Protein AF-0000000078792943 (afdb_homodimer)

pLDDT: mean 92.1, std 8.39, range [46.06, 98.81]

Foldseek 3Di:
DDQVQQADEQFAFQLVNLVSCLVSVHFKGFYDHVQFGDAMDGVVLSLVCVLVVHDRRGGNNVRGDPDHDAAEPPDDPVRVVVVCVVVVPQKHFYAYPVRGTDDMDGPCVVPNDDPPQFAADEAEEEEEQADQLVQPPPVSVVPRQQQPDQAPGGLQVQVVVVNVSRPYAHYEYEYERPQVVVVVVVVVDPDPGDYHYDYDPDAQALCQCLLVCVPVHQFKYKYAYSQKAFQDRVVVVVVVCVVVVAQKEFEWEWDKDWDQAWDFDADPPRHTDDIDGGDIDIDTHGQGMMIHGNVLSVVRDHSHRDYVVNSVVVCVVVVGGYHYRYDYNSRMDRCSDPVNVVVSVVD/DDQVQQADEQFAFQLVNLVSCLVVVHFKGFYDHVQFGDAMDGVVLSLVCVLVVHDRRGGNNVRGDPDHDAAEPPDDPVVVVVVCVVVVPQKHFYAYPVRGTDDMDGPCVVPNDDPPQFAADAAEEEEEQADQLVQPPPVSVVPRQQQPDQAPGGLQVQVVVVNVSRPYAHYEYEYERPQVVVVVVVVVDPDPGDYHYDYDPDAQALCQCLLVCVPVHQFKYKYAYSQKAFQDRVVVVVCVCVVVVAQKEFEWEWDKDWDQAWDFDADPPRHTDDIDGGDIDIDTHGQGMMIHGNVLSVVRDHSHRDYVVNSVVVCVVVVGGYHYRYDYNSRMDRCSDPVNVVVSVVD

Radius of gyration: 31.34 Å; Cα contacts (8 Å, |Δi|>4): 1333; chains: 2; bounding box: 72×81×61 Å

InterPro domains:
  IPR000644 CBS domain [PF00571] (7-51)
  IPR000644 CBS domain [PS51371] (1-58)
  IPR005835 Nucleotidyl transferase domain [PF00483] (126-341)
  IPR029044 Nucleotide-diphospho-sugar transferases [G3DSA:3.90.550.10] (124-346)
  IPR029044 Nucleotide-diphospho-sugar transferases [SSF53448] (90-339)
  IPR046342 CBS domain superfamily [G3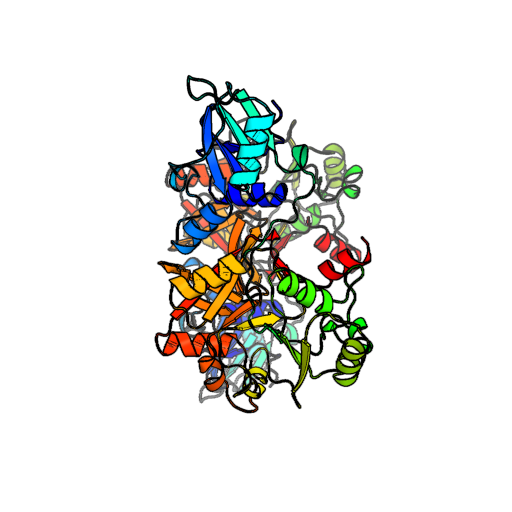DSA:3.10.580.10] (1-112)
  IPR046342 CBS domain superfamily [SSF54631] (7-112)
  IPR050486 Mannose-1-phosphate guanyltransferase [PTHR22572] (125-339)

Solvent-accessible surface area (backbone atoms only — not comparable to full-atom values): 37343 Å² total; per-residue (Å²): 122,79,67,81,82,42,57,44,51,37,75,39,25,42,47,56,50,52,50,48,27,52,74,66,73,41,58,61,30,36,28,22,53,96,82,38,59,69,46,58,46,41,52,65,48,52,37,51,38,48,22,57,56,46,65,50,76,40,39,39,62,81,62,53,60,85,88,71,82,65,42,53,65,85,56,51,70,67,53,49,52,50,50,31,61,76,64,67,38,66,56,40,45,20,22,43,97,87,55,42,67,72,39,68,47,47,35,55,78,76,73,36,84,69,78,71,85,57,67,69,47,75,40,46,34,37,34,49,41,40,60,67,40,72,84,47,56,68,59,32,74,77,42,44,54,45,63,40,70,50,74,96,33,27,32,43,54,50,52,49,52,57,44,37,71,28,44,29,46,43,36,37,35,35,23,38,52,64,37,65,58,54,52,52,52,57,68,70,47,93,64,97,49,49,74,44,79,46,79,40,96,55,84,23,66,76,35,13,61,48,33,78,41,60,86,72,52,83,50,57,29,37,38,30,41,35,49,44,47,73,68,68,67,64,53,60,54,51,49,53,31,59,76,64,62,33,48,33,28,37,36,20,27,40,40,76,46,75,37,94,42,30,36,53,40,63,40,67,75,12,28,59,73,45,74,40,74,45,44,69,45,76,42,37,25,60,55,52,38,35,40,36,38,37,73,55,36,75,71,35,55,78,93,36,75,29,40,51,66,56,54,52,49,54,39,51,73,71,69,46,47,41,29,43,45,66,42,54,43,80,29,44,44,61,54,66,38,59,74,48,38,48,52,41,67,75,98,123,78,68,83,82,42,58,42,50,37,75,40,26,42,47,55,50,53,51,48,26,53,74,68,73,41,58,62,31,36,26,21,53,98,84,37,59,69,46,59,46,40,52,65,46,53,37,51,37,49,24,56,57,46,65,50,76,41,39,38,61,81,61,54,59,86,88,72,82,65,41,54,64,85,56,50,69,68,52,48,52,48,49,31,61,74,64,67,38,67,56,40,46,20,22,44,98,86,55,43,69,72,40,68,45,45,35,53,77,76,72,35,86,70,78,73,85,56,66,67,48,74,41,45,35,35,33,49,43,39,61,67,40,74,83,46,58,66,60,32,75,77,41,44,53,44,63,39,70,50,73,94,35,28,31,45,51,51,52,48,52,58,44,37,70,29,44,26,46,42,36,38,35,36,23,39,52,63,38,64,57,54,51,51,52,59,69,70,47,92,64,98,49,49,75,42,78,46,79,40,95,55,86,23,65,76,34,14,62,48,32,79,40,59,86,73,51,83,50,58,28,37,39,30,42,36,47,44,46,72,68,68,67,62,50,59,53,50,48,52,32,59,77,66,62,33,46,31,27,38,37,20,26,41,40,76,45,75,37,94,41,31,37,53,40,62,39,69,74,11,29,59,73,45,75,41,75,45,44,68,45,77,42,36,26,60,55,53,40,35,40,37,38,36,73,54,36,73,70,36,54,77,93,35,76,29,40,49,67,56,52,50,50,53,38,52,74,71,70,46,47,39,29,43,45,66,40,54,43,80,29,44,44,62,54,63,38,60,76,49,38,49,51,41,66,74,98

Organism: Cecembia lonarensis (strain CCUG 58316 / KCTC 22772 / LW9) (NCBI:txid1225176)

Sequence (694 aa):
MDLKNRYIDTTSSLLEALKKMDALDKKLLLVLDRGKFEGLLSIGDIQRAIINNQNLDTPVHTVLRKNIRYANQNLSFSEIRDLMIQYRMEMCPVLDNKGDLVDIHFWEDIFGERNQVQESFNLPVVVMAGGFGTRLKPLTNVLPKPLIPIGDKTMLEEIFSRFYRHGCNQFYVSVNYKAELIDFYLNSLKLPFKTECFVEDKPLGTAGSLHLLKGKITETFFVSNCDIIIEEDYSNILKYHQENNNEITLVAALKHFPIAYGTLETGEKGQLLALTEKPELTFKINSGMYVLEPHLIEEVPQNEFFHITDLINKIIQREGRVGVFPVSEKSWKDIGEANLLAKFFNGMDLKNRYIDTTSSLLEALKKMDALDKKLLLVLDRGKFEGLLSIGDIQRAIINNQNLDTPVHTVLRKNIRYANQNLSFSEIRDLMIQYRMEMCPVLDNKGDLVDIHFWEDIFGERNQVQESFNLPVVVMAGGFGTRLKPLTNVLPKPLIPIGDKTMLEEIFSRFYRHGCNQFYVSVNYKAELIDFYLNSLKLPFKTECFVEDKPLGTAGSLHLLKGKITETFFVSNCDIIIEEDYSNILKYHQENNNEITLVAALKHFPIAYGTLETGEKGQLLALTEKPELTFKINSGMYVLEPHLIEEVPQNEFFHITDLINKIIQREGRVGVFPVSEKSWKDIGEANLLAKFFNG

Structure (mmCIF, N/CA/C/O backbone):
data_AF-0000000078792943-model_v1
#
loop_
_entity.id
_entity.type
_entity.pdbx_description
1 polymer 'Bifunctional N-acetylglucosamine-1-phosphate uridyltransferase/glucosamine-1-phosphate acetyltransferase'
#
loop_
_atom_site.group_PDB
_atom_site.id
_atom_site.type_symbol
_atom_site.label_atom_id
_atom_site.label_alt_id
_atom_site.label_comp_id
_atom_site.label_asym_id
_atom_site.label_entity_id
_atom_site.label_seq_id
_atom_site.pdbx_PDB_ins_code
_atom_site.Cartn_x
_atom_site.Cartn_y
_atom_site.Cartn_z
_atom_site.occupancy
_atom_site.B_iso_or_equiv
_atom_site.auth_seq_id
_atom_site.auth_comp_id
_atom_site.auth_asym_id
_atom_site.auth_atom_id
_atom_site.pdbx_PDB_model_num
ATOM 1 N N . MET A 1 1 ? -33.531 22.484 10.156 1 82.38 1 MET A N 1
ATOM 2 C CA . MET A 1 1 ? -32.156 22.391 10.641 1 82.38 1 MET A CA 1
ATOM 3 C C . MET A 1 1 ? -31.281 21.609 9.656 1 82.38 1 MET A C 1
ATOM 5 O O . MET A 1 1 ? -31.609 20.469 9.312 1 82.38 1 MET A O 1
ATOM 9 N N . ASP A 1 2 ? -30.391 22.312 9.008 1 88.31 2 ASP A N 1
ATOM 10 C CA . ASP A 1 2 ? -29.484 21.656 8.062 1 88.31 2 ASP A CA 1
ATOM 11 C C . ASP A 1 2 ? -28.094 21.484 8.672 1 88.31 2 ASP A C 1
ATOM 13 O O . ASP A 1 2 ? -27.375 22.453 8.898 1 88.31 2 ASP A O 1
ATOM 17 N N . LEU A 1 3 ? -27.797 20.266 8.898 1 92.38 3 LEU A N 1
ATOM 18 C CA . LEU A 1 3 ? -26.516 19.969 9.539 1 92.38 3 LEU A CA 1
ATOM 19 C C . LEU A 1 3 ? -25.391 19.953 8.523 1 92.38 3 LEU A C 1
ATOM 21 O O . LEU A 1 3 ? -24.219 19.844 8.891 1 92.38 3 LEU A O 1
ATOM 25 N N . LYS A 1 4 ? -25.672 20.156 7.254 1 92.38 4 LYS A N 1
ATOM 26 C CA . LYS A 1 4 ? -24.703 20.234 6.164 1 92.38 4 LYS A CA 1
ATOM 27 C C . LYS A 1 4 ? -23.812 19 6.137 1 92.38 4 LYS A C 1
ATOM 29 O O . LYS A 1 4 ? -22.594 19.109 5.922 1 92.38 4 LYS A O 1
ATOM 34 N N . ASN A 1 5 ? -24.312 17.828 6.621 1 94.06 5 ASN A N 1
ATOM 35 C CA . ASN A 1 5 ? -23.625 16.547 6.684 1 94.06 5 ASN A CA 1
ATOM 36 C C . ASN A 1 5 ? -22.438 16.594 7.641 1 94.06 5 ASN A C 1
ATOM 38 O O . ASN A 1 5 ? -21.547 15.742 7.578 1 94.06 5 ASN A O 1
ATOM 42 N N . ARG A 1 6 ? -22.375 17.547 8.492 1 96.19 6 ARG A N 1
ATOM 43 C CA . ARG A 1 6 ? -21.266 17.719 9.43 1 96.19 6 ARG A CA 1
ATOM 44 C C . ARG A 1 6 ? -21.547 17.031 10.758 1 96.19 6 ARG A C 1
ATOM 46 O O . ARG A 1 6 ? -21.516 17.672 11.812 1 96.19 6 ARG A O 1
ATOM 53 N N . TYR A 1 7 ? -21.875 15.82 10.703 1 96.75 7 TYR A N 1
ATOM 54 C CA . TYR A 1 7 ? -22.141 15.055 11.914 1 96.75 7 TYR A CA 1
ATOM 55 C C . TYR A 1 7 ? -21.641 13.617 11.773 1 96.75 7 TYR A C 1
ATOM 57 O O . TYR A 1 7 ? -21.375 13.156 10.656 1 96.75 7 TYR A O 1
ATOM 65 N N . ILE A 1 8 ? -21.391 12.961 12.859 1 97.56 8 ILE A N 1
ATOM 66 C CA . ILE A 1 8 ? -20.953 11.57 12.906 1 97.56 8 ILE A CA 1
ATOM 67 C C . ILE A 1 8 ? -21.578 10.867 14.109 1 97.56 8 ILE A C 1
ATOM 69 O O . ILE A 1 8 ? -21.891 11.516 15.117 1 97.56 8 ILE A O 1
ATOM 73 N N . ASP A 1 9 ? -21.812 9.641 13.945 1 97.44 9 ASP A N 1
ATOM 74 C CA . ASP A 1 9 ? -22.375 8.859 15.047 1 97.44 9 ASP A CA 1
ATOM 75 C C . ASP A 1 9 ? -21.297 8.5 16.078 1 97.44 9 ASP A C 1
ATOM 77 O O . ASP A 1 9 ? -20.141 8.266 15.711 1 97.44 9 ASP A O 1
ATOM 81 N N . THR A 1 10 ? -21.734 8.383 17.344 1 96 10 THR A N 1
ATOM 82 C CA . THR A 1 10 ? -20.812 8.109 18.438 1 96 10 THR A CA 1
ATOM 83 C C . THR A 1 10 ? -20.109 6.766 18.234 1 96 10 THR A C 1
ATOM 85 O O . THR A 1 10 ? -18.984 6.566 18.719 1 96 10 THR A O 1
ATOM 88 N N . THR A 1 11 ? -20.703 5.906 17.5 1 96.62 11 THR A N 1
ATOM 89 C CA . THR A 1 11 ? -20.188 4.547 17.344 1 96.62 11 THR A CA 1
ATOM 90 C C . THR A 1 11 ? -19.25 4.449 16.156 1 96.62 11 THR A C 1
ATOM 92 O O . THR A 1 11 ? -18.531 3.453 15.992 1 96.62 11 THR A O 1
ATOM 95 N N . SER A 1 12 ? -19.203 5.492 15.344 1 97.12 12 SER A N 1
ATOM 96 C CA . SER A 1 12 ? -18.266 5.5 14.227 1 97.12 12 SER A CA 1
ATOM 97 C C . SER A 1 12 ? -16.812 5.512 14.727 1 97.12 12 SER A C 1
ATOM 99 O O . SER A 1 12 ? -16.547 5.906 15.859 1 97.12 12 SER A O 1
ATOM 101 N N . SER A 1 13 ? -15.93 5.043 13.945 1 97.12 13 SER A N 1
ATOM 102 C CA . SER A 1 13 ? -14.523 5.008 14.328 1 97.12 13 SER A CA 1
ATOM 103 C C . SER A 1 13 ? -13.867 6.371 14.156 1 97.12 13 SER A C 1
ATOM 105 O O . SER A 1 13 ? -14.383 7.227 13.422 1 97.12 13 SER A O 1
ATOM 107 N N . LEU A 1 14 ? -12.734 6.559 14.812 1 96.94 14 LEU A N 1
ATOM 108 C CA . LEU A 1 14 ? -11.93 7.766 14.641 1 96.94 14 LEU A CA 1
ATOM 109 C C . LEU A 1 14 ? -11.477 7.906 13.188 1 96.94 14 LEU A C 1
ATOM 111 O O . LEU A 1 14 ? -11.43 9.016 12.656 1 96.94 14 LEU A O 1
ATOM 115 N N . LEU A 1 15 ? -11.18 6.793 12.594 1 95.81 15 LEU A N 1
ATOM 116 C CA . LEU A 1 15 ? -10.766 6.793 11.195 1 95.81 15 LEU A CA 1
ATOM 117 C C . LEU A 1 15 ? -11.891 7.316 10.297 1 95.81 15 LEU A C 1
ATOM 119 O O . LEU A 1 15 ? -11.641 8.133 9.406 1 95.81 15 LEU A O 1
ATOM 123 N N . GLU A 1 16 ? -13.062 6.852 10.523 1 96.62 16 GLU A N 1
ATOM 124 C CA . GLU A 1 16 ? -14.211 7.316 9.75 1 96.62 16 GLU A CA 1
ATOM 125 C C . GLU A 1 16 ? -14.422 8.82 9.93 1 96.62 16 GLU A C 1
ATOM 127 O O . GLU A 1 16 ? -14.734 9.523 8.969 1 96.62 16 GLU A O 1
ATOM 132 N N . ALA A 1 17 ? -14.242 9.25 11.164 1 97.56 17 ALA A N 1
ATOM 133 C CA . ALA A 1 17 ? -14.367 10.68 11.445 1 97.56 17 ALA A CA 1
ATOM 134 C C . ALA A 1 17 ? -13.328 11.484 10.68 1 97.56 17 ALA A C 1
ATOM 136 O O . ALA A 1 17 ? -13.648 12.516 10.078 1 97.56 17 ALA A O 1
ATOM 137 N N . LEU A 1 18 ? -12.109 11 10.719 1 96.38 18 LEU A N 1
ATOM 138 C CA . LEU A 1 18 ? -11.008 11.656 10.023 1 96.38 18 LEU A CA 1
ATOM 139 C C . LEU A 1 18 ? -11.289 11.75 8.523 1 96.38 18 LEU A C 1
ATOM 141 O O . LEU A 1 18 ? -11.109 12.805 7.918 1 96.38 18 LEU A O 1
ATOM 145 N N . LYS A 1 19 ? -11.727 10.695 7.965 1 96.12 19 LYS A N 1
ATOM 146 C CA . LYS A 1 19 ? -12.047 10.648 6.543 1 96.12 19 LYS A CA 1
ATOM 147 C C . LYS A 1 19 ? -13.195 11.594 6.207 1 96.12 19 LYS A C 1
ATOM 149 O O . LYS A 1 19 ? -13.188 12.25 5.164 1 96.12 19 LYS A O 1
ATOM 154 N N . LYS A 1 20 ? -14.188 11.625 7.035 1 96.94 20 LYS A N 1
ATOM 155 C CA . LYS A 1 20 ? -15.312 12.531 6.832 1 96.94 20 LYS A CA 1
ATOM 156 C C . LYS A 1 20 ? -14.867 13.984 6.887 1 96.94 20 LYS A C 1
ATOM 158 O O . LYS A 1 20 ? -15.273 14.797 6.059 1 96.94 20 LYS A O 1
ATOM 163 N N . MET A 1 21 ? -14.055 14.32 7.863 1 96.38 21 MET A N 1
ATOM 164 C CA . MET A 1 21 ? -13.5 15.664 7.949 1 96.38 21 MET A CA 1
ATOM 165 C C . MET A 1 21 ? -12.758 16.031 6.668 1 96.38 21 MET A C 1
ATOM 167 O O . MET A 1 21 ? -12.938 17.125 6.137 1 96.38 21 MET A O 1
ATOM 171 N N . ASP A 1 22 ? -11.992 15.102 6.203 1 95.44 22 ASP A N 1
ATOM 172 C CA . ASP A 1 22 ? -11.25 15.312 4.969 1 95.44 22 ASP A CA 1
ATOM 173 C C . ASP A 1 22 ? -12.195 15.523 3.787 1 95.44 22 ASP A C 1
ATOM 175 O O . ASP A 1 22 ? -12.008 16.438 2.988 1 95.44 22 ASP A O 1
ATOM 179 N N . ALA A 1 23 ? -13.203 14.688 3.725 1 95.69 23 ALA A N 1
ATOM 180 C CA . ALA A 1 23 ? -14.156 14.758 2.621 1 95.69 23 ALA A CA 1
ATOM 181 C C . ALA A 1 23 ? -14.906 16.094 2.629 1 95.69 23 ALA A C 1
ATOM 183 O O . ALA A 1 23 ? -15.164 16.672 1.572 1 95.69 23 ALA A O 1
ATOM 184 N N . LEU A 1 24 ? -15.219 16.609 3.824 1 94.69 24 LEU A N 1
ATOM 185 C CA . LEU A 1 24 ? -16 17.828 3.979 1 94.69 24 LEU A CA 1
ATOM 186 C C . LEU A 1 24 ? -15.086 19.062 4.004 1 94.69 24 LEU A C 1
ATOM 188 O O . LEU A 1 24 ? -15.555 20.188 3.895 1 94.69 24 LEU A O 1
ATOM 192 N N . ASP A 1 25 ? -13.805 18.812 4.129 1 93.25 25 ASP A N 1
ATOM 193 C CA . ASP A 1 25 ? -12.844 19.891 4.348 1 93.25 25 ASP A CA 1
ATOM 194 C C . ASP A 1 25 ? -13.211 20.719 5.57 1 93.25 25 ASP A C 1
ATOM 196 O O . ASP A 1 25 ? -13.305 21.953 5.492 1 93.25 25 ASP A O 1
ATOM 200 N N . LYS A 1 26 ? -13.633 20.031 6.57 1 92.94 26 LYS A N 1
ATOM 201 C CA . LYS A 1 26 ? -13.953 20.625 7.867 1 92.94 26 LYS A CA 1
ATOM 202 C C . LYS A 1 26 ? -13.195 19.922 8.992 1 92.94 26 LYS A C 1
ATOM 204 O O . LYS A 1 26 ? -12.844 18.75 8.875 1 92.94 26 LYS A O 1
ATOM 209 N N . LYS A 1 27 ? -12.953 20.594 10.047 1 92.94 27 LYS A N 1
ATOM 210 C CA . LYS A 1 27 ? -12.141 20.047 11.133 1 92.94 27 LYS A CA 1
ATOM 211 C C . LYS A 1 27 ? -12.969 19.859 12.398 1 92.94 27 LYS A C 1
ATOM 213 O O . LYS A 1 27 ? -12.422 19.594 13.469 1 92.94 27 LYS A O 1
ATOM 218 N N . LEU A 1 28 ? -14.258 20.062 12.258 1 94.31 28 LEU A N 1
ATOM 219 C CA . LEU A 1 28 ? -15.172 19.938 13.391 1 94.31 28 LEU A CA 1
ATOM 220 C C . LEU A 1 28 ? -16.453 19.234 12.977 1 94.31 28 LEU A C 1
ATOM 222 O O . LEU A 1 28 ? -17.047 19.578 11.953 1 94.31 28 LEU A O 1
ATOM 226 N N . LEU A 1 29 ? -16.812 18.188 13.742 1 96.62 29 LEU A N 1
ATOM 227 C CA . LEU A 1 29 ? -18.047 17.453 13.477 1 96.62 29 LEU A CA 1
ATOM 228 C C . LEU A 1 29 ? -18.953 17.453 14.703 1 96.62 29 LEU A C 1
ATOM 230 O O . LEU A 1 29 ? -18.469 17.438 15.836 1 96.62 29 LEU A O 1
ATOM 234 N N . LEU A 1 30 ? -20.25 17.484 14.406 1 96.06 30 LEU A N 1
ATOM 235 C CA . LEU A 1 30 ? -21.25 17.188 15.43 1 96.06 30 LEU A CA 1
ATOM 236 C C . LEU A 1 30 ? -21.312 15.68 15.711 1 96.06 30 LEU A C 1
ATOM 238 O O . LEU A 1 30 ? -21.266 14.875 14.781 1 96.06 30 LEU A O 1
ATOM 242 N N . VAL A 1 31 ? -21.359 15.328 16.969 1 97 31 VAL A N 1
ATOM 243 C CA . VAL A 1 31 ? -21.469 13.922 17.328 1 97 31 VAL A CA 1
ATOM 244 C C . VAL A 1 31 ? -22.875 13.609 17.828 1 97 31 VAL A C 1
ATOM 246 O O . VAL A 1 31 ? -23.375 14.258 18.75 1 97 31 VAL A O 1
ATOM 249 N N . LEU A 1 32 ? -23.469 12.625 17.188 1 95.56 32 LEU A N 1
ATOM 250 C CA . LEU A 1 32 ? -24.828 12.219 17.531 1 95.56 32 LEU A CA 1
ATOM 251 C C . LEU A 1 32 ? -24.859 10.766 17.984 1 95.56 32 LEU A C 1
ATOM 253 O O . LEU A 1 32 ? -24.031 9.961 17.562 1 95.56 32 LEU A O 1
ATOM 257 N N . ASP A 1 33 ? -25.656 10.523 18.891 1 94.62 33 ASP A N 1
ATOM 258 C CA . ASP A 1 33 ? -25.984 9.156 19.281 1 94.62 33 ASP A CA 1
ATOM 259 C C . ASP A 1 33 ? -27.438 8.82 18.938 1 94.62 33 ASP A C 1
ATOM 261 O O . ASP A 1 33 ? -28.359 9.188 19.672 1 94.62 33 ASP A O 1
ATOM 265 N N . ARG A 1 34 ? -27.688 8.055 17.906 1 90 34 ARG A N 1
ATOM 266 C CA . ARG A 1 34 ? -29.031 7.715 17.453 1 90 34 ARG A CA 1
ATOM 267 C C . ARG A 1 34 ? -29.891 8.961 17.297 1 90 34 ARG A C 1
ATOM 269 O O . ARG A 1 34 ? -31 9.023 17.812 1 90 34 ARG A O 1
ATOM 276 N N . GLY A 1 35 ? -29.172 10.07 16.781 1 88.69 35 GLY A N 1
ATOM 277 C CA . GLY A 1 35 ? -29.875 11.297 16.453 1 88.69 35 GLY A CA 1
ATOM 278 C C . GLY A 1 35 ? -29.828 12.328 17.562 1 88.69 35 GLY A C 1
ATOM 279 O O . GLY A 1 35 ? -30.234 13.477 17.375 1 88.69 35 GLY A O 1
ATOM 280 N N . LYS A 1 36 ? -29.438 11.977 18.719 1 93.25 36 LYS A N 1
ATOM 281 C CA . LYS A 1 36 ? -29.344 12.891 19.859 1 93.25 36 LYS A CA 1
ATOM 282 C C . LYS A 1 36 ? -27.953 13.523 19.938 1 93.25 36 LYS A C 1
ATOM 284 O O . LYS A 1 36 ? -26.953 12.852 19.734 1 93.25 36 LYS A O 1
ATOM 289 N N . PHE A 1 37 ? -27.953 14.758 20.359 1 94.88 37 PHE A N 1
ATOM 290 C CA . PHE A 1 37 ? -26.703 15.5 20.453 1 94.88 37 PHE A CA 1
ATOM 291 C C . PHE A 1 37 ? -25.844 14.969 21.609 1 94.88 37 PHE A C 1
ATOM 293 O O . PHE A 1 37 ? -26.312 14.867 22.734 1 94.88 37 PHE A O 1
ATOM 300 N N . GLU A 1 38 ? -24.562 14.672 21.281 1 94.31 38 GLU A N 1
ATOM 301 C CA . GLU A 1 38 ? -23.656 14.141 22.281 1 94.31 38 GLU A CA 1
ATOM 302 C C . GLU A 1 38 ? -22.469 15.07 22.5 1 94.31 38 GLU A C 1
ATOM 304 O O . GLU A 1 38 ? -21.859 15.086 23.578 1 94.31 38 GLU A O 1
ATOM 309 N N . GLY A 1 39 ? -22.172 15.789 21.438 1 94.69 39 GLY A N 1
ATOM 310 C CA . GLY A 1 39 ? -21.031 16.672 21.578 1 94.69 39 GLY A CA 1
ATOM 311 C C . GLY A 1 39 ? -20.422 17.078 20.25 1 94.69 39 GLY A C 1
ATOM 312 O O . GLY A 1 39 ? -21.109 17.125 19.234 1 94.69 39 GLY A O 1
ATOM 313 N N . LEU A 1 40 ? -19.172 17.562 20.375 1 95.69 40 LEU A N 1
ATOM 314 C CA . LEU A 1 40 ? -18.391 17.969 19.203 1 95.69 40 LEU A CA 1
ATOM 315 C C . LEU A 1 40 ? -17.062 17.203 19.141 1 95.69 40 LEU A C 1
ATOM 317 O O . LEU A 1 40 ? -16.484 16.875 20.188 1 95.69 40 LEU A O 1
ATOM 321 N N . LEU A 1 41 ? -16.656 16.875 18 1 96.44 41 LEU A N 1
ATOM 322 C CA . LEU A 1 41 ? -15.367 16.234 17.75 1 96.44 41 LEU A CA 1
ATOM 323 C C . LEU A 1 41 ? -14.508 17.078 16.812 1 96.44 41 LEU A C 1
ATOM 325 O O . LEU A 1 41 ? -14.906 17.375 15.688 1 96.44 41 LEU A O 1
ATOM 329 N N . SER A 1 42 ? -13.359 17.531 17.312 1 94.62 42 SER A N 1
ATOM 330 C CA . SER A 1 42 ? -12.453 18.344 16.5 1 94.62 42 SER A CA 1
ATOM 331 C C . SER A 1 42 ? -11.289 17.5 15.984 1 94.62 42 SER A C 1
ATOM 333 O O . SER A 1 42 ? -11.047 16.391 16.469 1 94.62 42 SER A O 1
ATOM 335 N N . ILE A 1 43 ? -10.617 18 15.008 1 95.38 43 ILE A N 1
ATOM 336 C CA . ILE A 1 43 ? -9.414 17.359 14.492 1 95.38 43 ILE A CA 1
ATOM 337 C C . ILE A 1 43 ? -8.383 17.219 15.617 1 95.38 43 ILE A C 1
ATOM 339 O O . ILE A 1 43 ? -7.656 16.219 15.672 1 95.38 43 ILE A O 1
ATOM 343 N N . GLY A 1 44 ? -8.352 18.219 16.516 1 94.75 44 GLY A N 1
ATOM 344 C CA . GLY A 1 44 ? -7.449 18.156 17.656 1 94.75 44 GLY A CA 1
ATOM 345 C C . GLY A 1 44 ? -7.699 16.969 18.547 1 94.75 44 GLY A C 1
ATOM 346 O O . GLY A 1 44 ? -6.758 16.375 19.078 1 94.75 44 GLY A O 1
ATOM 347 N N . ASP A 1 45 ? -9.008 16.609 18.719 1 95.81 45 ASP A N 1
ATOM 348 C CA . ASP A 1 45 ? -9.359 15.43 19.5 1 95.81 45 ASP A CA 1
ATOM 349 C C . ASP A 1 45 ? -8.766 14.164 18.891 1 95.81 45 ASP A C 1
ATOM 351 O O . ASP A 1 45 ? -8.203 13.328 19.594 1 95.81 45 ASP A O 1
ATOM 355 N N . ILE A 1 46 ? -8.844 14.07 17.594 1 96.88 46 ILE A N 1
ATOM 356 C CA . ILE A 1 46 ? -8.359 12.898 16.891 1 96.88 46 ILE A CA 1
ATOM 357 C C . ILE A 1 46 ? -6.832 12.867 16.922 1 96.88 46 ILE A C 1
ATOM 359 O O . ILE A 1 46 ? -6.23 11.82 17.172 1 96.88 46 ILE A O 1
ATOM 363 N N . GLN A 1 47 ? -6.188 13.992 16.688 1 97 47 GLN A N 1
ATOM 364 C CA . GLN A 1 47 ? -4.734 14.086 16.719 1 97 47 GLN A CA 1
ATOM 365 C C . GLN A 1 47 ? -4.191 13.68 18.094 1 97 47 GLN A C 1
ATOM 367 O O . GLN A 1 47 ? -3.225 12.922 18.188 1 97 47 GLN A O 1
ATOM 372 N N . ARG A 1 48 ? -4.863 14.188 19.141 1 96.38 48 ARG A N 1
ATOM 373 C CA . ARG A 1 48 ? -4.441 13.82 20.484 1 96.38 48 ARG A CA 1
ATOM 374 C C . ARG A 1 48 ? -4.609 12.328 20.734 1 96.38 48 ARG A C 1
ATOM 376 O O . ARG A 1 48 ? -3.771 11.695 21.375 1 96.38 48 ARG A O 1
ATOM 383 N N . ALA A 1 49 ? -5.68 11.758 20.219 1 96.69 49 ALA A N 1
ATOM 384 C CA . ALA A 1 49 ? -5.895 10.32 20.344 1 96.69 49 ALA A CA 1
ATOM 385 C C . ALA A 1 49 ? -4.773 9.539 19.656 1 96.69 49 ALA A C 1
ATOM 387 O O . ALA A 1 49 ? -4.258 8.562 20.219 1 96.69 49 ALA A O 1
ATOM 388 N N . ILE A 1 50 ? -4.355 9.945 18.5 1 96.81 50 ILE A N 1
ATOM 389 C CA . ILE A 1 50 ? -3.299 9.289 17.734 1 96.81 50 ILE A CA 1
ATOM 390 C C . ILE A 1 50 ? -1.973 9.406 18.484 1 96.81 50 ILE A C 1
ATOM 392 O O . ILE A 1 50 ? -1.231 8.43 18.609 1 96.81 50 ILE A O 1
ATOM 396 N N . ILE A 1 51 ? -1.707 10.609 18.969 1 97.5 51 ILE A N 1
ATOM 397 C CA . ILE A 1 51 ? -0.483 10.867 19.719 1 97.5 51 ILE A CA 1
ATOM 398 C C . ILE A 1 51 ? -0.42 9.945 20.938 1 97.5 51 ILE A C 1
ATOM 400 O O . ILE A 1 51 ? 0.649 9.438 21.281 1 97.5 51 ILE A O 1
ATOM 404 N N . ASN A 1 52 ? -1.603 9.695 21.516 1 95.44 52 ASN A N 1
ATOM 405 C CA . ASN A 1 52 ? -1.666 8.828 22.672 1 95.44 52 ASN A CA 1
ATOM 406 C C . ASN A 1 52 ? -1.741 7.355 22.281 1 95.44 52 ASN A C 1
ATOM 408 O O . ASN A 1 52 ? -2.078 6.496 23.094 1 95.44 52 ASN A O 1
ATOM 412 N N . ASN A 1 53 ? -1.533 7.082 21.031 1 93.69 53 ASN A N 1
ATOM 413 C CA . ASN A 1 53 ? -1.411 5.742 20.469 1 93.69 53 ASN A CA 1
ATOM 414 C C . ASN A 1 53 ? -2.73 4.977 20.547 1 93.69 53 ASN A C 1
ATOM 416 O O . ASN A 1 53 ? -2.74 3.771 20.797 1 93.69 53 ASN A O 1
ATOM 420 N N . GLN A 1 54 ? -3.781 5.695 20.438 1 93.62 54 GLN A N 1
ATOM 421 C CA . GLN A 1 54 ? -5.09 5.051 20.344 1 93.62 54 GLN A CA 1
ATOM 422 C C . GLN A 1 54 ? -5.332 4.488 18.953 1 93.62 54 GLN A C 1
ATOM 424 O O . GLN A 1 54 ? -4.984 5.117 17.953 1 93.62 54 GLN A O 1
ATOM 429 N N . ASN A 1 55 ? -5.965 3.312 18.984 1 92.38 55 ASN A N 1
ATOM 430 C CA . ASN A 1 55 ? -6.32 2.689 17.719 1 92.38 55 ASN A CA 1
ATOM 431 C C . ASN A 1 55 ? -7.359 3.514 16.953 1 92.38 55 ASN A C 1
ATOM 433 O O . ASN A 1 55 ? -8.336 3.975 17.547 1 92.38 55 ASN A O 1
ATOM 437 N N . LEU A 1 56 ? -7.152 3.713 15.68 1 94.12 56 LEU A N 1
ATOM 438 C CA . LEU A 1 56 ? -8.031 4.539 14.852 1 94.12 56 LEU A CA 1
ATOM 439 C C . LEU A 1 56 ? -9.383 3.865 14.656 1 94.12 56 LEU A C 1
ATOM 441 O O . LEU A 1 56 ? -10.344 4.508 14.234 1 94.12 56 LEU A O 1
ATOM 445 N N . ASP A 1 57 ? -9.461 2.584 14.969 1 93.44 57 ASP A N 1
ATOM 446 C CA . ASP A 1 57 ? -10.727 1.855 14.844 1 93.44 57 ASP A CA 1
ATOM 447 C C . ASP A 1 57 ? -11.609 2.068 16.078 1 93.44 57 ASP A C 1
ATOM 449 O O . ASP A 1 57 ? -12.766 1.659 16.078 1 93.44 57 ASP A O 1
ATOM 453 N N . THR A 1 58 ? -11.102 2.752 17.047 1 95.75 58 THR A N 1
ATOM 454 C CA . THR A 1 58 ? -11.875 2.99 18.25 1 95.75 58 THR A CA 1
ATOM 455 C C . THR A 1 58 ? -13.016 3.973 17.984 1 95.75 58 THR A C 1
ATOM 457 O O . THR A 1 58 ? -12.883 4.863 17.141 1 95.75 58 THR A O 1
ATOM 460 N N . PRO A 1 59 ? -14.086 3.791 18.672 1 97.38 59 PRO A N 1
ATOM 461 C CA . PRO A 1 59 ? -15.25 4.656 18.453 1 97.38 59 PRO A CA 1
ATOM 462 C C . PRO A 1 59 ? -15.008 6.094 18.906 1 97.38 59 PRO A C 1
ATOM 464 O O . PRO A 1 59 ? -14.234 6.332 19.844 1 97.38 59 PRO A O 1
ATOM 467 N N . VAL A 1 60 ? -15.719 7.016 18.375 1 97.5 60 VAL A N 1
ATOM 468 C CA . VAL A 1 60 ? -15.625 8.453 18.594 1 97.5 60 VAL A CA 1
ATOM 469 C C . VAL A 1 60 ? -15.945 8.773 20.047 1 97.5 60 VAL A C 1
ATOM 471 O O . VAL A 1 60 ? -15.336 9.664 20.656 1 97.5 60 VAL A O 1
ATOM 474 N N . HIS A 1 61 ? -16.828 8.07 20.672 1 95.69 61 HIS A N 1
ATOM 475 C CA . HIS A 1 61 ? -17.281 8.406 22.031 1 95.69 61 HIS A CA 1
ATOM 476 C C . HIS A 1 61 ? -16.141 8.289 23.031 1 95.69 61 HIS A C 1
ATOM 478 O O . HIS A 1 61 ? -16.203 8.875 24.109 1 95.69 61 HIS A O 1
ATOM 484 N N . THR A 1 62 ? -15.062 7.559 22.688 1 95.19 62 THR A N 1
ATOM 485 C CA . THR A 1 62 ? -13.953 7.328 23.609 1 95.19 62 THR A CA 1
ATOM 486 C C . THR A 1 62 ? -13.094 8.586 23.75 1 95.19 62 THR A C 1
ATOM 488 O O . THR A 1 62 ? -12.289 8.695 24.672 1 95.19 62 THR A O 1
ATOM 491 N N . VAL A 1 63 ? -13.266 9.586 22.797 1 95.38 63 VAL A N 1
ATOM 492 C CA . VAL A 1 63 ? -12.367 10.734 22.812 1 95.38 63 VAL A CA 1
ATOM 493 C C . VAL A 1 63 ? -13.18 12.023 22.969 1 95.38 63 VAL A C 1
ATOM 495 O O . VAL A 1 63 ? -12.648 13.125 22.828 1 95.38 63 VAL A O 1
ATOM 498 N N . LEU A 1 64 ? -14.43 11.922 23.188 1 93.88 64 LEU A N 1
ATOM 499 C CA . LEU A 1 64 ? -15.289 13.094 23.312 1 93.88 64 LEU A CA 1
ATOM 500 C C . LEU A 1 64 ? -15 13.844 24.609 1 93.88 64 LEU A C 1
ATOM 502 O O . LEU A 1 64 ? -14.797 13.219 25.656 1 93.88 64 LEU A O 1
ATOM 506 N N . ARG A 1 65 ? -15 15.117 24.391 1 88.56 65 ARG A N 1
ATOM 507 C CA . ARG A 1 65 ? -14.844 15.961 25.562 1 88.56 65 ARG A CA 1
ATOM 508 C C . ARG A 1 65 ? -16.188 16.203 26.25 1 88.56 65 ARG A C 1
ATOM 510 O O . ARG A 1 65 ? -17.219 16.266 25.594 1 88.56 65 ARG A O 1
ATOM 517 N N . LYS A 1 66 ? -16.203 16.359 27.547 1 83.25 66 LYS A N 1
ATOM 518 C CA . LYS A 1 66 ? -17.422 16.562 28.312 1 83.25 66 LYS A CA 1
ATOM 519 C C . LYS A 1 66 ? -17.844 18.031 28.312 1 83.25 66 LYS A C 1
ATOM 521 O O . LYS A 1 66 ? -19.031 18.344 28.25 1 83.25 66 LYS A O 1
ATOM 526 N N . ASN A 1 67 ? -16.828 18.891 28.328 1 86.25 67 ASN A N 1
ATOM 527 C CA . ASN A 1 67 ? -17.125 20.312 28.453 1 86.25 67 ASN A CA 1
ATOM 528 C C . ASN A 1 67 ? -17.141 21 27.094 1 86.25 67 ASN A C 1
ATOM 530 O O . ASN A 1 67 ? -16.109 21.5 26.625 1 86.25 67 ASN A O 1
ATOM 534 N N . ILE A 1 68 ? -18.344 20.953 26.469 1 87.81 68 ILE A N 1
ATOM 535 C CA . ILE A 1 68 ? -18.469 21.641 25.188 1 87.81 68 ILE A CA 1
ATOM 536 C C . ILE A 1 68 ? -19.406 22.844 25.344 1 87.81 68 ILE A C 1
ATOM 538 O O . ILE A 1 68 ? -20.266 22.844 26.219 1 87.81 68 ILE A O 1
ATOM 542 N N . ARG A 1 69 ? -19.203 23.812 24.5 1 90.81 69 ARG A N 1
ATOM 543 C CA . ARG A 1 69 ? -20.016 25.016 24.531 1 90.81 69 ARG A CA 1
ATOM 544 C C . ARG A 1 69 ? -21.188 24.906 23.547 1 90.81 69 ARG A C 1
ATOM 546 O O . ARG A 1 69 ? -21.016 24.406 22.438 1 90.81 69 ARG A O 1
ATOM 553 N N . TYR A 1 70 ? -22.328 25.281 24 1 93.56 70 TYR A N 1
ATOM 554 C CA . TYR A 1 70 ? -23.531 25.328 23.172 1 93.56 70 TYR A CA 1
ATOM 555 C C . TYR A 1 70 ? -24.438 26.484 23.578 1 93.56 70 TYR A C 1
ATOM 557 O O . TYR A 1 70 ? -24.234 27.094 24.625 1 93.56 70 TYR A O 1
ATOM 565 N N . ALA A 1 71 ? -25.375 26.812 22.703 1 96.12 71 ALA A N 1
ATOM 566 C CA . ALA A 1 71 ? -26.359 27.844 23 1 96.12 71 ALA A CA 1
ATOM 567 C C . ALA A 1 71 ? -27.688 27.234 23.453 1 96.12 71 ALA A C 1
ATOM 569 O O . ALA A 1 71 ? -28.062 26.156 22.984 1 96.12 71 ALA A O 1
ATOM 570 N N . ASN A 1 72 ? -28.312 27.953 24.328 1 95.81 72 ASN A N 1
ATOM 571 C CA . ASN A 1 72 ? -29.672 27.594 24.688 1 95.81 72 ASN A CA 1
ATOM 572 C C . ASN A 1 72 ? -30.688 28.156 23.688 1 95.81 72 ASN A C 1
ATOM 574 O O . ASN A 1 72 ? -30.516 29.266 23.188 1 95.81 72 ASN A O 1
ATOM 578 N N . GLN A 1 73 ? -31.734 27.453 23.5 1 95.06 73 GLN A N 1
ATOM 579 C CA . GLN A 1 73 ? -32.75 27.844 22.531 1 95.06 73 GLN A CA 1
ATOM 580 C C . GLN A 1 73 ? -33.312 29.203 22.875 1 95.06 73 GLN A C 1
ATOM 582 O O . GLN A 1 73 ? -33.875 29.875 22 1 95.06 73 GLN A O 1
ATOM 587 N N . ASN A 1 74 ? -33.188 29.656 24.078 1 95.94 74 ASN A N 1
ATOM 588 C CA . ASN A 1 74 ? -33.781 30.922 24.531 1 95.94 74 ASN A CA 1
ATOM 589 C C . ASN A 1 74 ? -32.906 32.125 24.141 1 95.94 74 ASN A C 1
ATOM 591 O O . ASN A 1 74 ? -33.344 33.25 24.25 1 95.94 74 ASN A O 1
ATOM 595 N N . LEU A 1 75 ? -31.734 31.859 23.719 1 95.69 75 LEU A N 1
ATOM 596 C CA . LEU A 1 75 ? -30.844 32.938 23.312 1 95.69 75 LEU A CA 1
ATOM 597 C C . LEU A 1 75 ? -31.281 33.5 21.953 1 95.69 75 LEU A C 1
ATOM 599 O O . LEU A 1 75 ? -31.688 32.75 21.078 1 95.69 75 LEU A O 1
ATOM 603 N N . SER A 1 76 ? -31.156 34.844 21.828 1 95.94 76 SER A N 1
ATOM 604 C CA . SER A 1 76 ? -31.422 35.5 20.547 1 95.94 76 SER A CA 1
ATOM 605 C C . SER A 1 76 ? -30.281 35.219 19.562 1 95.94 76 SER A C 1
ATOM 607 O O . SER A 1 76 ? -29.188 34.812 19.953 1 95.94 76 SER A O 1
ATOM 609 N N . PHE A 1 77 ? -30.594 35.406 18.359 1 95.62 77 PHE A N 1
ATOM 610 C CA . PHE A 1 77 ? -29.562 35.25 17.328 1 95.62 77 PHE A CA 1
ATOM 611 C C . PHE A 1 77 ? -28.359 36.156 17.594 1 95.62 77 PHE A C 1
ATOM 613 O O . PHE A 1 77 ? -27.219 35.75 17.406 1 95.62 77 PHE A O 1
ATOM 620 N N . SER A 1 78 ? -28.641 37.344 18.062 1 96.19 78 SER A N 1
ATOM 621 C CA . SER A 1 78 ? -27.578 38.281 18.375 1 96.19 78 SER A CA 1
ATOM 622 C C . SER A 1 78 ? -26.688 37.75 19.5 1 96.19 78 SER A C 1
ATOM 624 O O . SER A 1 78 ? -25.469 37.875 19.453 1 96.19 78 SER A O 1
ATOM 626 N N . GLU A 1 79 ? -27.297 37.188 20.438 1 96.25 79 GLU A N 1
ATOM 627 C CA . GLU A 1 79 ? -26.562 36.625 21.547 1 96.25 79 GLU A CA 1
ATOM 628 C C . GLU A 1 79 ? -25.719 35.406 21.109 1 96.25 79 GLU A C 1
ATOM 630 O O . GLU A 1 79 ? -24.594 35.219 21.578 1 96.25 79 GLU A O 1
ATOM 635 N N . ILE A 1 80 ? -26.312 34.688 20.281 1 95.88 80 ILE A N 1
ATOM 636 C CA . ILE A 1 80 ? -25.594 33.531 19.75 1 95.88 80 ILE A CA 1
ATOM 637 C C . ILE A 1 80 ? -24.391 34 18.938 1 95.88 80 ILE A C 1
ATOM 639 O O . ILE A 1 80 ? -23.297 33.438 19.047 1 95.88 80 ILE A O 1
ATOM 643 N N . ARG A 1 81 ? -24.594 34.938 18.125 1 95.19 81 ARG A N 1
ATOM 644 C CA . ARG A 1 81 ? -23.5 35.531 17.344 1 95.19 81 ARG A CA 1
ATOM 645 C C . ARG A 1 81 ? -22.375 36 18.25 1 95.19 81 ARG A C 1
ATOM 647 O O . ARG A 1 81 ? -21.203 35.719 17.984 1 95.19 81 ARG A O 1
ATOM 654 N N . ASP A 1 82 ? -22.766 36.656 19.312 1 95 82 ASP A N 1
ATOM 655 C CA . ASP A 1 82 ? -21.781 37.156 20.266 1 95 82 ASP A CA 1
ATOM 656 C C . ASP A 1 82 ? -21.016 36 20.922 1 95 82 ASP A C 1
ATOM 658 O O . ASP A 1 82 ? -19.797 36.094 21.125 1 95 82 ASP A O 1
ATOM 662 N N . LEU A 1 83 ? -21.766 35.031 21.203 1 94.38 83 LEU A N 1
ATOM 663 C CA . LEU A 1 83 ? -21.172 33.812 21.781 1 94.38 83 LEU A CA 1
ATOM 664 C C . LEU A 1 83 ? -20.141 33.219 20.844 1 94.38 83 LEU A C 1
ATOM 666 O O . LEU A 1 83 ? -19.047 32.844 21.266 1 94.38 83 LEU A O 1
ATOM 670 N N . MET A 1 84 ? -20.422 33.094 19.641 1 93.44 84 MET A N 1
ATOM 671 C CA . MET A 1 84 ? -19.531 32.5 18.641 1 93.44 84 MET A CA 1
ATOM 672 C C . MET A 1 84 ? -18.281 33.344 18.453 1 93.44 84 MET A C 1
ATOM 674 O O . MET A 1 84 ? -17.188 32.812 18.281 1 93.44 84 MET A O 1
ATOM 678 N N . ILE A 1 85 ? -18.453 34.625 18.5 1 90.56 85 ILE A N 1
ATOM 679 C CA . ILE A 1 85 ? -17.312 35.531 18.375 1 90.56 85 ILE A CA 1
ATOM 680 C C . ILE A 1 85 ? -16.406 35.438 19.594 1 90.56 85 ILE A C 1
ATOM 682 O O . ILE A 1 85 ? -15.195 35.25 19.469 1 90.56 85 ILE A O 1
ATOM 686 N N . GLN A 1 86 ? -17.078 35.469 20.719 1 91.44 86 GLN A N 1
ATOM 687 C CA . GLN A 1 86 ? -16.344 35.469 21.984 1 91.44 86 GLN A CA 1
ATOM 688 C C . GLN A 1 86 ? -15.469 34.219 22.094 1 91.44 86 GLN A C 1
ATOM 690 O O . GLN A 1 86 ? -14.328 34.281 22.547 1 91.44 86 GLN A O 1
ATOM 695 N N . TYR A 1 87 ? -16.062 33.156 21.656 1 89.31 87 TYR A N 1
ATOM 696 C CA . TYR A 1 87 ? -15.352 31.906 21.875 1 89.31 87 TYR A CA 1
ATOM 697 C C . TYR A 1 87 ? -14.812 31.344 20.578 1 89.31 87 TYR A C 1
ATOM 699 O O . TYR A 1 87 ? -14.375 30.188 20.531 1 89.31 87 TYR A O 1
ATOM 707 N N . ARG A 1 88 ? -14.875 32.031 19.516 1 85.19 88 ARG A N 1
ATOM 708 C CA . ARG A 1 88 ? -14.344 31.656 18.203 1 85.19 88 ARG A CA 1
ATOM 709 C C . ARG A 1 88 ? -14.859 30.281 17.766 1 85.19 88 ARG A C 1
ATOM 711 O O . ARG A 1 88 ? -14.078 29.422 17.375 1 85.19 88 ARG A O 1
ATOM 718 N N . MET A 1 89 ? -16.219 30.188 17.859 1 88.94 89 MET A N 1
ATOM 719 C CA . MET A 1 89 ? -16.828 28.906 17.562 1 88.94 89 MET A CA 1
ATOM 720 C C . MET A 1 89 ? -17.047 28.719 16.062 1 88.94 89 MET A C 1
ATOM 722 O O . MET A 1 89 ? -17.641 29.578 15.406 1 88.94 89 MET A O 1
ATOM 726 N N . GLU A 1 90 ? -16.531 27.578 15.547 1 89.38 90 GLU A N 1
ATOM 727 C CA . GLU A 1 90 ? -16.781 27.25 14.141 1 89.38 90 GLU A CA 1
ATOM 728 C C . GLU A 1 90 ? -18.234 26.859 13.914 1 89.38 90 GLU A C 1
ATOM 730 O O . GLU A 1 90 ? -18.781 27.078 12.836 1 89.38 90 GLU A O 1
ATOM 735 N N . MET A 1 91 ? -18.781 26.25 14.883 1 93.31 91 MET A N 1
ATOM 736 C CA . MET A 1 91 ? -20.203 25.906 14.875 1 93.31 91 MET A CA 1
ATOM 737 C C . MET A 1 91 ? -20.797 26 16.266 1 93.31 91 MET A C 1
ATOM 739 O O . MET A 1 91 ? -20.109 25.766 17.266 1 93.31 91 MET A O 1
ATOM 743 N N . CYS A 1 92 ? -22.094 26.375 16.359 1 95.75 92 CYS A N 1
ATOM 744 C CA . CYS A 1 92 ? -22.766 26.531 17.641 1 95.75 92 CYS A CA 1
ATOM 745 C C . CYS A 1 92 ? -24.078 25.75 17.656 1 95.75 92 CYS A C 1
ATOM 747 O O . CYS A 1 92 ? -25.078 26.172 17.094 1 95.75 92 CYS A O 1
ATOM 749 N N . PRO A 1 93 ? -23.984 24.578 18.312 1 96.25 93 PRO A N 1
ATOM 750 C CA . PRO A 1 93 ? -25.25 23.875 18.516 1 96.25 93 PRO A CA 1
ATOM 751 C C . PRO A 1 93 ? -26.203 24.625 19.438 1 96.25 93 PRO A C 1
ATOM 753 O O . PRO A 1 93 ? -25.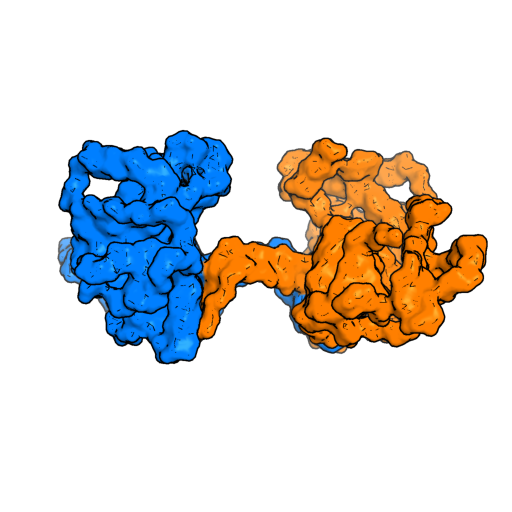766 25.25 20.406 1 96.25 93 PRO A O 1
ATOM 756 N N . VAL A 1 94 ? -27.484 24.594 19.109 1 97.12 94 VAL A N 1
ATOM 757 C CA . VAL A 1 94 ? -28.531 25.188 19.938 1 97.12 94 VAL A CA 1
ATOM 758 C C . VAL A 1 94 ? -29.391 24.062 20.547 1 97.12 94 VAL A C 1
ATOM 760 O O . VAL A 1 94 ? -30.016 23.297 19.812 1 97.12 94 VAL A O 1
ATOM 763 N N . LEU A 1 95 ? -29.391 24.047 21.828 1 96 95 LEU A N 1
ATOM 764 C CA . LEU A 1 95 ? -30.109 22.969 22.516 1 96 95 LEU A CA 1
ATOM 765 C C . LEU A 1 95 ? -31.344 23.5 23.234 1 96 95 LEU A C 1
ATOM 767 O O . LEU A 1 95 ? -31.359 24.641 23.688 1 96 95 LEU A O 1
ATOM 771 N N . ASP A 1 96 ? -32.344 22.641 23.328 1 95.81 96 ASP A N 1
ATOM 772 C CA . ASP A 1 96 ? -33.5 23 24.156 1 95.81 96 ASP A CA 1
ATOM 773 C C . ASP A 1 96 ? -33.281 22.609 25.609 1 95.81 96 ASP A C 1
ATOM 775 O O . ASP A 1 96 ? -32.156 22.219 26 1 95.81 96 ASP A O 1
ATOM 779 N N . ASN A 1 97 ? -34.281 22.781 26.391 1 93.38 97 ASN A N 1
ATOM 780 C CA . ASN A 1 97 ? -34.156 22.578 27.828 1 93.38 97 ASN A CA 1
ATOM 781 C C . ASN A 1 97 ? -34 21.109 28.172 1 93.38 97 ASN A C 1
ATOM 783 O O . ASN A 1 97 ? -33.562 20.766 29.281 1 93.38 97 ASN A O 1
ATOM 787 N N . LYS A 1 98 ? -34.25 20.188 27.234 1 92.38 98 LYS A N 1
ATOM 788 C CA . LYS A 1 98 ? -34.125 18.75 27.453 1 92.38 98 LYS A CA 1
ATOM 789 C C . LYS A 1 98 ? -32.75 18.25 26.953 1 92.38 98 LYS A C 1
ATOM 791 O O . LYS A 1 98 ? -32.406 17.078 27.125 1 92.38 98 LYS A O 1
ATOM 796 N N . GLY A 1 99 ? -32.031 19.172 26.344 1 90.06 99 GLY A N 1
ATOM 797 C CA . GLY A 1 99 ? -30.703 18.812 25.859 1 90.06 99 GLY A CA 1
ATOM 798 C C . GLY A 1 99 ? -30.719 18.328 24.422 1 90.06 99 GLY A C 1
ATOM 799 O O . GLY A 1 99 ? -29.703 17.812 23.922 1 90.06 99 GLY A O 1
ATOM 800 N N . ASP A 1 100 ? -31.859 18.531 23.766 1 93.75 100 ASP A N 1
ATOM 801 C CA . ASP A 1 100 ? -31.984 18.109 22.359 1 93.75 100 ASP A CA 1
ATOM 802 C C . ASP A 1 100 ? -31.547 19.234 21.422 1 93.75 100 ASP A C 1
ATOM 804 O O . ASP A 1 100 ? -31.828 20.406 21.672 1 93.75 100 ASP A O 1
ATOM 808 N N . LEU A 1 101 ? -30.906 18.781 20.344 1 95.69 101 LEU A N 1
ATOM 809 C CA . LEU A 1 101 ? -30.469 19.734 19.328 1 95.69 101 LEU A CA 1
ATOM 810 C C . LEU A 1 101 ? -31.656 20.281 18.547 1 95.69 101 LEU A C 1
ATOM 812 O O . LEU A 1 101 ? -32.406 19.531 17.922 1 95.69 101 LEU A O 1
ATOM 816 N N . VAL A 1 102 ? -31.812 21.594 18.531 1 95.25 102 VAL A N 1
ATOM 817 C CA . VAL A 1 102 ? -32.969 22.172 17.859 1 95.25 102 VAL A CA 1
ATOM 818 C C . VAL A 1 102 ? -32.5 23.047 16.688 1 95.25 102 VAL A C 1
ATOM 820 O O . VAL A 1 102 ? -33.281 23.344 15.789 1 95.25 102 VAL A O 1
ATOM 823 N N . ASP A 1 103 ? -31.281 23.469 16.828 1 95.06 103 ASP A N 1
ATOM 824 C CA . ASP A 1 103 ? -30.703 24.281 15.75 1 95.06 103 ASP A CA 1
ATOM 825 C C . ASP A 1 103 ? -29.188 24.219 15.773 1 95.06 103 ASP A C 1
ATOM 827 O O . ASP A 1 103 ? -28.594 23.656 16.688 1 95.06 103 ASP A O 1
ATOM 831 N N . ILE A 1 104 ? -28.578 24.719 14.711 1 96.06 104 ILE A N 1
ATOM 832 C CA . ILE A 1 104 ? -27.125 24.797 14.625 1 96.06 104 ILE A CA 1
ATOM 833 C C . ILE A 1 104 ? -26.719 25.984 13.75 1 96.06 104 ILE A C 1
ATOM 835 O O . ILE A 1 104 ? -27.359 26.25 12.727 1 96.06 104 ILE A O 1
ATOM 839 N N . HIS A 1 105 ? -25.766 26.719 14.227 1 95.44 105 HIS A N 1
ATOM 840 C CA . HIS A 1 105 ? -25.25 27.844 13.461 1 95.44 105 HIS A CA 1
ATOM 841 C C . HIS A 1 105 ? -23.797 27.625 13.07 1 95.44 105 HIS A C 1
ATOM 843 O O . HIS A 1 105 ? -22.984 27.188 13.898 1 95.44 105 HIS A O 1
ATOM 849 N N . PHE A 1 106 ? -23.469 27.938 11.883 1 93.81 106 PHE A N 1
ATOM 850 C CA . PHE A 1 106 ? -22.109 27.812 11.383 1 93.81 106 PHE A CA 1
ATOM 851 C C . PHE A 1 106 ? -21.469 29.188 11.195 1 93.81 106 PHE A C 1
ATOM 853 O O . PHE A 1 106 ? -22.109 30.109 10.688 1 93.81 106 PHE A O 1
ATOM 860 N N . TRP A 1 107 ? -20.25 29.266 11.594 1 92.31 107 TRP A N 1
ATOM 861 C CA . TRP A 1 107 ? -19.516 30.531 11.469 1 92.31 107 TRP A CA 1
ATOM 862 C C . TRP A 1 107 ? -19.594 31.062 10.047 1 92.31 107 TRP A C 1
ATOM 864 O O . TRP A 1 107 ? -19.906 32.25 9.828 1 92.31 107 TRP A O 1
ATOM 874 N N . GLU A 1 108 ? -19.312 30.234 9.047 1 90.06 108 GLU A N 1
ATOM 875 C CA . GLU A 1 108 ? -19.234 30.625 7.645 1 90.06 108 GLU A CA 1
ATOM 876 C C . GLU A 1 108 ? -20.562 31.188 7.156 1 90.06 108 GLU A C 1
ATOM 878 O O . GLU A 1 108 ? -20.594 32.031 6.254 1 90.06 108 GLU A O 1
ATOM 883 N N . ASP A 1 109 ? -21.625 30.766 7.73 1 90.94 109 ASP A N 1
ATOM 884 C CA . ASP A 1 109 ? -22.938 31.234 7.32 1 90.94 109 ASP A CA 1
ATOM 885 C C . ASP A 1 109 ? -23.234 32.625 7.895 1 90.94 109 ASP A C 1
ATOM 887 O O . ASP A 1 109 ? -23.984 33.406 7.305 1 90.94 109 ASP A O 1
ATOM 891 N N . ILE A 1 110 ? -22.656 32.875 9.039 1 90.94 110 ILE A N 1
ATOM 892 C CA . ILE A 1 110 ? -22.953 34.125 9.758 1 90.94 110 ILE A CA 1
ATOM 893 C C . ILE A 1 110 ? -21.922 35.188 9.383 1 90.94 110 ILE A C 1
ATOM 895 O O . ILE A 1 110 ? -22.297 36.344 9.172 1 90.94 110 ILE A O 1
ATOM 899 N N . PHE A 1 111 ? -20.641 34.812 9.305 1 89.5 111 PHE A N 1
ATOM 900 C CA . PHE A 1 111 ? -19.562 35.812 9.219 1 89.5 111 PHE A CA 1
ATOM 901 C C . PHE A 1 111 ? -18.812 35.688 7.898 1 89.5 111 PHE A C 1
ATOM 903 O O . PHE A 1 111 ? -17.938 36.5 7.59 1 89.5 111 PHE A O 1
ATOM 910 N N . GLY A 1 112 ? -19.141 34.719 7.086 1 84.19 112 GLY A N 1
ATOM 911 C CA . GLY A 1 112 ? -18.359 34.438 5.895 1 84.19 112 GLY A CA 1
ATOM 912 C C . GLY A 1 112 ? -17.094 33.656 6.188 1 84.19 112 GLY A C 1
ATOM 913 O O . GLY A 1 112 ? -16.953 33.062 7.258 1 84.19 112 GLY A O 1
ATOM 914 N N . GLU A 1 113 ? -16.203 33.5 5.125 1 71.19 113 GLU A N 1
ATOM 915 C CA . GLU A 1 113 ? -14.992 32.688 5.273 1 71.19 113 GLU A CA 1
ATOM 916 C C . GLU A 1 113 ? -14.031 33.312 6.281 1 71.19 113 GLU A C 1
ATOM 918 O O . GLU A 1 113 ? -13.883 34.562 6.324 1 71.19 113 GLU A O 1
ATOM 923 N N . ARG A 1 114 ? -13.969 32.562 7.465 1 61.34 114 ARG A N 1
ATOM 924 C CA . ARG A 1 114 ? -13.109 33.031 8.547 1 61.34 114 ARG A CA 1
ATOM 925 C C . ARG A 1 114 ? -11.641 33 8.133 1 61.34 114 ARG A C 1
ATOM 927 O O . ARG A 1 114 ? -11.18 32.031 7.539 1 61.34 114 ARG A O 1
ATOM 934 N N . ASN A 1 115 ? -11.086 34.219 8.188 1 55.91 115 ASN A N 1
ATOM 935 C CA . ASN A 1 115 ? -9.633 34.062 8.289 1 55.91 115 ASN A CA 1
ATOM 936 C C . ASN A 1 115 ? -9.219 33.531 9.656 1 55.91 115 ASN A C 1
ATOM 938 O O . ASN A 1 115 ? -9.531 34.125 10.688 1 55.91 115 ASN A O 1
ATOM 942 N N . GLN A 1 116 ? -9.383 32.25 9.859 1 55.91 116 GLN A N 1
ATOM 943 C CA . GLN A 1 116 ? -9.047 31.625 11.133 1 55.91 116 GLN A CA 1
ATOM 944 C C . GLN A 1 116 ? -7.836 32.281 11.781 1 55.91 116 GLN A C 1
ATOM 946 O O . GLN A 1 116 ? -6.805 32.469 11.125 1 55.91 116 GLN A O 1
ATOM 951 N N . VAL A 1 117 ? -8.148 33.125 12.859 1 56.19 117 VAL A N 1
ATOM 952 C CA . VAL A 1 117 ? -7.031 33.688 13.617 1 56.19 117 VAL A CA 1
ATOM 953 C C . VAL A 1 117 ? -6.137 32.562 14.133 1 56.19 117 VAL A C 1
ATOM 955 O O . VAL A 1 117 ? -6.602 31.656 14.828 1 56.19 117 VAL A O 1
ATOM 958 N N . GLN A 1 118 ? -5.008 32.312 13.523 1 66.88 118 GLN A N 1
ATOM 959 C CA . GLN A 1 118 ? -3.98 31.391 14.008 1 66.88 118 GLN A CA 1
ATOM 960 C C . GLN A 1 118 ? -3.1 32.062 15.062 1 66.88 118 GLN A C 1
ATOM 962 O O . GLN A 1 118 ? -2.867 33.25 15.016 1 66.88 118 GLN A O 1
ATOM 967 N N . GLU A 1 119 ? -2.998 31.375 16.266 1 80.69 119 GLU A N 1
ATOM 968 C CA . GLU A 1 119 ? -1.96 31.875 17.156 1 80.69 119 GLU A CA 1
ATOM 969 C C . GLU A 1 119 ? -0.669 32.156 16.391 1 80.69 119 GLU A C 1
ATOM 971 O O . GLU A 1 119 ? -0.276 31.406 15.516 1 80.69 119 GLU A O 1
ATOM 976 N N . SER A 1 120 ? -0.128 33.344 16.734 1 90.75 120 SER A N 1
ATOM 977 C CA . SER A 1 120 ? 1.047 33.781 15.977 1 90.75 120 SER A CA 1
ATOM 978 C C . SER A 1 120 ? 2.332 33.5 16.75 1 90.75 120 SER A C 1
ATOM 980 O O . SER A 1 120 ? 2.334 33.5 17.984 1 90.75 120 SER A O 1
ATOM 982 N N . PHE A 1 121 ? 3.287 33.094 16.047 1 95.12 121 PHE A N 1
ATOM 983 C CA . PHE A 1 121 ? 4.652 32.938 16.547 1 95.12 121 PHE A CA 1
ATOM 984 C C . PHE A 1 121 ? 5.656 33.406 15.492 1 95.12 121 PHE A C 1
ATOM 986 O O . PHE A 1 121 ? 5.379 33.344 14.297 1 95.12 121 PHE A O 1
ATOM 993 N N . ASN A 1 122 ? 6.75 33.938 16.016 1 96.94 122 ASN A N 1
ATOM 994 C CA . ASN A 1 122 ? 7.789 34.406 15.109 1 96.94 122 ASN A CA 1
ATOM 995 C C . ASN A 1 122 ? 9.078 33.625 15.266 1 96.94 122 ASN A C 1
ATOM 997 O O . ASN A 1 122 ? 9.977 34.031 16 1 96.94 122 ASN A O 1
ATOM 1001 N N . LEU A 1 123 ? 9.102 32.531 14.562 1 98.12 123 LEU A N 1
ATOM 1002 C CA . LEU A 1 123 ? 10.273 31.672 14.57 1 98.12 123 LEU A CA 1
ATOM 1003 C C . LEU A 1 123 ? 10.93 31.609 13.195 1 98.12 123 LEU A C 1
ATOM 1005 O O . LEU A 1 123 ? 10.25 31.766 12.18 1 98.12 123 LEU A O 1
ATOM 1009 N N . PRO A 1 124 ? 12.258 31.391 13.211 1 98.56 124 PRO A N 1
ATOM 1010 C CA . PRO A 1 124 ? 12.914 31.203 11.914 1 98.56 124 PRO A CA 1
ATOM 1011 C C . PRO A 1 124 ? 12.398 29.969 11.164 1 98.56 124 PRO A C 1
ATOM 1013 O O . PRO A 1 124 ? 12 28.984 11.789 1 98.56 124 PRO A O 1
ATOM 1016 N N . VAL A 1 125 ? 12.406 30.078 9.844 1 98.56 125 VAL A N 1
ATOM 1017 C CA . VAL A 1 125 ? 11.992 28.969 8.984 1 98.56 125 VAL A CA 1
ATOM 1018 C C . VAL A 1 125 ? 13.094 28.656 7.977 1 98.56 125 VAL A C 1
ATOM 1020 O O . VAL A 1 125 ? 13.586 29.562 7.293 1 98.56 125 VAL A O 1
ATOM 1023 N N . VAL A 1 126 ? 13.5 27.469 7.965 1 98.19 126 VAL A N 1
ATOM 1024 C CA . VAL A 1 126 ? 14.461 27 6.969 1 98.19 126 VAL A CA 1
ATOM 1025 C C . VAL A 1 126 ? 13.75 26.203 5.887 1 98.19 126 VAL A C 1
ATOM 1027 O O . VAL A 1 126 ? 13.031 25.234 6.188 1 98.19 126 VAL A O 1
ATOM 1030 N N . VAL A 1 127 ? 13.898 26.547 4.633 1 97.19 127 VAL A N 1
ATOM 1031 C CA . VAL A 1 127 ? 13.312 25.844 3.496 1 97.19 127 VAL A CA 1
ATOM 1032 C C . VAL A 1 127 ? 14.414 25.141 2.705 1 97.19 127 VAL A C 1
ATOM 1034 O O . VAL A 1 127 ? 15.359 25.781 2.238 1 97.19 127 VAL A O 1
ATOM 1037 N N . MET A 1 128 ? 14.227 23.828 2.588 1 94.5 128 MET A N 1
ATOM 1038 C CA . MET A 1 128 ? 15.203 23.047 1.853 1 94.5 128 MET A CA 1
ATOM 1039 C C . MET A 1 128 ? 14.898 23.047 0.36 1 94.5 128 MET A C 1
ATOM 1041 O O . MET A 1 128 ? 13.984 22.344 -0.088 1 94.5 128 MET A O 1
ATOM 1045 N N . ALA A 1 129 ? 15.719 23.719 -0.403 1 89.62 129 ALA A N 1
ATOM 1046 C CA . ALA A 1 129 ? 15.43 23.938 -1.819 1 89.62 129 ALA A CA 1
ATOM 1047 C C . ALA A 1 129 ? 16.656 23.641 -2.676 1 89.62 129 ALA A C 1
ATOM 1049 O O . ALA A 1 129 ? 16.812 24.219 -3.758 1 89.62 129 ALA A O 1
ATOM 1050 N N . GLY A 1 130 ? 17.531 22.797 -2.207 1 82.06 130 GLY A N 1
ATOM 1051 C CA . GLY A 1 130 ? 18.797 22.578 -2.898 1 82.06 130 GLY A CA 1
ATOM 1052 C C . GLY A 1 130 ? 18.75 21.438 -3.889 1 82.06 130 GLY A C 1
ATOM 1053 O O . GLY A 1 130 ? 19.719 21.188 -4.613 1 82.06 130 GLY A O 1
ATOM 1054 N N . GLY A 1 131 ? 17.609 20.75 -4.02 1 81.62 131 GLY A N 1
ATOM 1055 C CA . GLY A 1 131 ? 17.516 19.562 -4.855 1 81.62 131 GLY A CA 1
ATOM 1056 C C . GLY A 1 131 ? 17.469 19.891 -6.34 1 81.62 131 GLY A C 1
ATOM 1057 O O . GLY A 1 131 ? 17.016 20.969 -6.73 1 81.62 131 GLY A O 1
ATOM 1058 N N . PHE A 1 132 ? 17.812 18.922 -7.16 1 77.06 132 PHE A N 1
ATOM 1059 C CA . PHE A 1 132 ? 17.875 19.094 -8.602 1 77.06 132 PHE A CA 1
ATOM 1060 C C . PHE A 1 132 ? 16.469 18.969 -9.211 1 77.06 132 PHE A C 1
ATOM 1062 O O . PHE A 1 132 ? 16.25 19.391 -10.352 1 77.06 132 PHE A O 1
ATOM 1069 N N . GLY A 1 133 ? 15.633 18.359 -8.469 1 80.12 133 GLY A N 1
ATOM 1070 C CA . GLY A 1 133 ? 14.289 18.172 -8.977 1 80.12 133 GLY A CA 1
ATOM 1071 C C . GLY A 1 133 ? 14.227 17.25 -10.188 1 80.12 133 GLY A C 1
ATOM 1072 O O . GLY A 1 133 ? 13.5 17.531 -11.141 1 80.12 133 GLY A O 1
ATOM 1073 N N . THR A 1 134 ? 14.93 16.188 -10.273 1 78.75 134 THR A N 1
ATOM 1074 C CA . THR A 1 134 ? 15.117 15.312 -11.43 1 78.75 134 THR A CA 1
ATOM 1075 C C . THR A 1 134 ? 13.805 14.641 -11.82 1 78.75 134 THR A C 1
ATOM 1077 O O . THR A 1 134 ? 13.562 14.383 -13.008 1 78.75 134 THR A O 1
ATOM 1080 N N . ARG A 1 135 ? 12.859 14.516 -10.938 1 77.38 135 ARG A N 1
ATOM 1081 C CA . ARG A 1 135 ? 11.594 13.852 -11.203 1 77.38 135 ARG A CA 1
ATOM 1082 C C . ARG A 1 135 ? 10.672 14.734 -12.039 1 77.38 135 ARG A C 1
ATOM 1084 O O . ARG A 1 135 ? 9.688 14.258 -12.602 1 77.38 135 ARG A O 1
ATOM 1091 N N . LEU A 1 136 ? 11 15.984 -12.086 1 77.38 136 LEU A N 1
ATOM 1092 C CA . LEU A 1 136 ? 10.133 16.938 -12.781 1 77.38 136 LEU A CA 1
ATOM 1093 C C . LEU A 1 136 ? 10.758 17.375 -14.094 1 77.38 136 LEU A C 1
ATOM 1095 O O . LEU A 1 136 ? 10.312 18.359 -14.695 1 77.38 136 LEU A O 1
ATOM 1099 N N . LYS A 1 137 ? 11.82 16.672 -14.477 1 80.44 137 LYS A N 1
ATOM 1100 C CA . LYS A 1 137 ? 12.344 16.938 -15.812 1 80.44 137 LYS A CA 1
ATOM 1101 C C . LYS A 1 137 ? 11.297 16.625 -16.875 1 80.44 137 LYS A C 1
ATOM 1103 O O . LYS A 1 137 ? 10.5 15.703 -16.734 1 80.44 137 LYS A O 1
ATOM 1108 N N . PRO A 1 138 ? 11.305 17.531 -17.828 1 81.12 138 PRO A N 1
ATOM 1109 C CA . PRO A 1 138 ? 12.312 18.5 -18.25 1 81.12 138 PRO A CA 1
ATOM 1110 C C . PRO A 1 138 ? 12.055 19.906 -17.688 1 81.12 138 PRO A C 1
ATOM 1112 O O . PRO A 1 138 ? 12.859 20.812 -17.906 1 81.12 138 PRO A O 1
ATOM 1115 N N . LEU A 1 139 ? 10.961 20.078 -17.047 1 80.62 139 LEU A N 1
ATOM 1116 C CA . LEU A 1 139 ? 10.625 21.391 -16.516 1 80.62 139 LEU A CA 1
ATOM 1117 C C . LEU A 1 139 ? 11.789 21.969 -15.711 1 80.62 139 LEU A C 1
ATOM 1119 O O . LEU A 1 139 ? 12.117 23.141 -15.836 1 80.62 139 LEU A O 1
ATOM 1123 N N . THR A 1 140 ? 12.469 21.125 -15.016 1 84.06 140 THR A N 1
ATOM 1124 C CA . THR A 1 140 ? 13.508 21.562 -14.094 1 84.06 140 THR A CA 1
ATOM 1125 C C . THR A 1 140 ? 14.828 21.797 -14.828 1 84.06 140 THR A C 1
ATOM 1127 O O . THR A 1 140 ? 15.797 22.281 -14.242 1 84.06 140 THR A O 1
ATOM 1130 N N . ASN A 1 141 ? 14.789 21.484 -16.094 1 85.38 141 ASN A N 1
ATOM 1131 C CA . ASN A 1 141 ? 15.953 21.859 -16.891 1 85.38 141 ASN A CA 1
ATOM 1132 C C . ASN A 1 141 ? 16.078 23.391 -17 1 85.38 141 ASN A C 1
ATOM 1134 O O . ASN A 1 141 ? 17.188 23.906 -17.141 1 85.38 141 ASN A O 1
ATOM 1138 N N . VAL A 1 142 ? 15.023 24.031 -16.875 1 84.06 142 VAL A N 1
ATOM 1139 C CA . VAL A 1 142 ? 15.016 25.469 -17.062 1 84.06 142 VAL A CA 1
ATOM 1140 C C . VAL A 1 142 ? 14.742 26.172 -15.734 1 84.06 142 VAL A C 1
ATOM 1142 O O . VAL A 1 142 ? 15.453 27.109 -15.359 1 84.06 142 VAL A O 1
ATOM 1145 N N . LEU A 1 143 ? 13.727 25.734 -15.062 1 88.31 143 LEU A N 1
ATOM 1146 C CA . LEU A 1 143 ? 13.297 26.359 -13.812 1 88.31 143 LEU A CA 1
ATOM 1147 C C . LEU A 1 143 ? 13.633 25.453 -12.625 1 88.31 143 LEU A C 1
ATOM 1149 O O . LEU A 1 143 ? 13.266 24.281 -12.609 1 88.31 143 LEU A O 1
ATOM 1153 N N . PRO A 1 144 ? 14.367 26.031 -11.68 1 92 144 PRO A N 1
ATOM 1154 C CA . PRO A 1 144 ? 14.555 25.219 -10.477 1 92 144 PRO A CA 1
ATOM 1155 C C . PRO A 1 144 ? 13.234 24.875 -9.789 1 92 144 PRO A C 1
ATOM 1157 O O . PRO A 1 144 ? 12.281 25.672 -9.852 1 92 144 PRO A O 1
ATOM 1160 N N . LYS A 1 145 ? 13.18 23.734 -9.125 1 90.31 145 LYS A N 1
ATOM 1161 C CA . LYS A 1 145 ? 11.977 23.172 -8.516 1 90.31 145 LYS A CA 1
ATOM 1162 C C . LYS A 1 145 ? 11.273 24.203 -7.641 1 90.31 145 LYS A C 1
ATOM 1164 O O . LYS A 1 145 ? 10.055 24.375 -7.734 1 90.31 145 LYS A O 1
ATOM 1169 N N . PRO A 1 146 ? 12.008 25.016 -6.805 1 92.19 146 PRO A N 1
ATOM 1170 C CA . PRO A 1 146 ? 11.352 25.953 -5.902 1 92.19 146 PRO A CA 1
ATOM 1171 C C . PRO A 1 146 ? 10.609 27.062 -6.645 1 92.19 146 PRO A C 1
ATOM 1173 O O . PRO A 1 146 ? 9.734 27.719 -6.074 1 92.19 146 PRO A O 1
ATOM 1176 N N . LEU A 1 147 ? 10.906 27.266 -7.906 1 92.56 147 LEU A N 1
ATOM 1177 C CA . LEU A 1 147 ? 10.312 28.375 -8.656 1 92.56 147 LEU A CA 1
ATOM 1178 C C . LEU A 1 147 ? 9.211 27.875 -9.578 1 92.56 147 LEU A C 1
ATOM 1180 O O . LEU A 1 147 ? 8.602 28.656 -10.312 1 92.56 147 LEU A O 1
ATOM 1184 N N . ILE A 1 148 ? 9.008 26.625 -9.508 1 89.19 148 ILE A N 1
ATOM 1185 C CA . ILE A 1 148 ? 7.906 26.094 -10.305 1 89.19 148 ILE A CA 1
ATOM 1186 C C . ILE A 1 148 ? 6.578 26.656 -9.805 1 89.19 148 ILE A C 1
ATOM 1188 O O . ILE A 1 148 ? 6.316 26.672 -8.602 1 89.19 148 ILE A O 1
ATOM 1192 N N . PRO A 1 149 ? 5.742 27.078 -10.727 1 87.06 149 PRO A N 1
ATOM 1193 C CA . PRO A 1 149 ? 4.488 27.719 -10.32 1 87.06 149 PRO A CA 1
ATOM 1194 C C . PRO A 1 149 ? 3.432 26.719 -9.875 1 87.06 149 PRO A C 1
ATOM 1196 O O . PRO A 1 149 ? 3.316 25.641 -10.453 1 87.06 149 PRO A O 1
ATOM 1199 N N . ILE A 1 150 ? 2.768 27.062 -8.867 1 84.5 150 ILE A N 1
ATOM 1200 C CA . ILE A 1 150 ? 1.558 26.406 -8.383 1 84.5 150 ILE A CA 1
ATOM 1201 C C . ILE A 1 150 ? 0.438 27.438 -8.234 1 84.5 150 ILE A C 1
ATOM 1203 O O . ILE A 1 150 ? 0.355 28.125 -7.223 1 84.5 150 ILE A O 1
ATOM 1207 N N . GLY A 1 151 ? -0.47 27.484 -9.172 1 81.94 151 GLY A N 1
ATOM 1208 C CA . GLY A 1 151 ? -1.404 28.594 -9.25 1 81.94 151 GLY A CA 1
ATOM 1209 C C . GLY A 1 151 ? -0.74 29.906 -9.609 1 81.94 151 GLY A C 1
ATOM 1210 O O . GLY A 1 151 ? -0.054 30 -10.633 1 81.94 151 GLY A O 1
ATOM 1211 N N . ASP A 1 152 ? -0.884 30.891 -8.695 1 86.56 152 ASP A N 1
ATOM 1212 C CA . ASP A 1 152 ? -0.343 32.219 -8.961 1 86.56 152 ASP A CA 1
ATOM 1213 C C . ASP A 1 152 ? 0.979 32.438 -8.227 1 86.56 152 ASP A C 1
ATOM 1215 O O . ASP A 1 152 ? 1.601 33.5 -8.344 1 86.56 152 ASP A O 1
ATOM 1219 N N . LYS A 1 153 ? 1.398 31.469 -7.559 1 90.25 153 LYS A N 1
ATOM 1220 C CA . LYS A 1 153 ? 2.619 31.562 -6.766 1 90.25 153 LYS A CA 1
ATOM 1221 C C . LYS A 1 153 ? 3.584 30.422 -7.105 1 90.25 153 LYS A C 1
ATOM 1223 O O . LYS A 1 153 ? 3.178 29.406 -7.656 1 90.25 153 LYS A O 1
ATOM 1228 N N . THR A 1 154 ? 4.824 30.688 -6.82 1 92 154 THR A N 1
ATOM 1229 C CA . THR A 1 154 ? 5.793 29.594 -6.906 1 92 154 THR A CA 1
ATOM 1230 C C . THR A 1 154 ? 5.688 28.688 -5.688 1 92 154 THR A C 1
ATOM 1232 O O . THR A 1 154 ? 5.055 29.047 -4.691 1 92 154 THR A O 1
ATOM 1235 N N . MET A 1 155 ? 6.312 27.5 -5.723 1 91.75 155 MET A N 1
ATOM 1236 C CA . MET A 1 155 ? 6.367 26.594 -4.578 1 91.75 155 MET A CA 1
ATOM 1237 C C . MET A 1 155 ? 6.945 27.297 -3.354 1 91.75 155 MET A C 1
ATOM 1239 O O . MET A 1 155 ? 6.402 27.188 -2.254 1 91.75 155 MET A O 1
ATOM 1243 N N . LEU A 1 156 ? 7.926 28.047 -3.566 1 94.38 156 LEU A N 1
ATOM 1244 C CA . LEU A 1 156 ? 8.609 28.75 -2.482 1 94.38 156 LEU A CA 1
ATOM 1245 C C . LEU A 1 156 ? 7.699 29.797 -1.859 1 94.38 156 LEU A C 1
ATOM 1247 O O . LEU A 1 156 ? 7.59 29.891 -0.634 1 94.38 156 LEU A O 1
ATOM 1251 N N . GLU A 1 157 ? 7.031 30.547 -2.676 1 94.44 157 GLU A N 1
ATOM 1252 C CA . GLU A 1 157 ? 6.125 31.578 -2.199 1 94.44 157 GLU A CA 1
ATOM 1253 C C . GLU A 1 157 ? 4.984 30.984 -1.38 1 94.44 157 GLU A C 1
ATOM 1255 O O . GLU A 1 157 ? 4.531 31.594 -0.405 1 94.44 157 GLU A O 1
ATOM 1260 N N . GLU A 1 158 ? 4.562 29.891 -1.812 1 93.25 158 GLU A N 1
ATOM 1261 C CA . GLU A 1 158 ? 3.484 29.219 -1.087 1 93.25 158 GLU A CA 1
ATOM 1262 C C . GLU A 1 158 ? 3.914 28.844 0.329 1 93.25 158 GLU A C 1
ATOM 1264 O O . GLU A 1 158 ? 3.162 29.047 1.285 1 93.25 158 GLU A O 1
ATOM 1269 N N . ILE A 1 159 ? 5.094 28.344 0.439 1 95.19 159 ILE A N 1
ATOM 1270 C CA . ILE A 1 159 ? 5.633 28 1.747 1 95.19 159 ILE A CA 1
ATOM 1271 C C . ILE A 1 159 ? 5.766 29.25 2.605 1 95.19 159 ILE A C 1
ATOM 1273 O O . ILE A 1 159 ? 5.316 29.281 3.752 1 95.19 159 ILE A O 1
ATOM 1277 N N . PHE A 1 160 ? 6.281 30.344 2.016 1 96.25 160 PHE A N 1
ATOM 1278 C CA . PHE A 1 160 ? 6.453 31.594 2.73 1 96.25 160 PHE A CA 1
ATOM 1279 C C . PHE A 1 160 ? 5.113 32.094 3.258 1 96.25 160 PHE A C 1
ATOM 1281 O O . PHE A 1 160 ? 5 32.469 4.43 1 96.25 160 PHE A O 1
ATOM 1288 N N . SER A 1 161 ? 4.184 32.094 2.369 1 94 161 SER A N 1
ATOM 1289 C CA . SER A 1 161 ? 2.879 32.625 2.709 1 94 161 SER A CA 1
ATOM 1290 C C . SER A 1 161 ? 2.262 31.906 3.898 1 94 161 SER A C 1
ATOM 1292 O O . SER A 1 161 ? 1.666 32.531 4.777 1 94 161 SER A O 1
ATOM 1294 N N . ARG A 1 162 ? 2.414 30.688 3.977 1 93.75 162 ARG A N 1
ATOM 1295 C CA . ARG A 1 162 ? 1.814 29.875 5.031 1 93.75 162 ARG A CA 1
ATOM 1296 C C . ARG A 1 162 ? 2.479 30.156 6.375 1 93.75 162 ARG A C 1
ATOM 1298 O O . ARG A 1 162 ? 1.797 30.312 7.391 1 93.75 162 ARG A O 1
ATOM 1305 N N . PHE A 1 163 ? 3.764 30.234 6.383 1 96.62 163 PHE A N 1
ATOM 1306 C CA . PHE A 1 163 ? 4.473 30.516 7.625 1 96.62 163 PHE A CA 1
ATOM 1307 C C . PHE A 1 163 ? 4.277 31.969 8.039 1 96.62 163 PHE A C 1
ATOM 1309 O O . PHE A 1 163 ? 4.176 32.281 9.227 1 96.62 163 PHE A O 1
ATOM 1316 N N . TYR A 1 164 ? 4.188 32.812 7.027 1 95.88 164 TYR A N 1
ATOM 1317 C CA . TYR A 1 164 ? 3.975 34.25 7.309 1 95.88 164 TYR A CA 1
ATOM 1318 C C . TYR A 1 164 ? 2.627 34.469 7.984 1 95.88 164 TYR A C 1
ATOM 1320 O O . TYR A 1 164 ? 2.52 35.281 8.914 1 95.88 164 TYR A O 1
ATOM 1328 N N . ARG A 1 165 ? 1.69 33.781 7.555 1 92.31 165 ARG A N 1
ATOM 1329 C CA . ARG A 1 165 ? 0.359 33.906 8.141 1 92.31 165 ARG A CA 1
ATOM 1330 C C . ARG A 1 165 ? 0.381 33.5 9.617 1 92.31 165 ARG A C 1
ATOM 1332 O O . ARG A 1 165 ? -0.466 33.938 10.398 1 92.31 165 ARG A O 1
ATOM 1339 N N . HIS A 1 166 ? 1.336 32.719 10 1 94.5 166 HIS A N 1
ATOM 1340 C CA . HIS A 1 166 ? 1.458 32.281 11.391 1 94.5 166 HIS A CA 1
ATOM 1341 C C . HIS A 1 166 ? 2.375 33.219 12.172 1 94.5 166 HIS A C 1
ATOM 1343 O O . HIS A 1 166 ? 2.586 33.031 13.375 1 94.5 166 HIS A O 1
ATOM 1349 N N . GLY A 1 167 ? 2.988 34.188 11.453 1 95.38 167 GLY A N 1
ATOM 1350 C CA . GLY A 1 167 ? 3.74 35.219 12.148 1 95.38 167 GLY A CA 1
ATOM 1351 C C . GLY A 1 167 ? 5.234 35.156 11.906 1 95.38 167 GLY A C 1
ATOM 1352 O O . GLY A 1 167 ? 6 35.969 12.406 1 95.38 167 GLY A O 1
ATOM 1353 N N . CYS A 1 168 ? 5.691 34.188 11.117 1 97.19 168 CYS A N 1
ATOM 1354 C CA . CYS A 1 168 ? 7.117 34.062 10.836 1 97.19 168 CYS A CA 1
ATOM 1355 C C . CYS A 1 168 ? 7.586 35.125 9.859 1 97.19 168 CYS A C 1
ATOM 1357 O O . CYS A 1 168 ? 6.914 35.406 8.867 1 97.19 168 CYS A O 1
ATOM 1359 N N . ASN A 1 169 ? 8.82 35.625 10.18 1 97.31 169 ASN A N 1
ATOM 1360 C CA . ASN A 1 169 ? 9.281 36.719 9.359 1 97.31 169 ASN A CA 1
ATOM 1361 C C . ASN A 1 169 ? 10.734 36.531 8.922 1 97.31 169 ASN A C 1
ATOM 1363 O O . ASN A 1 169 ? 11.32 37.438 8.312 1 97.31 169 ASN A O 1
ATOM 1367 N N . GLN A 1 170 ? 11.328 35.5 9.242 1 97.88 170 GLN A N 1
ATOM 1368 C CA . GLN A 1 170 ? 12.703 35.219 8.859 1 97.88 170 GLN A CA 1
ATOM 1369 C C . GLN A 1 170 ? 12.812 33.844 8.18 1 97.88 170 GLN A C 1
ATOM 1371 O O . GLN A 1 170 ? 12.555 32.812 8.805 1 97.88 170 GLN A O 1
ATOM 1376 N N . PHE A 1 171 ? 13.227 33.875 6.918 1 98.06 171 PHE A N 1
ATOM 1377 C CA . PHE A 1 171 ? 13.312 32.656 6.129 1 98.06 171 PHE A CA 1
ATOM 1378 C C . PHE A 1 171 ? 14.734 32.438 5.641 1 98.06 171 PHE A C 1
ATOM 1380 O O . PHE A 1 171 ? 15.398 33.375 5.172 1 98.06 171 PHE A O 1
ATOM 1387 N N . TYR A 1 172 ? 15.227 31.266 5.867 1 97.62 172 TYR A N 1
ATOM 1388 C CA . TYR A 1 172 ? 16.484 30.797 5.301 1 97.62 172 TYR A CA 1
ATOM 1389 C C . TYR A 1 172 ? 16.234 29.75 4.219 1 97.62 172 TYR A C 1
ATOM 1391 O O . TYR A 1 172 ? 15.555 28.75 4.457 1 97.62 172 TYR A O 1
ATOM 1399 N N . VAL A 1 173 ? 16.781 29.953 3.027 1 96.81 173 VAL A N 1
ATOM 1400 C CA . VAL A 1 173 ? 16.531 29.062 1.901 1 96.81 173 VAL A CA 1
ATOM 140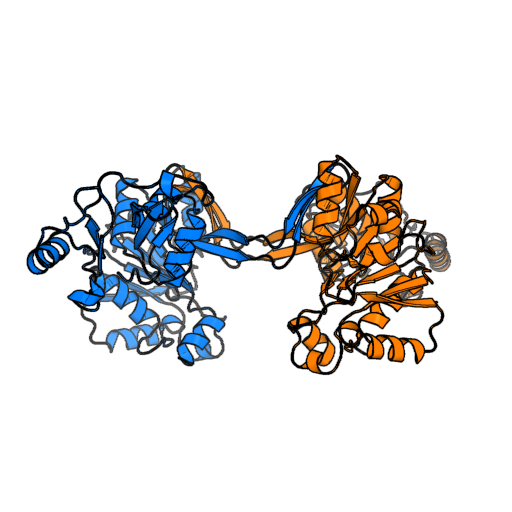1 C C . VAL A 1 173 ? 17.844 28.406 1.474 1 96.81 173 VAL A C 1
ATOM 1403 O O . VAL A 1 173 ? 18.781 29.078 1.059 1 96.81 173 VAL A O 1
ATOM 1406 N N . SER A 1 174 ? 17.859 27.078 1.614 1 95.38 174 SER A N 1
ATOM 1407 C CA . SER A 1 174 ? 19.016 26.312 1.131 1 95.38 174 SER A CA 1
ATOM 1408 C C . SER A 1 174 ? 18.953 26.125 -0.38 1 95.38 174 SER A C 1
ATOM 1410 O O . SER A 1 174 ? 18.016 25.5 -0.892 1 95.38 174 SER A O 1
ATOM 1412 N N . VAL A 1 175 ? 19.984 26.562 -1.126 1 93.5 175 VAL A N 1
ATOM 1413 C CA . VAL A 1 175 ? 19.938 26.484 -2.582 1 93.5 175 VAL A CA 1
ATOM 1414 C C . VAL A 1 175 ? 21.234 25.859 -3.111 1 93.5 175 VAL A C 1
ATOM 1416 O O . VAL A 1 175 ? 22.266 25.906 -2.439 1 93.5 175 VAL 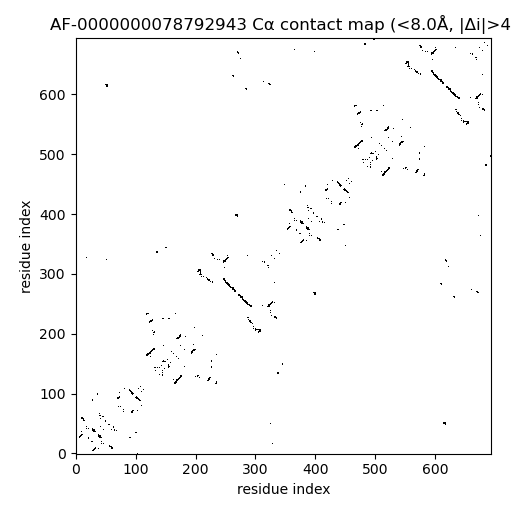A O 1
ATOM 1419 N N . ASN A 1 176 ? 21.078 25.219 -4.23 1 91.44 176 ASN A N 1
ATOM 1420 C CA . ASN A 1 176 ? 22.203 24.641 -4.957 1 91.44 176 ASN A CA 1
ATOM 1421 C C . ASN A 1 176 ? 22.016 24.75 -6.465 1 91.44 176 ASN A C 1
ATOM 1423 O O . ASN A 1 176 ? 22.609 25.609 -7.113 1 91.44 176 ASN A O 1
ATOM 1427 N N . TYR A 1 177 ? 21.094 23.969 -6.977 1 87.19 177 TYR A N 1
ATOM 1428 C CA . TYR A 1 177 ? 20.781 24 -8.398 1 87.19 177 TYR A CA 1
ATOM 1429 C C . TYR A 1 177 ? 20.141 25.328 -8.789 1 87.19 177 TYR A C 1
ATOM 1431 O O . TYR A 1 177 ? 19.094 25.688 -8.258 1 87.19 177 TYR A O 1
ATOM 1439 N N . LYS A 1 178 ? 20.859 26.141 -9.703 1 92.12 178 LYS A N 1
ATOM 1440 C CA . LYS A 1 178 ? 20.391 27.438 -10.203 1 92.12 178 LYS A CA 1
ATOM 1441 C C . LYS A 1 178 ? 20.141 28.406 -9.062 1 92.12 178 LYS A C 1
ATOM 1443 O O . LYS A 1 178 ? 19.125 29.109 -9.055 1 92.12 178 LYS A O 1
ATOM 1448 N N . ALA A 1 179 ? 21.016 28.406 -8.148 1 92.44 179 ALA A N 1
ATOM 1449 C CA . ALA A 1 179 ? 20.938 29.219 -6.938 1 92.44 179 ALA A CA 1
ATOM 1450 C C . ALA A 1 179 ? 20.797 30.703 -7.277 1 92.44 179 ALA A C 1
ATOM 1452 O O . ALA A 1 179 ? 20 31.422 -6.652 1 92.44 179 ALA A O 1
ATOM 1453 N N . GLU A 1 180 ? 21.453 31.109 -8.297 1 93.06 180 GLU A N 1
ATOM 1454 C CA . GLU A 1 180 ? 21.438 32.531 -8.672 1 93.06 180 GLU A CA 1
ATOM 1455 C C . GLU A 1 180 ? 20.047 32.938 -9.141 1 93.06 180 GLU A C 1
ATOM 1457 O O . GLU A 1 180 ? 19.609 34.062 -8.859 1 93.06 180 GLU A O 1
ATOM 1462 N N . LEU A 1 181 ? 19.469 32.094 -9.797 1 93.94 181 LEU A N 1
ATOM 1463 C CA . LEU A 1 181 ? 18.125 32.375 -10.289 1 93.94 181 LEU A CA 1
ATOM 1464 C C . LEU A 1 181 ? 17.141 32.531 -9.125 1 93.94 181 LEU A C 1
ATOM 1466 O O . LEU A 1 181 ? 16.312 33.438 -9.125 1 93.94 181 LEU A O 1
ATOM 1470 N N . ILE A 1 182 ? 17.219 31.641 -8.156 1 94.56 182 ILE A N 1
ATOM 1471 C CA . ILE A 1 182 ? 16.344 31.688 -6.984 1 94.56 182 ILE A CA 1
ATOM 1472 C C . ILE A 1 182 ? 16.594 32.969 -6.199 1 94.56 182 ILE A C 1
ATOM 1474 O O . ILE A 1 182 ? 15.648 33.656 -5.828 1 94.56 182 ILE A O 1
ATOM 1478 N N . ASP A 1 183 ? 17.875 33.25 -6.059 1 93.5 183 ASP A N 1
ATOM 1479 C CA . ASP A 1 183 ? 18.25 34.438 -5.328 1 93.5 183 ASP A CA 1
ATOM 1480 C C . ASP A 1 183 ? 17.734 35.688 -6.027 1 93.5 183 ASP A C 1
ATOM 1482 O O . ASP A 1 183 ? 17.188 36.594 -5.379 1 93.5 183 ASP A O 1
ATOM 1486 N N . PHE A 1 184 ? 17.922 35.75 -7.355 1 93.62 184 PHE A N 1
ATOM 1487 C CA . PHE A 1 184 ? 17.453 36.875 -8.141 1 93.62 184 PHE A CA 1
ATOM 1488 C C . PHE A 1 184 ? 15.945 37.031 -8.031 1 93.62 184 PHE A C 1
ATOM 1490 O O . PHE A 1 184 ? 15.445 38.156 -7.828 1 93.62 184 PHE A O 1
ATOM 1497 N N . TYR A 1 185 ? 15.336 35.969 -8.133 1 94.31 185 TYR A N 1
ATOM 1498 C CA . TYR A 1 185 ? 13.875 35.969 -8.062 1 94.31 185 TYR A CA 1
ATOM 1499 C C . TYR A 1 185 ? 13.391 36.5 -6.723 1 94.31 185 TYR A C 1
ATOM 1501 O O . TYR A 1 185 ? 12.531 37.375 -6.672 1 94.31 185 TYR A O 1
ATOM 1509 N N . LEU A 1 186 ? 13.945 36.031 -5.672 1 94.12 186 LEU A N 1
ATOM 1510 C CA . LEU A 1 186 ? 13.516 36.406 -4.332 1 94.12 186 LEU A CA 1
ATOM 1511 C C . LEU A 1 186 ? 13.797 37.906 -4.086 1 94.12 186 LEU A C 1
ATOM 1513 O O . LEU A 1 186 ? 12.977 38.594 -3.477 1 94.12 186 LEU A O 1
ATOM 1517 N N . ASN A 1 187 ? 14.891 38.344 -4.617 1 92.25 187 ASN A N 1
ATOM 1518 C CA . ASN A 1 187 ? 15.266 39.75 -4.445 1 92.25 187 ASN A CA 1
ATOM 1519 C C . ASN A 1 187 ? 14.375 40.656 -5.27 1 92.25 187 ASN A C 1
ATOM 1521 O O . ASN A 1 187 ? 14.25 41.844 -4.961 1 92.25 187 ASN A O 1
ATOM 1525 N N . SER A 1 188 ? 13.836 40.062 -6.301 1 92.94 188 SER A N 1
ATOM 1526 C CA . SER A 1 188 ? 12.961 40.875 -7.16 1 92.94 188 SER A CA 1
ATOM 1527 C C . SER A 1 188 ? 11.57 41 -6.559 1 92.94 188 SER A C 1
ATOM 1529 O O . SER A 1 188 ? 10.797 41.875 -6.961 1 92.94 188 SER A O 1
ATOM 1531 N N . LEU A 1 189 ? 11.344 40.188 -5.594 1 91.06 189 LEU A N 1
ATOM 1532 C CA . LEU A 1 189 ? 10.031 40.219 -4.961 1 91.06 189 LEU A CA 1
ATOM 1533 C C . LEU A 1 189 ? 9.992 41.25 -3.828 1 91.06 189 LEU A C 1
ATOM 1535 O O . LEU A 1 189 ? 11 41.469 -3.16 1 91.06 189 LEU A O 1
ATOM 1539 N N . LYS A 1 190 ? 8.961 42.094 -3.723 1 90.12 190 LYS A N 1
ATOM 1540 C CA . LYS A 1 190 ? 8.734 42.938 -2.566 1 90.12 190 LYS A CA 1
ATOM 1541 C C . LYS A 1 190 ? 8.023 42.188 -1.446 1 90.12 190 LYS A C 1
ATOM 1543 O O . LYS A 1 190 ? 6.852 42.438 -1.166 1 90.12 190 LYS A O 1
ATOM 1548 N N . LEU A 1 191 ? 8.891 41.344 -0.693 1 92.5 191 LEU A N 1
ATOM 1549 C CA . LEU A 1 191 ? 8.32 40.5 0.357 1 92.5 191 LEU A CA 1
ATOM 1550 C C . LEU A 1 191 ? 8.266 41.25 1.683 1 92.5 191 LEU A C 1
ATOM 1552 O O . LEU A 1 191 ? 9.172 42.031 1.997 1 92.5 191 LEU A O 1
ATOM 1556 N N . PRO A 1 192 ? 7.242 41.062 2.467 1 94.88 192 PRO A N 1
ATOM 1557 C CA . PRO A 1 192 ? 7.094 41.719 3.76 1 94.88 192 PRO A CA 1
ATOM 1558 C C . PRO A 1 192 ? 7.906 41.062 4.867 1 94.88 192 PRO A C 1
ATOM 1560 O O . PRO A 1 192 ? 7.754 41.406 6.043 1 94.88 192 PRO A O 1
ATOM 1563 N N . PHE A 1 193 ? 8.703 40.156 4.566 1 96.06 193 PHE A N 1
ATOM 1564 C CA . PHE A 1 193 ? 9.57 39.406 5.492 1 96.06 193 PHE A CA 1
ATOM 1565 C C . PHE A 1 193 ? 10.969 39.25 4.91 1 96.06 193 PHE A C 1
ATOM 1567 O O . PHE A 1 193 ? 11.203 39.594 3.746 1 96.06 193 PHE A O 1
ATOM 1574 N N . LYS A 1 194 ? 11.891 38.781 5.766 1 96.38 194 LYS A N 1
ATOM 1575 C CA . LYS A 1 194 ? 13.289 38.656 5.359 1 96.38 194 LYS A CA 1
ATOM 1576 C C . LYS A 1 194 ? 13.57 37.25 4.816 1 96.38 194 LYS A C 1
ATOM 1578 O O . LYS A 1 194 ? 13.094 36.281 5.367 1 96.38 194 LYS A O 1
ATOM 1583 N N . THR A 1 195 ? 14.242 37.219 3.711 1 96.44 195 THR A N 1
ATOM 1584 C CA . THR A 1 195 ? 14.703 35.969 3.137 1 96.44 195 THR A CA 1
ATOM 1585 C C . THR A 1 195 ? 16.219 35.969 2.947 1 96.44 195 THR A C 1
ATOM 1587 O O . THR A 1 195 ? 16.797 37 2.576 1 96.44 195 THR A O 1
ATOM 1590 N N . GLU A 1 196 ? 16.828 34.938 3.303 1 95.5 196 GLU A N 1
ATOM 1591 C CA . GLU A 1 196 ? 18.266 34.75 3.098 1 95.5 196 GLU A CA 1
ATOM 1592 C C . GLU A 1 196 ? 18.547 33.406 2.432 1 95.5 196 GLU A C 1
ATOM 1594 O O . GLU A 1 196 ? 18.172 32.344 2.947 1 95.5 196 GLU A O 1
ATOM 1599 N N . CYS A 1 197 ? 19.219 33.469 1.298 1 95.25 197 CYS A N 1
ATOM 1600 C CA . CYS A 1 197 ? 19.672 32.25 0.654 1 95.25 197 CYS A CA 1
ATOM 1601 C C . CYS A 1 197 ? 21.062 31.859 1.142 1 95.25 197 CYS A C 1
ATOM 1603 O O . CYS A 1 197 ? 21.922 32.719 1.327 1 95.25 197 CYS A O 1
ATOM 1605 N N . PHE A 1 198 ? 21.188 30.641 1.424 1 93.19 198 PHE A N 1
ATOM 1606 C CA . PHE A 1 198 ? 22.516 30.125 1.702 1 93.19 198 PHE A CA 1
ATOM 1607 C C . PHE A 1 198 ? 22.859 28.953 0.79 1 93.19 198 PHE A C 1
ATOM 1609 O O . PHE A 1 198 ? 22.016 28.062 0.58 1 93.19 198 PHE A O 1
ATOM 1616 N N . VAL A 1 199 ? 24.047 28.922 0.169 1 91.06 199 VAL A N 1
ATOM 1617 C CA . VAL A 1 199 ? 24.406 28.047 -0.943 1 91.06 199 VAL A CA 1
ATOM 1618 C C . VAL A 1 199 ? 25.172 26.844 -0.423 1 91.06 199 VAL A C 1
ATOM 1620 O O . VAL A 1 199 ? 26.109 26.984 0.38 1 91.06 199 VAL A O 1
ATOM 1623 N N . GLU A 1 200 ? 24.656 25.719 -0.823 1 87.5 200 GLU A N 1
ATOM 1624 C CA . GLU A 1 200 ? 25.469 24.516 -0.695 1 87.5 200 GLU A CA 1
ATOM 1625 C C . GLU A 1 200 ? 26.312 24.281 -1.949 1 87.5 200 GLU A C 1
ATOM 1627 O O . GLU A 1 200 ? 25.766 24.188 -3.055 1 87.5 200 GLU A O 1
ATOM 1632 N N . ASP A 1 201 ? 27.562 24.125 -1.861 1 84.5 201 ASP A N 1
ATOM 1633 C CA . ASP A 1 201 ? 28.453 23.984 -3.012 1 84.5 201 ASP A CA 1
ATOM 1634 C C . ASP A 1 201 ? 28.25 22.641 -3.707 1 84.5 201 ASP A C 1
ATOM 1636 O O . ASP A 1 201 ? 28.547 22.5 -4.898 1 84.5 201 ASP A O 1
ATOM 1640 N N . LYS A 1 202 ? 27.828 21.688 -3.021 1 86.31 202 LYS A N 1
ATOM 1641 C CA . LYS A 1 202 ? 27.438 20.359 -3.523 1 86.31 202 LYS A CA 1
ATOM 1642 C C . LYS A 1 202 ? 26.188 19.859 -2.828 1 86.31 202 LYS A C 1
ATOM 1644 O O . LYS A 1 202 ? 25.812 20.344 -1.758 1 86.31 202 LYS A O 1
ATOM 1649 N N . PRO A 1 203 ? 25.531 18.969 -3.541 1 83.25 203 PRO A N 1
ATOM 1650 C CA . PRO A 1 203 ? 24.359 18.422 -2.852 1 83.25 203 PRO A CA 1
ATOM 1651 C C . PRO A 1 203 ? 24.703 17.797 -1.504 1 83.25 203 PRO A C 1
ATOM 1653 O O . PRO A 1 203 ? 25.562 16.922 -1.431 1 83.25 203 PRO A O 1
ATOM 1656 N N . LEU A 1 204 ? 24.078 18.219 -0.472 1 86.56 204 LEU A N 1
ATOM 1657 C CA . LEU A 1 204 ? 24.422 17.781 0.878 1 86.56 204 LEU A CA 1
ATOM 1658 C C . LEU A 1 204 ? 23.266 17 1.497 1 86.56 204 LEU A C 1
ATOM 1660 O O . LEU A 1 204 ? 23.266 16.734 2.703 1 86.56 204 LEU A O 1
ATOM 1664 N N . GLY A 1 205 ? 22.203 16.656 0.707 1 85.62 205 GLY A N 1
ATOM 1665 C CA . GLY A 1 205 ? 21.078 15.93 1.25 1 85.62 205 GLY A CA 1
ATOM 1666 C C . GLY A 1 205 ? 20 16.844 1.816 1 85.62 205 GLY A C 1
ATOM 1667 O O . GLY A 1 205 ? 19.938 18.016 1.482 1 85.62 205 GLY A O 1
ATOM 1668 N N . THR A 1 206 ? 19.094 16.281 2.695 1 85.75 206 THR A N 1
ATOM 1669 C CA . THR A 1 206 ? 17.922 17.016 3.145 1 85.75 206 THR A CA 1
ATOM 1670 C C . THR A 1 206 ? 18.203 17.734 4.461 1 85.75 206 THR A C 1
ATOM 1672 O O . THR A 1 206 ? 17.359 18.484 4.953 1 85.75 206 THR A O 1
ATOM 1675 N N . ALA A 1 207 ? 19.406 17.531 5.059 1 91.44 207 ALA A N 1
ATOM 1676 C CA . ALA A 1 207 ? 19.688 18.234 6.312 1 91.44 207 ALA A CA 1
ATOM 1677 C C . ALA A 1 207 ? 21.156 18.672 6.379 1 91.44 207 ALA A C 1
ATOM 1679 O O . ALA A 1 207 ? 21.562 19.344 7.324 1 91.44 207 ALA A O 1
ATOM 1680 N N . GLY A 1 208 ? 21.922 18.281 5.395 1 92.44 208 GLY A N 1
ATOM 1681 C CA . GLY A 1 208 ? 23.344 18.594 5.438 1 92.44 208 GLY A CA 1
ATOM 1682 C C . GLY A 1 208 ? 23.625 20.078 5.453 1 92.44 208 GLY A C 1
ATOM 1683 O O . GLY A 1 208 ? 24.562 20.531 6.125 1 92.44 208 GLY A O 1
ATOM 1684 N N . SER A 1 209 ? 22.828 20.844 4.766 1 92.69 209 SER A N 1
ATOM 1685 C CA . SER A 1 209 ? 23.062 22.281 4.621 1 92.69 209 SER A CA 1
ATOM 1686 C C . SER A 1 209 ? 22.766 23.016 5.918 1 92.69 209 SER A C 1
ATOM 1688 O O . SER A 1 209 ? 23.141 24.188 6.078 1 92.69 209 SER A O 1
ATOM 1690 N N . LEU A 1 210 ? 22.109 22.391 6.891 1 95.06 210 LEU A N 1
ATOM 1691 C CA . LEU A 1 210 ? 21.75 23.031 8.148 1 95.06 210 LEU A CA 1
ATOM 1692 C C . LEU A 1 210 ? 23 23.484 8.906 1 95.06 210 LEU A C 1
ATOM 1694 O O . LEU A 1 210 ? 22.953 24.438 9.672 1 95.06 210 LEU A O 1
ATOM 1698 N N . HIS A 1 211 ? 24.078 22.734 8.672 1 94.19 211 HIS A N 1
ATOM 1699 C CA . HIS A 1 211 ? 25.312 23.078 9.375 1 94.19 211 HIS A CA 1
ATOM 1700 C C . HIS A 1 211 ? 25.766 24.5 9.039 1 94.19 211 HIS A C 1
ATOM 1702 O O . HIS A 1 211 ? 26.406 25.156 9.852 1 94.19 211 HIS A O 1
ATOM 1708 N N . LEU A 1 212 ? 25.422 25.016 7.875 1 94.25 212 LEU A N 1
ATOM 1709 C CA . LEU A 1 212 ? 25.797 26.359 7.422 1 94.25 212 LEU A CA 1
ATOM 1710 C C . LEU A 1 212 ? 25.078 27.438 8.227 1 94.25 212 LEU A C 1
ATOM 1712 O O . LEU A 1 212 ? 25.438 28.609 8.172 1 94.25 212 LEU A O 1
ATOM 1716 N N . LEU A 1 213 ? 24.094 27.047 9.023 1 95.62 213 LEU A N 1
ATOM 1717 C CA . LEU A 1 213 ? 23.312 28 9.812 1 95.62 213 LEU A CA 1
ATOM 1718 C C . LEU A 1 213 ? 23.812 28.047 11.25 1 95.62 213 LEU A C 1
ATOM 1720 O O . LEU A 1 213 ? 23.172 28.656 12.109 1 95.62 213 LEU A O 1
ATOM 1724 N N . LYS A 1 214 ? 24.859 27.344 11.5 1 94.56 214 LYS A N 1
ATOM 1725 C CA . LYS A 1 214 ? 25.453 27.391 12.828 1 94.56 214 LYS A CA 1
ATOM 1726 C C . LYS A 1 214 ? 25.703 28.844 13.273 1 94.56 214 LYS A C 1
ATOM 1728 O O . LYS A 1 214 ? 26.281 29.625 12.523 1 94.56 214 LYS A O 1
ATOM 1733 N N . GLY A 1 215 ? 25.25 29.141 14.43 1 93.81 215 GLY A N 1
ATOM 1734 C CA . GLY A 1 215 ? 25.438 30.484 14.969 1 93.81 215 GLY A CA 1
ATOM 1735 C C . GLY A 1 215 ? 24.406 31.469 14.469 1 93.81 215 GLY A C 1
ATOM 1736 O O . GLY A 1 215 ? 24.219 32.531 15.07 1 93.81 215 GLY A O 1
ATOM 1737 N N . LYS A 1 216 ? 23.719 31.234 13.406 1 95.06 216 LYS A N 1
ATOM 1738 C CA . LYS A 1 216 ? 22.734 32.125 12.836 1 95.06 216 LYS A CA 1
ATOM 1739 C C . LYS A 1 216 ? 21.359 31.922 13.469 1 95.06 216 LYS A C 1
ATOM 1741 O O . LYS A 1 216 ? 20.625 32.875 13.727 1 95.06 216 LYS A O 1
ATOM 1746 N N . ILE A 1 217 ? 21.047 30.672 13.695 1 97.06 217 ILE A N 1
ATOM 1747 C CA . ILE A 1 217 ? 19.781 30.328 14.352 1 97.06 217 ILE A CA 1
ATOM 1748 C C . ILE A 1 217 ? 20.062 29.844 15.773 1 97.06 217 ILE A C 1
ATOM 1750 O O . ILE A 1 217 ? 20.766 28.859 15.977 1 97.06 217 ILE A O 1
ATOM 1754 N N . THR A 1 218 ? 19.484 30.5 16.781 1 96.88 218 THR A N 1
ATOM 1755 C CA . THR A 1 218 ? 19.781 30.203 18.172 1 96.88 218 THR A CA 1
ATOM 1756 C C . THR A 1 218 ? 18.5 29.875 18.938 1 96.88 218 THR A C 1
ATOM 1758 O O . THR A 1 218 ? 18.516 29.812 20.172 1 96.88 218 THR A O 1
ATOM 1761 N N . GLU A 1 219 ? 17.406 29.781 18.281 1 98.06 219 GLU A N 1
ATOM 1762 C CA . GLU A 1 219 ? 16.125 29.438 18.875 1 98.06 219 GLU A CA 1
ATOM 1763 C C . GLU A 1 219 ? 15.438 28.328 18.094 1 98.06 219 GLU A C 1
ATOM 1765 O O . GLU A 1 219 ? 15.922 27.922 17.031 1 98.06 219 GLU A O 1
ATOM 1770 N N . THR A 1 220 ? 14.359 27.797 18.656 1 98.62 220 THR A N 1
ATOM 1771 C CA . THR A 1 220 ? 13.539 26.812 17.953 1 98.62 220 THR A CA 1
ATOM 1772 C C . THR A 1 220 ? 13.195 27.281 16.547 1 98.62 220 THR A C 1
ATOM 1774 O O . THR A 1 220 ? 12.938 28.469 16.344 1 98.62 220 THR A O 1
ATOM 1777 N N . PHE A 1 221 ? 13.203 26.438 15.602 1 98.69 221 PHE A N 1
ATOM 1778 C CA . PHE A 1 221 ? 12.93 26.859 14.227 1 98.69 221 PHE A CA 1
ATOM 1779 C C . PHE A 1 221 ? 12.242 25.734 13.453 1 98.69 221 PHE A C 1
ATOM 1781 O O . PHE A 1 221 ? 12.258 24.578 13.875 1 98.69 221 PHE A O 1
ATOM 1788 N N . PHE A 1 222 ? 11.602 26.094 12.344 1 98.69 222 PHE A N 1
ATOM 1789 C CA . PHE A 1 222 ? 10.945 25.141 11.453 1 98.69 222 PHE A CA 1
ATOM 1790 C C . PHE A 1 222 ? 11.852 24.797 10.281 1 98.69 222 PHE A C 1
ATOM 1792 O O . PHE A 1 222 ? 12.641 25.625 9.828 1 98.69 222 PHE A O 1
ATOM 1799 N N . VAL A 1 223 ? 11.812 23.594 9.852 1 98.38 223 VAL A N 1
ATOM 1800 C CA . VAL A 1 223 ? 12.422 23.125 8.609 1 98.38 223 VAL A CA 1
ATOM 1801 C C . VAL A 1 223 ? 11.352 22.531 7.699 1 98.38 223 VAL A C 1
ATOM 1803 O O . VAL A 1 223 ? 10.539 21.719 8.141 1 98.38 223 VAL A O 1
ATOM 1806 N N . SER A 1 224 ? 11.336 22.906 6.488 1 97.31 224 SER A N 1
ATOM 1807 C CA . SER A 1 224 ? 10.367 22.375 5.531 1 97.31 224 SER A CA 1
ATOM 1808 C C . SER A 1 224 ? 11.016 22.125 4.172 1 97.31 224 SER A C 1
ATOM 1810 O O . SER A 1 224 ? 11.836 22.922 3.713 1 97.31 224 SER A O 1
ATOM 1812 N N . ASN A 1 225 ? 10.641 20.953 3.574 1 94.75 225 ASN A N 1
ATOM 1813 C CA . ASN A 1 225 ? 10.938 20.797 2.154 1 94.75 225 ASN A CA 1
ATOM 1814 C C . ASN A 1 225 ? 10.195 21.828 1.307 1 94.75 225 ASN A C 1
ATOM 1816 O O . ASN A 1 225 ? 9.148 22.328 1.716 1 94.75 225 ASN A O 1
ATOM 1820 N N . CYS A 1 226 ? 10.68 22.125 0.178 1 92.44 226 CYS A N 1
ATOM 1821 C CA . CYS A 1 226 ? 10.109 23.203 -0.625 1 92.44 226 CYS A CA 1
ATOM 1822 C C . CYS A 1 226 ? 8.922 22.703 -1.437 1 92.44 226 CYS A C 1
ATOM 1824 O O . CYS A 1 226 ? 8.164 23.516 -1.986 1 92.44 226 CYS A O 1
ATOM 1826 N N . ASP A 1 227 ? 8.812 21.422 -1.559 1 90.75 227 ASP A N 1
ATOM 1827 C CA . ASP A 1 227 ? 7.762 20.875 -2.404 1 90.75 227 ASP A CA 1
ATOM 1828 C C . ASP A 1 227 ? 6.648 20.266 -1.56 1 90.75 227 ASP A C 1
ATOM 1830 O O . ASP A 1 227 ? 5.855 19.453 -2.057 1 90.75 227 ASP A O 1
ATOM 1834 N N . ILE A 1 228 ? 6.559 20.625 -0.282 1 93.25 228 ILE A N 1
ATOM 1835 C CA . ILE A 1 228 ? 5.562 20.062 0.624 1 93.25 228 ILE A CA 1
ATOM 1836 C C . ILE A 1 228 ? 4.68 21.172 1.176 1 93.25 228 ILE A C 1
ATOM 1838 O O . ILE A 1 228 ? 5.176 22.219 1.584 1 93.25 228 ILE A O 1
ATOM 1842 N N . ILE A 1 229 ? 3.406 20.922 1.197 1 92.12 229 ILE A N 1
ATOM 1843 C CA . ILE A 1 229 ? 2.443 21.844 1.788 1 92.12 229 ILE A CA 1
ATOM 1844 C C . ILE A 1 229 ? 1.67 21.141 2.9 1 92.12 229 ILE A C 1
ATOM 1846 O O . ILE A 1 229 ? 1.156 20.031 2.705 1 92.12 229 ILE A O 1
ATOM 1850 N N . ILE A 1 230 ? 1.63 21.734 4.066 1 95.31 230 ILE A N 1
ATOM 1851 C CA . ILE A 1 230 ? 0.87 21.219 5.203 1 95.31 230 ILE A CA 1
ATOM 1852 C C . ILE A 1 230 ? -0.242 22.203 5.562 1 95.31 230 ILE A C 1
ATOM 1854 O O . ILE A 1 230 ? 0.027 23.359 5.895 1 95.31 230 ILE A O 1
ATOM 1858 N N . GLU A 1 231 ? -1.468 21.766 5.43 1 92.44 231 GLU A N 1
ATOM 1859 C CA . GLU A 1 231 ? -2.617 22.562 5.84 1 92.44 231 GLU A CA 1
ATOM 1860 C C . GLU A 1 231 ? -3.023 22.25 7.277 1 92.44 231 GLU A C 1
ATOM 1862 O O . GLU A 1 231 ? -3.918 21.438 7.516 1 92.44 231 GLU A O 1
ATOM 1867 N N . GLU A 1 232 ? -2.438 22.938 8.148 1 92.75 232 GLU A N 1
ATOM 1868 C CA . GLU A 1 232 ? -2.605 22.781 9.586 1 92.75 232 GLU A CA 1
ATOM 1869 C C . GLU A 1 232 ? -2.295 24.078 10.32 1 92.75 232 GLU A C 1
ATOM 1871 O O . GLU A 1 232 ? -1.737 25.016 9.734 1 92.75 232 GLU A O 1
ATOM 1876 N N . ASP A 1 233 ? -2.824 24.203 11.484 1 92.31 233 ASP A N 1
ATOM 1877 C CA . ASP A 1 233 ? -2.383 25.266 12.375 1 92.31 233 ASP A CA 1
ATOM 1878 C C . ASP A 1 233 ? -1.015 24.938 12.977 1 92.31 233 ASP A C 1
ATOM 1880 O O . ASP A 1 233 ? -0.905 24.109 13.875 1 92.31 233 ASP A O 1
ATOM 1884 N N . TYR A 1 234 ? 0.012 25.656 12.555 1 96.81 234 TYR A N 1
ATOM 1885 C CA . TYR A 1 234 ? 1.385 25.359 12.945 1 96.81 234 TYR A CA 1
ATOM 1886 C C . TYR A 1 234 ? 1.605 25.625 14.43 1 96.81 234 TYR A C 1
ATOM 1888 O O . TYR A 1 234 ? 2.545 25.094 15.031 1 96.81 234 TYR A O 1
ATOM 1896 N N . SER A 1 235 ? 0.732 26.453 15.008 1 95.75 235 SER A N 1
ATOM 1897 C CA . SER A 1 235 ? 0.846 26.703 16.438 1 95.75 235 SER A CA 1
ATOM 1898 C C . SER A 1 235 ? 0.596 25.438 17.25 1 95.75 235 SER A C 1
ATOM 1900 O O . SER A 1 235 ? 1.184 25.25 18.312 1 95.75 235 SER A O 1
ATOM 1902 N N . ASN A 1 236 ? -0.297 24.594 16.688 1 95.44 236 ASN A N 1
ATOM 1903 C CA . ASN A 1 236 ? -0.558 23.328 17.359 1 95.44 236 ASN A CA 1
ATOM 1904 C C . ASN A 1 236 ? 0.665 22.422 17.328 1 95.44 236 ASN A C 1
ATOM 1906 O O . ASN A 1 236 ? 0.941 21.703 18.297 1 95.44 236 ASN A O 1
ATOM 1910 N N . ILE A 1 237 ? 1.387 22.453 16.25 1 97.75 237 ILE A N 1
ATOM 1911 C CA . ILE A 1 237 ? 2.605 21.656 16.109 1 97.75 237 ILE A CA 1
ATOM 1912 C C . ILE A 1 237 ? 3.656 22.156 17.094 1 97.75 237 ILE A C 1
ATOM 1914 O O . ILE A 1 237 ? 4.277 21.344 17.797 1 97.75 237 ILE A O 1
ATOM 1918 N N . LEU A 1 238 ? 3.787 23.453 17.156 1 98.06 238 LEU A N 1
ATOM 1919 C CA . LEU A 1 238 ? 4.766 24.062 18.047 1 98.06 238 LEU A CA 1
ATOM 1920 C C . LEU A 1 238 ? 4.438 23.766 19.5 1 98.06 238 LEU A C 1
ATOM 1922 O O . LEU A 1 238 ? 5.324 23.406 20.281 1 98.06 238 LEU A O 1
ATOM 1926 N N . LYS A 1 239 ? 3.168 23.922 19.828 1 97.38 239 LYS A N 1
ATOM 1927 C CA . LYS A 1 239 ? 2.732 23.641 21.203 1 97.38 239 LYS A CA 1
ATOM 1928 C C . LYS A 1 239 ? 3.057 22.203 21.594 1 97.38 239 LYS A C 1
ATOM 1930 O O . LYS A 1 239 ? 3.596 21.969 22.688 1 97.38 239 LYS A O 1
ATOM 1935 N N . TYR A 1 240 ? 2.744 21.328 20.75 1 97.81 240 TYR A N 1
ATOM 1936 C CA . TYR A 1 240 ? 3.066 19.922 21 1 97.81 240 TYR A CA 1
ATOM 1937 C C . TYR A 1 240 ? 4.562 19.75 21.219 1 97.81 240 TYR A C 1
ATOM 1939 O O . TYR A 1 240 ? 4.98 19.031 22.141 1 97.81 240 TYR A O 1
ATOM 1947 N N . HIS A 1 241 ? 5.398 20.297 20.375 1 98.69 241 HIS A N 1
ATOM 1948 C CA . HIS A 1 241 ? 6.852 20.234 20.453 1 98.69 241 HIS A CA 1
ATOM 1949 C C . HIS A 1 241 ? 7.344 20.703 21.828 1 98.69 241 HIS A C 1
ATOM 1951 O O . HIS A 1 241 ? 8.125 20.016 22.484 1 98.69 241 HIS A O 1
ATOM 1957 N N . GLN A 1 242 ? 6.816 21.812 22.25 1 98.25 242 GLN A N 1
ATOM 1958 C CA . GLN A 1 242 ? 7.25 22.453 23.5 1 98.25 242 GLN A CA 1
ATOM 1959 C C . GLN A 1 242 ? 6.758 21.672 24.719 1 98.25 242 GLN A C 1
ATOM 1961 O O . GLN A 1 242 ? 7.523 21.422 25.641 1 98.25 242 GLN A O 1
ATOM 1966 N N . GLU A 1 243 ? 5.504 21.297 24.641 1 97.62 243 GLU A N 1
ATOM 1967 C CA . GLU A 1 243 ? 4.891 20.594 25.781 1 97.62 243 GLU A CA 1
ATOM 1968 C C . GLU A 1 243 ? 5.594 19.281 26.047 1 97.62 243 GLU A C 1
ATOM 1970 O O . GLU A 1 243 ? 5.66 18.828 27.203 1 97.62 243 GLU A O 1
ATOM 1975 N N . ASN A 1 244 ? 6.141 18.672 25.047 1 97.69 244 ASN A N 1
ATOM 1976 C CA . ASN A 1 244 ? 6.762 17.375 25.219 1 97.69 244 ASN A CA 1
ATOM 1977 C C . ASN A 1 244 ? 8.281 17.469 25.266 1 97.69 244 ASN A C 1
ATOM 1979 O O . ASN A 1 244 ? 8.977 16.453 25.312 1 97.69 244 ASN A O 1
ATOM 1983 N N . ASN A 1 245 ? 8.82 18.703 25.203 1 97.88 245 ASN A N 1
ATOM 1984 C CA . ASN A 1 245 ? 10.258 18.953 25.266 1 97.88 245 ASN A CA 1
ATOM 1985 C C . ASN A 1 245 ? 11.016 18.156 24.203 1 97.88 245 ASN A C 1
ATOM 1987 O O . ASN A 1 245 ? 12.016 17.516 24.516 1 97.88 245 ASN A O 1
ATOM 1991 N N . ASN A 1 246 ? 10.422 18.094 23.031 1 98.56 246 ASN A N 1
ATOM 1992 C CA . ASN A 1 246 ? 11.07 17.406 21.938 1 98.56 246 ASN A CA 1
ATOM 1993 C C . ASN A 1 246 ? 12.289 18.172 21.422 1 98.56 246 ASN A C 1
ATOM 1995 O O . ASN A 1 246 ? 12.281 19.406 21.391 1 98.56 246 ASN A O 1
ATOM 1999 N N . GLU A 1 247 ? 13.312 17.453 21.031 1 98.69 247 GLU A N 1
ATOM 2000 C CA . GLU A 1 247 ? 14.414 18.078 20.312 1 98.69 247 GLU A CA 1
ATOM 2001 C C . GLU A 1 247 ? 14.047 18.312 18.844 1 98.69 247 GLU A C 1
ATOM 2003 O O . GLU A 1 247 ? 14.461 19.312 18.25 1 98.69 247 GLU A O 1
ATOM 2008 N N . ILE A 1 248 ? 13.344 17.344 18.328 1 98.62 248 ILE A N 1
ATOM 2009 C CA . ILE A 1 248 ? 12.789 17.453 16.984 1 98.62 248 ILE A CA 1
ATOM 2010 C C . ILE A 1 248 ? 11.359 16.922 16.969 1 98.62 248 ILE A C 1
ATOM 2012 O O . ILE A 1 248 ? 11.055 15.938 17.656 1 98.62 248 ILE A O 1
ATOM 2016 N N . THR A 1 249 ? 10.453 17.594 16.344 1 98.81 249 THR A N 1
ATOM 2017 C CA . THR A 1 249 ? 9.109 17.094 16.047 1 98.81 249 THR A CA 1
ATOM 2018 C C . THR A 1 249 ? 8.914 16.953 14.539 1 98.81 249 THR A C 1
ATOM 2020 O O . THR A 1 249 ? 9.156 17.891 13.781 1 98.81 249 THR A O 1
ATOM 2023 N N . LEU A 1 250 ? 8.578 15.75 14.141 1 98.5 250 LEU A N 1
ATOM 2024 C CA . LEU A 1 250 ? 8.188 15.484 12.758 1 98.5 250 LEU A CA 1
ATOM 2025 C C . LEU A 1 250 ? 6.684 15.641 12.578 1 98.5 250 LEU A C 1
ATOM 2027 O O . LEU A 1 250 ? 5.902 15.18 13.414 1 98.5 250 LEU A O 1
ATOM 2031 N N . VAL A 1 251 ? 6.309 16.281 11.531 1 98.69 251 VAL A N 1
ATOM 2032 C CA . VAL A 1 251 ? 4.906 16.234 11.125 1 98.69 251 VAL A CA 1
ATOM 2033 C C . VAL A 1 251 ? 4.66 14.992 10.258 1 98.69 251 VAL A C 1
ATOM 2035 O O . VAL A 1 251 ? 5.355 14.773 9.266 1 98.69 251 VAL A O 1
ATOM 2038 N N . ALA A 1 252 ? 3.727 14.195 10.695 1 98.56 252 ALA A N 1
ATOM 2039 C CA . ALA A 1 252 ? 3.416 12.953 9.984 1 98.56 252 ALA A CA 1
ATOM 2040 C C . ALA A 1 252 ? 2.041 13.031 9.328 1 98.56 252 ALA A C 1
ATOM 2042 O O . ALA A 1 252 ? 1.057 13.398 9.977 1 98.56 252 ALA A O 1
ATOM 2043 N N . ALA A 1 253 ? 2.002 12.734 8.078 1 97.69 253 ALA A N 1
ATOM 2044 C CA . ALA A 1 253 ? 0.715 12.609 7.395 1 97.69 253 ALA A CA 1
ATOM 2045 C C . ALA A 1 253 ? 0.167 11.188 7.512 1 97.69 253 ALA A C 1
ATOM 2047 O O . ALA A 1 253 ? 0.897 10.219 7.309 1 97.69 253 ALA A O 1
ATOM 2048 N N . LEU A 1 254 ? -1.053 11.086 7.91 1 97.19 254 LEU A N 1
ATOM 2049 C CA . LEU A 1 254 ? -1.716 9.789 7.91 1 97.19 254 LEU A CA 1
ATOM 2050 C C . LEU A 1 254 ? -2.141 9.391 6.496 1 97.19 254 LEU A C 1
ATOM 2052 O O . LEU A 1 254 ? -3.154 9.875 5.992 1 97.19 254 LEU A O 1
ATOM 2056 N N . LYS A 1 255 ? -1.406 8.547 5.934 1 95.5 255 LYS A N 1
ATOM 2057 C CA . LYS A 1 255 ? -1.687 8.117 4.566 1 95.5 255 LYS A CA 1
ATOM 2058 C C . LYS A 1 255 ? -2.428 6.785 4.543 1 95.5 255 LYS A C 1
ATOM 2060 O O . LYS A 1 255 ? -2.062 5.855 5.262 1 95.5 255 LYS A O 1
ATOM 2065 N N . HIS A 1 256 ? -3.516 6.812 3.748 1 92.94 256 HIS A N 1
ATOM 2066 C CA . HIS A 1 256 ? -4.324 5.609 3.602 1 92.94 256 HIS A CA 1
ATOM 2067 C C . HIS A 1 256 ? -3.959 4.852 2.328 1 92.94 256 HIS A C 1
ATOM 2069 O O . HIS A 1 256 ? -3.92 5.434 1.243 1 92.94 256 HIS A O 1
ATOM 2075 N N . PHE A 1 257 ? -3.684 3.564 2.514 1 91.56 257 PHE A N 1
ATOM 2076 C CA . PHE A 1 257 ? -3.283 2.727 1.39 1 91.56 257 PHE A CA 1
ATOM 2077 C C . PHE A 1 257 ? -4.293 1.608 1.16 1 91.56 257 PHE A C 1
ATOM 2079 O O . PHE A 1 257 ? -4.262 0.585 1.847 1 91.56 257 PHE A O 1
ATOM 2086 N N . PRO A 1 258 ? -5.145 1.781 0.164 1 92.31 258 PRO A N 1
ATOM 2087 C CA . PRO A 1 258 ? -6.09 0.711 -0.159 1 92.31 258 PRO A CA 1
ATOM 2088 C C . PRO A 1 258 ? -5.441 -0.442 -0.919 1 92.31 258 PRO A C 1
ATOM 2090 O O . PRO A 1 258 ? -4.641 -0.213 -1.831 1 92.31 258 PRO A O 1
ATOM 2093 N N . ILE A 1 259 ? -5.664 -1.635 -0.533 1 92.56 259 ILE A N 1
ATOM 2094 C CA . ILE A 1 259 ? -5.293 -2.832 -1.279 1 92.56 259 ILE A CA 1
ATOM 2095 C C . ILE A 1 259 ? -6.504 -3.365 -2.039 1 92.56 259 ILE A C 1
ATOM 2097 O O . ILE A 1 259 ? -7.531 -3.682 -1.436 1 92.56 259 ILE A O 1
ATOM 2101 N N . ALA A 1 260 ? -6.395 -3.428 -3.295 1 91 260 ALA A N 1
ATOM 2102 C CA . ALA A 1 260 ? -7.531 -3.713 -4.164 1 91 260 ALA A CA 1
ATOM 2103 C C . ALA A 1 260 ? -7.902 -5.191 -4.117 1 91 260 ALA A C 1
ATOM 2105 O O . ALA A 1 260 ? -8.898 -5.605 -4.711 1 91 260 ALA A O 1
ATOM 2106 N N . TYR A 1 261 ? -7.148 -6 -3.389 1 93.31 261 TYR A N 1
ATOM 2107 C CA . TYR A 1 261 ? -7.328 -7.449 -3.365 1 93.31 261 TYR A CA 1
ATOM 2108 C C . TYR A 1 261 ? -7.508 -7.953 -1.938 1 93.31 261 TYR A C 1
ATOM 2110 O O . TYR A 1 261 ? -7.207 -7.238 -0.978 1 93.31 261 TYR A O 1
ATOM 2118 N N . GLY A 1 262 ? -8.078 -9.102 -1.891 1 95 262 GLY A N 1
ATOM 2119 C CA . GLY A 1 262 ? -8.086 -9.75 -0.589 1 95 262 GLY A CA 1
ATOM 2120 C C . GLY A 1 262 ? -6.695 -10.141 -0.112 1 95 262 GLY A C 1
ATOM 2121 O O . GLY A 1 262 ? -5.883 -10.625 -0.895 1 95 262 GLY A O 1
ATOM 2122 N N . THR A 1 263 ? -6.438 -9.789 1.128 1 96.88 263 THR A N 1
ATOM 2123 C CA . THR A 1 263 ? -5.156 -10.18 1.713 1 96.88 263 THR A CA 1
ATOM 2124 C C . THR A 1 263 ? -5.316 -11.414 2.592 1 96.88 263 THR A C 1
ATOM 2126 O O . THR A 1 263 ? -6.363 -11.617 3.209 1 96.88 263 THR A O 1
ATOM 2129 N N . LEU A 1 264 ? -4.281 -12.258 2.643 1 97.75 264 LEU A N 1
ATOM 2130 C CA . LEU A 1 264 ? -4.328 -13.539 3.334 1 97.75 264 LEU A CA 1
ATOM 2131 C C . LEU A 1 264 ? -3.271 -13.602 4.434 1 97.75 264 LEU A C 1
ATOM 2133 O O . LEU A 1 264 ? -2.105 -13.273 4.199 1 97.75 264 LEU A O 1
ATOM 2137 N N . GLU A 1 265 ? -3.656 -13.953 5.578 1 95.81 265 GLU A N 1
ATOM 2138 C CA . GLU A 1 265 ? -2.754 -14.273 6.676 1 95.81 265 GLU A CA 1
ATOM 2139 C C . GLU A 1 265 ? -2.66 -15.789 6.883 1 95.81 265 GLU A C 1
ATOM 2141 O O . GLU A 1 265 ? -3.682 -16.469 7.023 1 95.81 265 GLU A O 1
ATOM 2146 N N . THR A 1 266 ? -1.43 -16.281 6.914 1 97.25 266 THR A N 1
ATOM 2147 C CA . THR A 1 266 ? -1.264 -17.719 6.977 1 97.25 266 THR A CA 1
ATOM 2148 C C . THR A 1 266 ? -0.445 -18.125 8.203 1 97.25 266 THR A C 1
ATOM 2150 O O . THR A 1 266 ? 0.319 -17.312 8.734 1 97.25 266 THR A O 1
ATOM 2153 N N . GLY A 1 267 ? -0.659 -19.297 8.695 1 94.94 267 GLY A N 1
ATOM 2154 C CA . GLY A 1 267 ? 0.116 -19.938 9.75 1 94.94 267 GLY A CA 1
ATOM 2155 C C . GLY A 1 267 ? 0.994 -21.062 9.258 1 94.94 267 GLY A C 1
ATOM 2156 O O . GLY A 1 267 ? 1.53 -21 8.148 1 94.94 267 GLY A O 1
ATOM 2157 N N . GLU A 1 268 ? 1.184 -22.031 10.094 1 93.62 268 GLU A N 1
ATOM 2158 C CA . GLU A 1 268 ? 2.031 -23.172 9.75 1 93.62 268 GLU A CA 1
ATOM 2159 C C . GLU A 1 268 ? 1.432 -23.984 8.602 1 93.62 268 GLU A C 1
ATOM 2161 O O . GLU A 1 268 ? 0.21 -24.094 8.484 1 93.62 268 GLU A O 1
ATOM 2166 N N . LYS A 1 269 ? 2.273 -24.5 7.762 1 96.12 269 LYS A N 1
ATOM 2167 C CA . LYS A 1 269 ? 1.906 -25.344 6.621 1 96.12 269 LYS A CA 1
ATOM 2168 C C . LYS A 1 269 ? 0.959 -24.609 5.68 1 96.12 269 LYS A C 1
ATOM 2170 O O . LYS A 1 269 ? 0.102 -25.219 5.047 1 96.12 269 LYS A O 1
ATOM 2175 N N . GLY A 1 270 ? 0.967 -23.266 5.738 1 96.94 270 GLY A N 1
ATOM 2176 C CA . GLY A 1 270 ? 0.198 -22.469 4.797 1 96.94 270 GLY A CA 1
ATOM 2177 C C . GLY A 1 270 ? -1.28 -22.422 5.133 1 96.94 270 GLY A C 1
ATOM 2178 O O . GLY A 1 270 ? -2.102 -22.062 4.285 1 96.94 270 GLY A O 1
ATOM 2179 N N . GLN A 1 271 ? -1.6 -22.828 6.305 1 97.38 271 GLN A N 1
ATOM 2180 C CA . GLN A 1 271 ? -2.998 -22.766 6.715 1 97.38 271 GLN A CA 1
ATOM 2181 C C . GLN A 1 271 ? -3.496 -21.328 6.766 1 97.38 271 GLN A C 1
ATOM 2183 O O . GLN A 1 271 ? -2.836 -20.453 7.336 1 97.38 271 GLN A O 1
ATOM 2188 N N . LEU A 1 272 ? -4.676 -21.109 6.164 1 97.88 272 LEU A N 1
ATOM 2189 C CA . LEU A 1 272 ? -5.25 -19.766 6.172 1 97.88 272 LEU A CA 1
ATOM 2190 C C . LEU A 1 272 ? -5.801 -19.422 7.551 1 97.88 272 LEU A C 1
ATOM 2192 O O . LEU A 1 272 ? -6.621 -20.156 8.102 1 97.88 272 LEU A O 1
ATOM 2196 N N . LEU A 1 273 ? -5.328 -18.328 8.094 1 95.38 273 LEU A N 1
ATOM 2197 C CA . LEU A 1 273 ? -5.793 -17.859 9.398 1 95.38 273 LEU A CA 1
ATOM 2198 C C . LEU A 1 273 ? -6.863 -16.797 9.242 1 95.38 273 LEU A C 1
ATOM 2200 O O . LEU A 1 273 ? -7.84 -16.766 10 1 95.38 273 LEU A O 1
ATOM 2204 N N . ALA A 1 274 ? -6.648 -15.938 8.297 1 94.56 274 ALA A N 1
ATOM 2205 C CA . ALA A 1 274 ? -7.594 -14.844 8.094 1 94.56 274 ALA A CA 1
ATOM 2206 C C . ALA A 1 274 ? -7.547 -14.336 6.66 1 94.56 274 ALA A C 1
ATOM 2208 O O . ALA A 1 274 ? -6.492 -14.352 6.02 1 94.56 274 ALA A O 1
ATOM 2209 N N . LEU A 1 275 ? -8.656 -13.992 6.219 1 96.12 275 LEU A N 1
ATOM 2210 C CA . LEU A 1 275 ? -8.844 -13.336 4.926 1 96.12 275 LEU A CA 1
ATOM 2211 C C . LEU A 1 275 ? -9.5 -11.969 5.102 1 96.12 275 LEU A C 1
ATOM 2213 O O . LEU A 1 275 ? -10.547 -11.859 5.754 1 96.12 275 LEU A O 1
ATOM 2217 N N . THR A 1 276 ? -8.836 -10.945 4.664 1 94 276 THR A N 1
ATOM 2218 C CA . THR A 1 276 ? -9.391 -9.602 4.723 1 94 276 THR A CA 1
ATOM 2219 C C . THR A 1 276 ? -9.625 -9.055 3.318 1 94 276 THR A C 1
ATOM 2221 O O . THR A 1 276 ? -8.68 -8.867 2.551 1 94 276 THR A O 1
ATOM 2224 N N . GLU A 1 277 ? -10.867 -8.844 3.016 1 92.69 277 GLU A N 1
ATOM 2225 C CA . GLU A 1 277 ? -11.195 -8.383 1.671 1 92.69 277 GLU A CA 1
ATOM 2226 C C . GLU A 1 277 ? -10.914 -6.891 1.513 1 92.69 277 GLU A C 1
ATOM 2228 O O . GLU A 1 277 ? -11.445 -6.066 2.258 1 92.69 277 GLU A O 1
ATOM 2233 N N . LYS A 1 278 ? -10.016 -6.535 0.583 1 91.75 278 LYS A N 1
ATOM 2234 C CA . LYS A 1 278 ? -9.688 -5.176 0.163 1 91.75 278 LYS A CA 1
ATOM 2235 C C . LYS A 1 278 ? -9.438 -4.273 1.367 1 91.75 278 LYS A C 1
ATOM 2237 O O . LYS A 1 278 ? -10.094 -3.238 1.521 1 91.75 278 LYS A O 1
ATOM 2242 N N . PRO A 1 279 ? -8.492 -4.664 2.174 1 92.88 279 PRO A N 1
ATOM 2243 C CA . PRO A 1 279 ? -8.195 -3.842 3.346 1 92.88 279 PRO A CA 1
ATOM 2244 C C . PRO A 1 279 ? -7.602 -2.484 2.977 1 92.88 279 PRO A C 1
ATOM 2246 O O . PRO A 1 279 ? -7.117 -2.301 1.857 1 92.88 279 PRO A O 1
ATOM 2249 N N . GLU A 1 280 ? -7.781 -1.54 3.844 1 91.81 280 GLU A N 1
ATOM 2250 C CA . GLU A 1 280 ? -7.117 -0.242 3.771 1 91.81 280 GLU A CA 1
ATOM 2251 C C . GLU A 1 280 ? -6.133 -0.061 4.926 1 91.81 280 GLU A C 1
ATOM 2253 O O . GLU A 1 280 ? -6.527 -0.097 6.094 1 91.81 280 GLU A O 1
ATOM 2258 N N . LEU A 1 281 ? -4.902 0.107 4.586 1 92.06 281 LEU A N 1
ATOM 2259 C CA . LEU A 1 281 ? -3.881 0.305 5.605 1 92.06 281 LEU A CA 1
ATOM 2260 C C . LEU A 1 281 ? -3.598 1.789 5.812 1 92.06 281 LEU A C 1
ATOM 2262 O O . LEU A 1 281 ? -3.652 2.574 4.863 1 92.06 281 LEU A O 1
ATOM 2266 N N . THR A 1 282 ? -3.354 2.141 7.035 1 93.62 282 THR A N 1
ATOM 2267 C CA . THR A 1 282 ? -3.002 3.518 7.363 1 93.62 282 THR A CA 1
ATOM 2268 C C . THR A 1 282 ? -1.594 3.592 7.945 1 93.62 282 THR A C 1
ATOM 2270 O O . THR A 1 282 ? -1.25 2.828 8.852 1 93.62 282 THR A O 1
ATOM 2273 N N . PHE A 1 283 ? -0.807 4.5 7.387 1 94.62 283 PHE A N 1
ATOM 2274 C CA . PHE A 1 283 ? 0.556 4.719 7.855 1 94.62 283 PHE A CA 1
ATOM 2275 C C . PHE A 1 283 ? 0.778 6.184 8.211 1 94.62 283 PHE A C 1
ATOM 2277 O O . PHE A 1 283 ? 0.18 7.074 7.602 1 94.62 283 PHE A O 1
ATOM 2284 N N . LYS A 1 284 ? 1.623 6.367 9.242 1 97.38 284 LYS A N 1
ATOM 2285 C CA . LYS A 1 284 ? 2.217 7.684 9.438 1 97.38 284 LYS A CA 1
ATOM 2286 C C . LYS A 1 284 ? 3.434 7.883 8.539 1 97.38 284 LYS A C 1
ATOM 2288 O O . LYS A 1 284 ? 4.422 7.152 8.656 1 97.38 284 LYS A O 1
ATOM 2293 N N . ILE A 1 285 ? 3.338 8.812 7.648 1 97.44 285 ILE A N 1
ATOM 2294 C CA . ILE A 1 285 ? 4.473 9.008 6.75 1 97.44 285 ILE A CA 1
ATOM 2295 C C . ILE A 1 285 ? 5.172 10.328 7.086 1 97.44 285 ILE A C 1
ATOM 2297 O O . ILE A 1 285 ? 4.543 11.266 7.582 1 97.44 285 ILE A O 1
ATOM 2301 N N . ASN A 1 286 ? 6.441 10.375 6.836 1 97.19 286 ASN A N 1
ATOM 2302 C CA . ASN A 1 286 ? 7.227 11.594 6.984 1 97.19 286 ASN A CA 1
ATOM 2303 C C . ASN A 1 286 ? 6.832 12.641 5.945 1 97.19 286 ASN A C 1
ATOM 2305 O O . ASN A 1 286 ? 7.07 12.461 4.75 1 97.19 286 ASN A O 1
ATOM 2309 N N . SER A 1 287 ? 6.285 13.758 6.398 1 97 287 SER A N 1
ATOM 2310 C CA . SER A 1 287 ? 5.727 14.75 5.484 1 97 287 SER A CA 1
ATOM 2311 C C . SER A 1 287 ? 6.816 15.641 4.902 1 97 287 SER A C 1
ATOM 2313 O O . SER A 1 287 ? 6.613 16.297 3.875 1 97 287 SER A O 1
ATOM 2315 N N . GLY A 1 288 ? 7.922 15.797 5.633 1 96.69 288 GLY A N 1
ATOM 2316 C CA . GLY A 1 288 ? 8.969 16.703 5.188 1 96.69 288 GLY A CA 1
ATOM 2317 C C . GLY A 1 288 ? 8.953 18.031 5.906 1 96.69 288 GLY A C 1
ATOM 2318 O O . GLY A 1 288 ? 9.617 18.984 5.477 1 96.69 288 GLY A O 1
ATOM 2319 N N . MET A 1 289 ? 8.188 18.203 6.98 1 98.06 289 MET A N 1
ATOM 2320 C CA . MET A 1 289 ? 8.188 19.375 7.844 1 98.06 289 MET A CA 1
ATOM 2321 C C . MET A 1 289 ? 8.602 19 9.266 1 98.06 289 MET A C 1
ATOM 2323 O O . MET A 1 289 ? 8.172 17.984 9.797 1 98.06 289 MET A O 1
ATOM 2327 N N . TYR A 1 290 ? 9.391 19.906 9.875 1 98.56 290 TYR A N 1
ATOM 2328 C CA . TYR A 1 290 ? 9.961 19.609 11.18 1 98.56 290 TYR A CA 1
ATOM 2329 C C . TYR A 1 290 ? 10.055 20.859 12.047 1 98.56 290 TYR A C 1
ATOM 2331 O O . TYR A 1 290 ? 10.125 21.969 11.523 1 98.56 290 TYR A O 1
ATOM 2339 N N . VAL A 1 291 ? 9.992 20.656 13.305 1 98.81 291 VAL A N 1
ATOM 2340 C CA . VAL A 1 291 ? 10.414 21.641 14.289 1 98.81 291 VAL A CA 1
ATOM 2341 C C . VAL A 1 291 ? 11.695 21.156 14.977 1 98.81 291 VAL A C 1
ATOM 2343 O O . VAL A 1 291 ? 11.773 20.016 15.43 1 98.81 291 VAL A O 1
ATOM 2346 N N . LEU A 1 292 ? 12.703 22 15.031 1 98.69 292 LEU A N 1
ATOM 2347 C CA . LEU A 1 292 ? 13.992 21.594 15.594 1 98.69 292 LEU A CA 1
ATOM 2348 C C . LEU A 1 292 ? 14.438 22.578 16.672 1 98.69 292 LEU A C 1
ATOM 2350 O O . LEU A 1 292 ? 14.195 23.781 16.562 1 98.69 292 LEU A O 1
ATOM 2354 N N . GLU A 1 293 ? 15.055 22.047 17.672 1 98.69 293 GLU A N 1
ATOM 2355 C CA . GLU A 1 293 ? 15.82 22.875 18.594 1 98.69 293 GLU A CA 1
ATOM 2356 C C . GLU A 1 293 ? 17.172 23.266 18 1 98.69 293 GLU A C 1
ATOM 2358 O O . GLU A 1 293 ? 17.781 22.469 17.281 1 98.69 293 GLU A O 1
ATOM 2363 N N . PRO A 1 294 ? 17.672 24.422 18.344 1 98.06 294 PRO A N 1
ATOM 2364 C CA . PRO A 1 294 ? 18.844 24.969 17.656 1 98.06 294 PRO A CA 1
ATOM 2365 C C . PRO A 1 294 ? 20.109 24.172 17.922 1 98.06 294 PRO A C 1
ATOM 2367 O O . PRO A 1 294 ? 21.016 24.125 17.078 1 98.06 294 PRO A O 1
ATOM 2370 N N . HIS A 1 295 ? 20.25 23.5 19.062 1 97.69 295 HIS A N 1
ATOM 2371 C CA . HIS A 1 295 ? 21.453 22.766 19.375 1 97.69 295 HIS A CA 1
ATOM 2372 C C . HIS A 1 295 ? 21.672 21.609 18.406 1 97.69 295 HIS A C 1
ATOM 2374 O O . HIS A 1 295 ? 22.797 21.109 18.266 1 97.69 295 HIS A O 1
ATOM 2380 N N . LEU A 1 296 ? 20.641 21.172 17.688 1 97.94 296 LEU A N 1
ATOM 2381 C CA . LEU A 1 296 ? 20.734 20.062 16.75 1 97.94 296 LEU A CA 1
ATOM 2382 C C . LEU A 1 296 ? 21.594 20.453 15.547 1 97.94 296 LEU A C 1
ATOM 2384 O O . LEU A 1 296 ? 22.109 19.578 14.852 1 97.94 296 LEU A O 1
ATOM 2388 N N . ILE A 1 297 ? 21.688 21.734 15.242 1 97.31 297 ILE A N 1
ATOM 2389 C CA . ILE A 1 297 ? 22.516 22.203 14.148 1 97.31 297 ILE A CA 1
ATOM 2390 C C . ILE A 1 297 ? 23.953 21.719 14.352 1 97.31 297 ILE A C 1
ATOM 2392 O O . ILE A 1 297 ? 24.641 21.375 13.391 1 97.31 297 ILE A O 1
ATOM 2396 N N . GLU A 1 298 ? 24.328 21.609 15.594 1 95.62 298 GLU A N 1
ATOM 2397 C CA . GLU A 1 298 ? 25.688 21.188 15.93 1 95.62 298 GLU A CA 1
ATOM 2398 C C . GLU A 1 298 ? 25.891 19.703 15.664 1 95.62 298 GLU A C 1
ATOM 2400 O O . GLU A 1 298 ? 27.016 19.219 15.586 1 95.62 298 GLU A O 1
ATOM 2405 N N . GLU A 1 299 ? 24.844 19 15.539 1 95.94 299 GLU A N 1
ATOM 2406 C CA . GLU A 1 299 ? 24.922 17.562 15.344 1 95.94 299 GLU A CA 1
ATOM 2407 C C . GLU A 1 299 ? 24.938 17.203 13.859 1 95.94 299 GLU A C 1
ATOM 2409 O O . GLU A 1 299 ? 25.062 16.031 13.5 1 95.94 299 GLU A O 1
ATOM 2414 N N . VAL A 1 300 ? 24.781 18.125 12.992 1 96.31 300 VAL A N 1
ATOM 2415 C CA . VAL A 1 300 ? 24.875 17.922 11.555 1 96.31 300 VAL A CA 1
ATOM 2416 C C . VAL A 1 300 ? 26.344 18 11.117 1 96.31 300 VAL A C 1
ATOM 2418 O O . VAL A 1 300 ? 27.031 18.969 11.398 1 96.31 300 VAL A O 1
ATOM 2421 N N . PRO A 1 301 ? 26.844 16.953 10.492 1 94.88 301 PRO A N 1
ATOM 2422 C CA . PRO A 1 301 ? 28.25 16.953 10.07 1 94.88 301 PRO A CA 1
ATOM 2423 C C . PRO A 1 301 ? 28.562 18.062 9.055 1 94.88 301 PRO A C 1
ATOM 2425 O O . PRO A 1 301 ? 27.703 18.391 8.227 1 94.88 301 PRO A O 1
ATOM 2428 N N . GLN A 1 302 ? 29.781 18.5 9.133 1 91.88 302 GLN A N 1
ATOM 2429 C CA . GLN A 1 302 ? 30.203 19.578 8.234 1 91.88 302 GLN A CA 1
ATOM 2430 C C . GLN A 1 302 ? 30.516 19.047 6.844 1 91.88 302 GLN A C 1
ATOM 2432 O O . GLN A 1 302 ? 31.297 18.094 6.699 1 91.88 302 GLN A O 1
ATOM 2437 N N . ASN A 1 303 ? 29.875 19.594 5.875 1 89.06 303 ASN A N 1
ATOM 2438 C CA . ASN A 1 303 ? 30.188 19.359 4.469 1 89.06 303 ASN A CA 1
ATOM 2439 C C . ASN A 1 303 ? 30.047 17.891 4.086 1 89.06 303 ASN A C 1
ATOM 2441 O O . ASN A 1 303 ? 30.875 17.359 3.35 1 89.06 303 ASN A O 1
ATOM 2445 N N . GLU A 1 304 ? 29.172 17.203 4.656 1 91.25 304 GLU A N 1
ATOM 2446 C CA . GLU A 1 304 ? 28.891 15.805 4.34 1 91.25 304 GLU A CA 1
ATOM 2447 C C . GLU A 1 304 ? 27.422 15.609 3.943 1 91.25 304 GLU A C 1
ATOM 2449 O O . GLU A 1 304 ? 26.547 16.344 4.414 1 91.25 304 GLU A O 1
ATOM 2454 N N . PHE A 1 305 ? 27.281 14.727 3.035 1 90.94 305 PHE A N 1
ATOM 2455 C CA . PHE A 1 305 ? 25.938 14.328 2.67 1 90.94 305 PHE A CA 1
ATOM 2456 C C . PHE A 1 305 ? 25.188 13.781 3.879 1 90.94 305 PHE A C 1
ATOM 2458 O O . PHE A 1 305 ? 25.641 12.82 4.508 1 90.94 305 PHE A O 1
ATOM 2465 N N . PHE A 1 306 ? 24.062 14.406 4.238 1 93.19 306 PHE A N 1
ATOM 2466 C CA . PHE A 1 306 ? 23.359 14.125 5.484 1 93.19 306 PHE A CA 1
ATOM 2467 C C . PHE A 1 306 ? 21.859 14.391 5.332 1 93.19 306 PHE A C 1
ATOM 2469 O O . PHE A 1 306 ? 21.453 15.5 4.988 1 93.19 306 PHE A O 1
ATOM 2476 N N . HIS A 1 307 ? 21.094 13.297 5.527 1 93.31 307 HIS A N 1
ATOM 2477 C CA . HIS A 1 307 ? 19.641 13.445 5.461 1 93.31 307 HIS A CA 1
ATOM 2478 C C . HIS A 1 307 ? 19.062 13.727 6.84 1 93.31 307 HIS A C 1
ATOM 2480 O O . HIS A 1 307 ? 19.656 13.391 7.859 1 93.31 307 HIS A O 1
ATOM 2486 N N . ILE A 1 308 ? 17.938 14.359 6.84 1 94.62 308 ILE A N 1
ATOM 2487 C CA . ILE A 1 308 ? 17.25 14.656 8.094 1 94.62 308 ILE A CA 1
ATOM 2488 C C . ILE A 1 308 ? 16.969 13.352 8.844 1 94.62 308 ILE A C 1
ATOM 2490 O O . ILE A 1 308 ? 16.984 13.32 10.07 1 94.62 308 ILE A O 1
ATOM 2494 N N . THR A 1 309 ? 16.719 12.242 8.133 1 94.19 309 THR A N 1
ATOM 2495 C CA . THR A 1 309 ? 16.469 10.945 8.742 1 94.19 309 THR A CA 1
ATOM 2496 C C . THR A 1 309 ? 17.703 10.453 9.508 1 94.19 309 THR A C 1
ATOM 2498 O O . THR A 1 309 ? 17.578 9.781 10.531 1 94.19 309 THR A O 1
ATOM 2501 N N . ASP A 1 310 ? 18.922 10.766 8.984 1 94.94 310 ASP A N 1
ATOM 2502 C CA . ASP A 1 310 ? 20.156 10.461 9.703 1 94.94 310 ASP A CA 1
ATOM 2503 C C . ASP A 1 310 ? 20.219 11.195 11.039 1 94.94 310 ASP A C 1
ATOM 2505 O O . ASP A 1 310 ? 20.594 10.617 12.055 1 94.94 310 ASP A O 1
ATOM 2509 N N . LEU A 1 311 ? 19.859 12.461 10.977 1 96.44 311 LEU A N 1
ATOM 2510 C CA . LEU A 1 311 ? 19.828 13.25 12.203 1 96.44 311 LEU A CA 1
ATOM 2511 C C . LEU A 1 311 ? 18.859 12.656 13.211 1 96.44 311 LEU A C 1
ATOM 2513 O O . LEU A 1 311 ? 19.188 12.492 14.383 1 96.44 311 LEU A O 1
ATOM 2517 N N . ILE A 1 312 ? 17.656 12.305 12.75 1 97.25 312 ILE A N 1
ATOM 2518 C CA . ILE A 1 312 ? 16.609 11.727 13.594 1 97.25 312 ILE A CA 1
ATOM 2519 C C . ILE A 1 312 ? 17.125 10.438 14.234 1 97.25 312 ILE A C 1
ATOM 2521 O O . ILE A 1 312 ? 16.969 10.227 15.438 1 97.25 312 ILE A O 1
ATOM 2525 N N . ASN A 1 313 ? 17.734 9.609 13.453 1 95.19 313 ASN A N 1
ATOM 2526 C CA . ASN A 1 313 ? 18.266 8.344 13.961 1 95.19 313 ASN A CA 1
ATOM 2527 C C . ASN A 1 313 ? 19.344 8.578 15.016 1 95.19 313 ASN A C 1
ATOM 2529 O O . ASN A 1 313 ? 19.406 7.852 16.016 1 95.19 313 ASN A O 1
ATOM 2533 N N . LYS A 1 314 ? 20.188 9.547 14.75 1 95.62 314 LYS A N 1
ATOM 2534 C CA . LYS A 1 314 ? 21.219 9.914 15.727 1 95.62 314 LYS A CA 1
ATOM 2535 C C . LYS A 1 314 ? 20.578 10.297 17.062 1 95.62 314 LYS A C 1
ATOM 2537 O O . LYS A 1 314 ? 21.047 9.867 18.125 1 95.62 314 LYS A O 1
ATOM 2542 N N . ILE A 1 315 ? 19.531 11.117 17.031 1 97 315 ILE A N 1
ATOM 2543 C CA . ILE A 1 315 ? 18.859 11.578 18.234 1 97 315 ILE A CA 1
ATOM 2544 C C . ILE A 1 315 ? 18.25 10.383 18.969 1 97 315 ILE A C 1
ATOM 2546 O O . ILE A 1 315 ? 18.391 10.273 20.188 1 97 315 ILE A O 1
ATOM 2550 N N . ILE A 1 316 ? 17.594 9.484 18.219 1 95.19 316 ILE A N 1
ATOM 2551 C CA . ILE A 1 316 ? 16.984 8.297 18.812 1 95.19 316 ILE A CA 1
ATOM 2552 C C . ILE A 1 316 ? 18.047 7.441 19.469 1 95.19 316 ILE A C 1
ATOM 2554 O O . ILE A 1 316 ? 17.859 6.934 20.578 1 95.19 316 ILE A O 1
ATOM 2558 N N . GLN A 1 317 ? 19.188 7.242 18.844 1 94.88 317 GLN A N 1
ATOM 2559 C CA . GLN A 1 317 ? 20.281 6.402 19.328 1 94.88 317 GLN A CA 1
ATOM 2560 C C . GLN A 1 317 ? 20.812 6.914 20.656 1 94.88 317 GLN A C 1
ATOM 2562 O O . GLN A 1 317 ? 21.188 6.121 21.531 1 94.88 317 GLN A O 1
ATOM 2567 N N . ARG A 1 318 ? 20.844 8.188 20.828 1 95.25 318 ARG A N 1
ATOM 2568 C CA . ARG A 1 318 ? 21.328 8.734 22.094 1 95.25 318 ARG A CA 1
ATOM 2569 C C . ARG A 1 318 ? 20.172 8.969 23.062 1 95.25 318 ARG A C 1
ATOM 2571 O O . ARG A 1 318 ? 20.312 9.734 24.031 1 95.25 318 ARG A O 1
ATOM 2578 N N . GLU A 1 319 ? 19 8.484 22.781 1 94.81 319 GLU A N 1
ATOM 2579 C CA . GLU A 1 319 ? 17.812 8.484 23.641 1 94.81 319 GLU A CA 1
ATOM 2580 C C . GLU A 1 319 ? 17.266 9.891 23.828 1 94.81 319 GLU A C 1
ATOM 2582 O O . GLU A 1 319 ? 16.781 10.234 24.906 1 94.81 319 GLU A O 1
ATOM 2587 N N . GLY A 1 320 ? 17.562 10.742 22.734 1 96.5 320 GLY A N 1
ATOM 2588 C CA . GLY A 1 320 ? 16.891 12.039 22.719 1 96.5 320 GLY A CA 1
ATOM 2589 C C . GLY A 1 320 ? 15.414 11.945 22.406 1 96.5 320 GLY A C 1
ATOM 2590 O O . GLY A 1 320 ? 14.906 10.875 22.094 1 96.5 320 GLY A O 1
ATOM 2591 N N . ARG A 1 321 ? 14.734 13.062 22.5 1 97.19 321 ARG A N 1
ATOM 2592 C CA . ARG A 1 321 ? 13.289 13.07 22.344 1 97.19 321 ARG A CA 1
ATOM 2593 C C . ARG A 1 321 ? 12.898 13.5 20.922 1 97.19 321 ARG A C 1
ATOM 2595 O O . ARG A 1 321 ? 13.148 14.633 20.531 1 97.19 321 ARG A O 1
ATOM 2602 N N . VAL A 1 322 ? 12.328 12.594 20.234 1 98.56 322 VAL A N 1
ATOM 2603 C CA . VAL A 1 322 ? 11.781 12.844 18.906 1 98.56 322 VAL A CA 1
ATOM 2604 C C . VAL A 1 322 ? 10.273 12.633 18.922 1 98.56 322 VAL A C 1
ATOM 2606 O O . VAL A 1 322 ? 9.797 11.539 19.25 1 98.56 322 VAL A O 1
ATOM 2609 N N . GLY A 1 323 ? 9.539 13.703 18.609 1 98.62 323 GLY A N 1
ATOM 2610 C CA . GLY A 1 323 ? 8.086 13.609 18.609 1 98.62 323 GLY A CA 1
ATOM 2611 C C . GLY A 1 323 ? 7.5 13.562 17.203 1 98.62 323 GLY A C 1
ATOM 2612 O O . GLY A 1 323 ? 8.148 13.977 16.25 1 98.62 323 GLY A O 1
ATOM 2613 N N . VAL A 1 324 ? 6.316 12.992 17.109 1 98.81 324 VAL A N 1
ATOM 2614 C CA . VAL A 1 324 ? 5.586 12.914 15.844 1 98.81 324 VAL A CA 1
ATOM 2615 C C . VAL A 1 324 ? 4.211 13.555 16 1 98.81 324 VAL A C 1
ATOM 2617 O O . VAL A 1 324 ? 3.428 13.156 16.875 1 98.81 324 VAL A O 1
ATOM 2620 N N . PHE A 1 325 ? 3.939 14.586 15.219 1 98.69 325 PHE A N 1
ATOM 2621 C CA . PHE A 1 325 ? 2.639 15.25 15.203 1 98.69 325 PHE A CA 1
ATOM 2622 C C . PHE A 1 325 ? 1.841 14.844 13.977 1 98.69 325 PHE A C 1
ATOM 2624 O O . PHE A 1 325 ? 2.24 15.133 12.844 1 98.69 325 PHE A O 1
ATOM 2631 N N . PRO A 1 326 ? 0.708 14.203 14.172 1 98.31 326 PRO A N 1
ATOM 2632 C CA . PRO A 1 326 ? -0.056 13.664 13.039 1 98.31 326 PRO A CA 1
ATOM 2633 C C . PRO A 1 326 ? -0.977 14.703 12.406 1 98.31 326 PRO A C 1
ATOM 2635 O O . PRO A 1 326 ? -1.559 15.531 13.109 1 98.31 326 PRO A O 1
ATOM 2638 N N . VAL A 1 327 ? -1.04 14.664 11.078 1 97.69 327 VAL A N 1
ATOM 2639 C CA . VAL A 1 327 ? -2.039 15.422 10.328 1 97.69 327 VAL A CA 1
ATOM 2640 C C . VAL A 1 327 ? -2.773 14.484 9.367 1 97.69 327 VAL A C 1
ATOM 2642 O O . VAL A 1 327 ? -2.283 13.398 9.047 1 97.69 327 VAL A O 1
ATOM 2645 N N . SER A 1 328 ? -3.971 14.867 8.953 1 96.31 328 SER A N 1
ATOM 2646 C CA . SER A 1 328 ? -4.754 14.039 8.047 1 96.31 328 SER A CA 1
ATOM 2647 C C . SER A 1 328 ? -4.109 13.969 6.668 1 96.31 328 SER A C 1
ATOM 2649 O O . SER A 1 328 ? -3.254 14.789 6.332 1 96.31 328 SER A O 1
ATOM 2651 N N . GLU A 1 329 ? -4.5 13.055 5.938 1 94.94 329 GLU A N 1
ATOM 2652 C CA . GLU A 1 329 ? -3.943 12.867 4.602 1 94.94 329 GLU A CA 1
ATOM 2653 C C . GLU A 1 329 ? -4.199 14.094 3.723 1 94.94 329 GLU A C 1
ATOM 2655 O O . GLU A 1 329 ? -3.305 14.539 3.002 1 94.94 329 GLU A O 1
ATOM 2660 N N . LYS A 1 330 ? -5.363 14.633 3.834 1 94.5 330 LYS A N 1
ATOM 2661 C CA . LYS A 1 330 ? -5.73 15.75 2.967 1 94.5 330 LYS A CA 1
ATOM 2662 C C . LYS A 1 330 ? -4.992 17.031 3.363 1 94.5 330 LYS A C 1
ATOM 2664 O O . LYS A 1 330 ? -4.879 17.953 2.566 1 94.5 330 LYS A O 1
ATOM 2669 N N . SER A 1 331 ? -4.492 17.047 4.539 1 95.25 331 SER A N 1
ATOM 2670 C CA . SER A 1 331 ? -3.779 18.219 5.035 1 95.25 331 SER A CA 1
ATOM 2671 C C . SER A 1 331 ? -2.342 18.25 4.523 1 95.25 331 SER A C 1
ATOM 2673 O O . SER A 1 331 ? -1.604 19.203 4.793 1 95.25 331 SER A O 1
ATOM 2675 N N . TRP A 1 332 ? -1.962 17.281 3.834 1 94.94 332 TRP A N 1
ATOM 2676 C CA . TRP A 1 332 ? -0.605 17.156 3.312 1 94.94 332 TRP A CA 1
ATOM 2677 C C . TRP A 1 332 ? -0.618 17 1.796 1 94.94 332 TRP A C 1
ATOM 2679 O O . TRP A 1 332 ? -1.392 16.203 1.254 1 94.94 332 TRP A O 1
ATOM 2689 N N . LYS A 1 333 ? 0.223 17.781 1.12 1 91.88 333 LYS A N 1
ATOM 2690 C CA . LYS A 1 333 ? 0.35 17.703 -0.333 1 91.88 333 LYS A CA 1
ATOM 2691 C C . LYS A 1 333 ? 1.815 17.688 -0.757 1 91.88 333 LYS A C 1
ATOM 2693 O O . LYS A 1 333 ? 2.592 18.547 -0.351 1 91.88 333 LYS A O 1
ATOM 2698 N N . ASP A 1 334 ? 2.146 16.641 -1.465 1 90.12 334 ASP A N 1
ATOM 2699 C CA . ASP A 1 334 ? 3.445 16.578 -2.127 1 90.12 334 ASP A CA 1
ATOM 2700 C C . ASP A 1 334 ? 3.359 17.109 -3.555 1 90.12 334 ASP A C 1
ATOM 2702 O O . ASP A 1 334 ? 3.088 16.359 -4.488 1 90.12 334 ASP A O 1
ATOM 2706 N N . ILE A 1 335 ? 3.662 18.312 -3.744 1 83.31 335 ILE A N 1
ATOM 2707 C CA . ILE A 1 335 ? 3.465 18.984 -5.02 1 83.31 335 ILE A CA 1
ATOM 2708 C C . ILE A 1 335 ? 4.641 18.703 -5.949 1 83.31 335 ILE A C 1
ATOM 2710 O O . ILE A 1 335 ? 4.648 19.125 -7.105 1 83.31 335 ILE A O 1
ATOM 2714 N N . GLY A 1 336 ? 5.57 18 -5.484 1 77.88 336 GLY A N 1
ATOM 2715 C CA . GLY A 1 336 ? 6.664 17.547 -6.336 1 77.88 336 GLY A CA 1
ATOM 2716 C C . GLY A 1 336 ? 6.305 16.344 -7.18 1 77.88 336 GLY A C 1
ATOM 2717 O O . GLY A 1 336 ? 7.066 15.961 -8.07 1 77.88 336 GLY A O 1
ATOM 2718 N N . GLU A 1 337 ? 5.199 15.773 -6.844 1 73.38 337 GLU A N 1
ATOM 2719 C CA . GLU A 1 337 ? 4.723 14.656 -7.652 1 73.38 337 GLU A CA 1
ATOM 2720 C C . GLU A 1 337 ? 3.975 15.148 -8.891 1 73.38 337 GLU A C 1
ATOM 2722 O O . GLU A 1 337 ? 3.041 15.945 -8.781 1 73.38 337 GLU A O 1
ATOM 2727 N N . ALA A 1 338 ? 4.391 14.617 -9.984 1 61.69 338 ALA A N 1
ATOM 2728 C CA . ALA A 1 338 ? 3.932 15.094 -11.281 1 61.69 338 ALA A CA 1
ATOM 2729 C C . ALA A 1 338 ? 2.406 15.102 -11.359 1 61.69 338 ALA A C 1
ATOM 2731 O O . ALA A 1 338 ? 1.807 16.047 -11.867 1 61.69 338 ALA A O 1
ATOM 2732 N N . ASN A 1 339 ? 1.939 14.031 -10.898 1 62.06 339 ASN A N 1
ATOM 2733 C CA . ASN A 1 339 ? 0.487 13.945 -11.008 1 62.06 339 ASN A CA 1
ATOM 2734 C C . ASN A 1 339 ? -0.202 15.07 -10.25 1 62.06 339 ASN A C 1
ATOM 2736 O O . ASN A 1 339 ? -1.223 15.594 -10.703 1 62.06 339 ASN A O 1
ATOM 2740 N N . LEU A 1 340 ? 0.456 15.406 -9.234 1 62.81 340 LEU A N 1
ATOM 2741 C CA . LEU A 1 340 ? -0.119 16.484 -8.438 1 62.81 340 LEU A CA 1
ATOM 2742 C C . LEU A 1 340 ? 0.166 17.844 -9.07 1 62.81 340 LEU A C 1
ATOM 2744 O O . LEU A 1 340 ? -0.69 18.734 -9.055 1 62.81 340 LEU A O 1
ATOM 2748 N N . LEU A 1 341 ? 1.317 17.859 -9.664 1 68.62 341 LEU A N 1
ATOM 2749 C CA . LEU A 1 341 ? 1.666 19.109 -10.312 1 68.62 341 LEU A CA 1
ATOM 2750 C C . LEU A 1 341 ? 0.716 19.406 -11.469 1 68.62 341 LEU A C 1
ATOM 2752 O O . LEU A 1 341 ? 0.311 20.562 -11.664 1 68.62 341 LEU A O 1
ATOM 2756 N N . ALA A 1 342 ? 0.375 18.297 -12.164 1 64.75 342 ALA A N 1
ATOM 2757 C CA . ALA A 1 342 ? -0.519 18.453 -13.312 1 64.75 342 ALA A CA 1
ATOM 2758 C C . ALA A 1 342 ? -1.866 19.031 -12.891 1 64.75 342 ALA A C 1
ATOM 2760 O O . ALA A 1 342 ? -2.465 19.828 -13.609 1 64.75 342 ALA A O 1
ATOM 2761 N N . LYS A 1 343 ? -2.24 18.656 -11.75 1 62.59 343 LYS A N 1
ATOM 2762 C CA . LYS A 1 343 ? -3.512 19.141 -11.227 1 62.59 343 LYS A CA 1
ATOM 2763 C C . LYS A 1 343 ? -3.457 20.641 -10.953 1 62.59 343 LYS A C 1
ATOM 2765 O O . LYS A 1 343 ? -4.469 21.344 -11.07 1 62.59 343 LYS A O 1
ATOM 2770 N N . PHE A 1 344 ? -2.336 21.016 -10.617 1 57.88 344 PHE A N 1
ATOM 2771 C CA . PHE A 1 344 ? -2.166 22.422 -10.312 1 57.88 344 PHE A CA 1
ATOM 2772 C C . PHE A 1 344 ? -2.059 23.25 -11.586 1 57.88 344 PHE A C 1
ATOM 2774 O O . PHE A 1 344 ? -2.402 24.438 -11.602 1 57.88 344 PHE A O 1
ATOM 2781 N N . PHE A 1 345 ? -1.633 22.578 -12.664 1 59.34 345 PHE A N 1
ATOM 2782 C CA . PHE A 1 345 ? -1.531 23.266 -13.945 1 59.34 345 PHE A CA 1
ATOM 2783 C C . PHE A 1 345 ? -2.893 23.344 -14.625 1 59.34 345 PHE A C 1
ATOM 2785 O O . PHE A 1 345 ? -3.178 24.312 -15.336 1 59.34 345 PHE A O 1
ATOM 2792 N N . ASN A 1 346 ? -3.715 22.266 -14.547 1 53 346 ASN A N 1
ATOM 2793 C CA . ASN A 1 346 ? -4.992 22.234 -15.25 1 53 346 ASN A CA 1
ATOM 2794 C C . ASN A 1 346 ? -6.07 22.984 -14.477 1 53 346 ASN A C 1
ATOM 2796 O O . ASN A 1 346 ? -7.148 23.266 -15.016 1 53 346 ASN A O 1
ATOM 2800 N N . GLY A 1 347 ? -6.043 23.047 -13.203 1 46.06 347 GLY A N 1
ATOM 2801 C CA . GLY A 1 347 ? -7.078 23.812 -12.539 1 46.06 347 GLY A CA 1
ATOM 2802 C C . GLY A 1 347 ? -6.789 25.312 -12.508 1 46.06 347 GLY A C 1
ATOM 2803 O O . GLY A 1 347 ? -5.652 25.734 -12.734 1 46.06 347 GLY A O 1
ATOM 2804 N N . MET B 1 1 ? 33.094 -19 -18.391 1 82.06 1 MET B N 1
ATOM 2805 C CA . MET B 1 1 ? 31.891 -19.422 -17.703 1 82.06 1 MET B CA 1
ATOM 2806 C C . MET B 1 1 ? 30.938 -18.25 -17.516 1 82.06 1 MET B C 1
ATOM 2808 O O . MET B 1 1 ? 31.312 -17.219 -16.938 1 82.06 1 MET B O 1
ATOM 2812 N N . ASP B 1 2 ? 29.844 -18.281 -18.234 1 88.12 2 ASP B N 1
ATOM 2813 C CA . ASP B 1 2 ? 28.828 -17.234 -18.125 1 88.12 2 ASP B CA 1
ATOM 2814 C C . ASP B 1 2 ? 27.625 -17.703 -17.312 1 88.12 2 ASP B C 1
ATOM 2816 O O . ASP B 1 2 ? 26.875 -18.562 -17.766 1 88.12 2 ASP B O 1
ATOM 2820 N N . LEU B 1 3 ? 27.516 -17.125 -16.172 1 92.25 3 LEU B N 1
ATOM 2821 C CA . LEU B 1 3 ? 26.453 -17.547 -15.281 1 92.25 3 LEU B CA 1
ATOM 2822 C C . LEU B 1 3 ? 25.141 -16.875 -15.656 1 92.25 3 LEU B C 1
ATOM 2824 O O . LEU B 1 3 ? 24.078 -17.203 -15.094 1 92.25 3 LEU B O 1
ATOM 2828 N N . LYS B 1 4 ? 25.125 -16.016 -16.656 1 92.25 4 LYS B N 1
ATOM 2829 C CA . LYS B 1 4 ? 23.953 -15.32 -17.172 1 92.25 4 LYS B CA 1
ATOM 2830 C C . LYS B 1 4 ? 23.203 -14.602 -16.047 1 92.25 4 LYS B C 1
ATOM 2832 O O . LYS B 1 4 ? 21.969 -14.617 -16.016 1 92.25 4 LYS B O 1
ATOM 2837 N N . ASN B 1 5 ? 23.906 -14.172 -14.969 1 94.06 5 ASN B N 1
ATOM 2838 C CA . ASN B 1 5 ? 23.375 -13.469 -13.812 1 94.06 5 ASN B CA 1
ATOM 2839 C C . ASN B 1 5 ? 22.422 -14.352 -13.016 1 94.06 5 ASN B C 1
ATOM 2841 O O . ASN B 1 5 ? 21.609 -13.844 -12.227 1 94.06 5 ASN B O 1
ATOM 2845 N N . ARG B 1 6 ? 22.438 -15.609 -13.188 1 96.19 6 ARG B N 1
ATOM 2846 C CA . ARG B 1 6 ? 21.547 -16.547 -12.523 1 96.19 6 ARG B CA 1
ATOM 2847 C C . ARG B 1 6 ? 22.172 -17.109 -11.25 1 96.19 6 ARG B C 1
ATOM 2849 O O . ARG B 1 6 ? 22.297 -18.312 -11.086 1 96.19 6 ARG B O 1
ATOM 2856 N N . TYR B 1 7 ? 22.594 -16.25 -10.422 1 96.69 7 TYR B N 1
ATOM 2857 C CA . TYR B 1 7 ? 23.188 -16.656 -9.156 1 96.69 7 TYR B CA 1
ATOM 2858 C C . TYR B 1 7 ? 22.828 -15.688 -8.039 1 96.69 7 TYR B C 1
ATOM 2860 O O . TYR B 1 7 ? 22.375 -14.57 -8.305 1 96.69 7 TYR B O 1
ATOM 2868 N N . ILE B 1 8 ? 22.891 -16.125 -6.824 1 97.5 8 ILE B N 1
ATOM 2869 C CA . ILE B 1 8 ? 22.625 -15.32 -5.645 1 97.5 8 ILE B CA 1
ATOM 2870 C C . ILE B 1 8 ? 23.547 -15.734 -4.508 1 97.5 8 ILE B C 1
ATOM 2872 O O . ILE B 1 8 ? 23.984 -16.891 -4.445 1 97.5 8 ILE B O 1
ATOM 2876 N N . ASP B 1 9 ? 23.859 -14.789 -3.715 1 97.38 9 ASP B N 1
ATOM 2877 C CA . ASP B 1 9 ? 24.734 -15.078 -2.572 1 97.38 9 ASP B CA 1
ATOM 2878 C C . ASP B 1 9 ? 23.938 -15.742 -1.443 1 97.38 9 ASP B C 1
ATOM 2880 O O . ASP B 1 9 ? 22.766 -15.43 -1.235 1 97.38 9 ASP B O 1
ATOM 2884 N N . THR B 1 10 ? 24.641 -16.594 -0.668 1 96 10 THR B N 1
ATOM 2885 C CA . THR B 1 10 ? 24 -17.344 0.409 1 96 10 THR B CA 1
ATOM 2886 C C . THR B 1 10 ? 23.422 -16.406 1.459 1 96 10 THR B C 1
ATOM 2888 O O . THR B 1 10 ? 22.453 -16.75 2.143 1 96 10 THR B O 1
ATOM 2891 N N . THR B 1 11 ? 23.922 -15.234 1.54 1 96.62 11 THR B N 1
ATOM 2892 C CA . THR B 1 11 ? 23.531 -14.312 2.598 1 96.62 11 THR B CA 1
ATOM 2893 C C . THR B 1 11 ? 22.375 -13.422 2.143 1 96.62 11 THR B C 1
ATOM 2895 O O . THR B 1 11 ? 21.75 -12.742 2.957 1 96.62 11 THR B O 1
ATOM 2898 N N . SER B 1 12 ? 22.062 -13.484 0.858 1 97.12 12 SER B N 1
ATOM 2899 C CA . SER B 1 12 ? 20.906 -12.734 0.373 1 97.12 12 SER B CA 1
ATOM 2900 C C . SER B 1 12 ? 19.609 -13.266 0.976 1 97.12 12 SER B C 1
ATOM 2902 O O . SER B 1 12 ? 19.547 -14.414 1.423 1 97.12 12 SER B O 1
ATOM 2904 N N . SER B 1 13 ? 18.625 -12.461 1.053 1 97.06 13 SER B N 1
ATOM 2905 C CA . SER B 1 13 ? 17.344 -12.867 1.616 1 97.06 13 SER B CA 1
ATOM 2906 C C . SER B 1 13 ? 16.531 -13.672 0.608 1 97.06 13 SER B C 1
ATOM 2908 O O . SER B 1 13 ? 16.781 -13.609 -0.596 1 97.06 13 SER B O 1
ATOM 2910 N N . LEU B 1 14 ? 15.555 -14.414 1.119 1 96.88 14 LEU B N 1
ATOM 2911 C CA . LEU B 1 14 ? 14.617 -15.125 0.263 1 96.88 14 LEU B CA 1
ATOM 2912 C C . LEU B 1 14 ? 13.852 -14.156 -0.632 1 96.88 14 LEU B C 1
ATOM 2914 O O . LEU B 1 14 ? 13.578 -14.461 -1.795 1 96.88 14 LEU B O 1
ATOM 2918 N N . LEU B 1 15 ? 13.547 -13.023 -0.083 1 95.69 15 LEU B N 1
ATOM 2919 C CA . LEU B 1 15 ? 12.844 -11.992 -0.849 1 95.69 15 LEU B CA 1
ATOM 2920 C C . LEU B 1 15 ? 13.688 -11.531 -2.033 1 95.69 15 LEU B C 1
ATOM 2922 O O . LEU B 1 15 ? 13.18 -11.406 -3.148 1 95.69 15 LEU B O 1
ATOM 2926 N N . GLU B 1 16 ? 14.93 -11.281 -1.788 1 96.56 16 GLU B N 1
ATOM 2927 C CA . GLU B 1 16 ? 15.828 -10.883 -2.859 1 96.56 16 GLU B CA 1
ATOM 2928 C C . GLU B 1 16 ? 15.922 -11.953 -3.941 1 96.56 16 GLU B C 1
ATOM 2930 O O . GLU B 1 16 ? 15.945 -11.641 -5.133 1 96.56 16 GLU B O 1
ATOM 2935 N N . ALA B 1 17 ? 15.977 -13.18 -3.486 1 97.5 17 ALA B N 1
ATOM 2936 C CA . ALA B 1 17 ? 16.016 -14.297 -4.43 1 97.5 17 ALA B CA 1
ATOM 2937 C C . ALA B 1 17 ? 14.75 -14.328 -5.289 1 97.5 17 ALA B C 1
ATOM 2939 O O . ALA B 1 17 ? 14.828 -14.492 -6.512 1 97.5 17 ALA B O 1
ATOM 2940 N N . LEU B 1 18 ? 13.625 -14.172 -4.645 1 96.31 18 LEU B N 1
ATOM 2941 C CA . LEU B 1 18 ? 12.336 -14.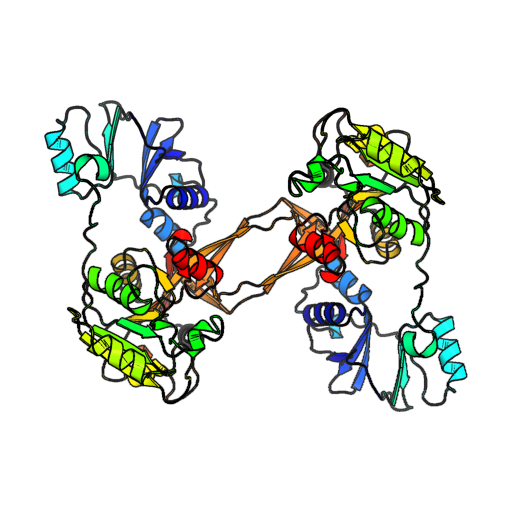172 -5.336 1 96.31 18 LEU B CA 1
ATOM 2942 C C . LEU B 1 18 ? 12.281 -13.062 -6.375 1 96.31 18 LEU B C 1
ATOM 2944 O O . LEU B 1 18 ? 11.867 -13.289 -7.516 1 96.31 18 LEU B O 1
ATOM 2948 N N . LYS B 1 19 ? 12.703 -11.914 -6.004 1 96.06 19 LYS B N 1
ATOM 2949 C CA . LYS B 1 19 ? 12.711 -10.766 -6.906 1 96.06 19 LYS B CA 1
ATOM 2950 C C . LYS B 1 19 ? 13.656 -10.992 -8.078 1 96.06 19 LYS B C 1
ATOM 2952 O O . LYS B 1 19 ? 13.359 -10.609 -9.211 1 96.06 19 LYS B O 1
ATOM 2957 N N . LYS B 1 20 ? 14.789 -11.539 -7.801 1 96.94 20 LYS B N 1
ATOM 2958 C CA . LYS B 1 20 ? 15.75 -11.852 -8.859 1 96.94 20 LYS B CA 1
ATOM 2959 C C . LYS B 1 20 ? 15.172 -12.859 -9.844 1 96.94 20 LYS B C 1
ATOM 2961 O O . LYS B 1 20 ? 15.312 -12.703 -11.062 1 96.94 20 LYS B O 1
ATOM 2966 N N . MET B 1 21 ? 14.555 -13.898 -9.328 1 96.31 21 MET B N 1
ATOM 2967 C CA . MET B 1 21 ? 13.898 -14.883 -10.188 1 96.31 21 MET B CA 1
ATOM 2968 C C . MET B 1 21 ? 12.875 -14.203 -11.086 1 96.31 21 MET B C 1
ATOM 2970 O O . MET B 1 21 ? 12.82 -14.484 -12.289 1 96.31 21 MET B O 1
ATOM 2974 N N . ASP B 1 22 ? 12.125 -13.352 -10.492 1 95.38 22 ASP B N 1
ATOM 2975 C CA . ASP B 1 22 ? 11.117 -12.617 -11.25 1 95.38 22 ASP B CA 1
ATOM 2976 C C . ASP B 1 22 ? 11.766 -11.758 -12.336 1 95.38 22 ASP B C 1
ATOM 2978 O O . ASP B 1 22 ? 11.312 -11.75 -13.484 1 95.38 22 ASP B O 1
ATOM 2982 N N . ALA B 1 23 ? 12.805 -11.062 -11.945 1 95.62 23 ALA B N 1
ATOM 2983 C CA . ALA B 1 23 ? 13.492 -10.172 -12.875 1 95.62 23 ALA B CA 1
ATOM 2984 C C . ALA B 1 23 ? 14.086 -10.945 -14.047 1 95.62 23 ALA B C 1
ATOM 2986 O O . ALA B 1 23 ? 14.047 -10.477 -15.195 1 95.62 23 ALA B O 1
ATOM 2987 N N . LEU B 1 24 ? 14.594 -12.156 -13.789 1 94.56 24 LEU B N 1
ATOM 2988 C CA . LEU B 1 24 ? 15.258 -12.977 -14.805 1 94.56 24 LEU B CA 1
ATOM 29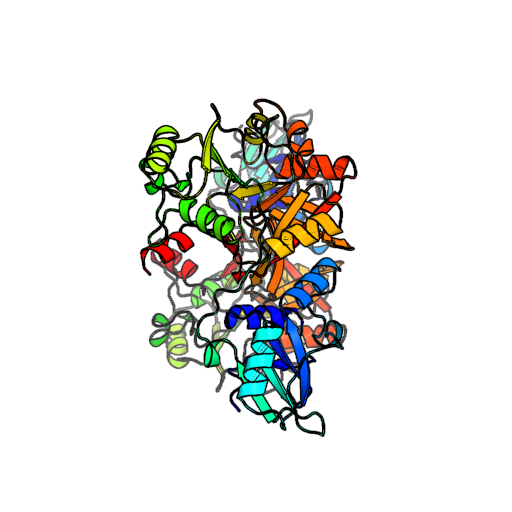89 C C . LEU B 1 24 ? 14.25 -13.867 -15.523 1 94.56 24 LEU B C 1
ATOM 2991 O O . LEU B 1 24 ? 14.57 -14.453 -16.562 1 94.56 24 LEU B O 1
ATOM 2995 N N . ASP B 1 25 ? 13.062 -13.938 -14.984 1 93.12 25 ASP B N 1
ATOM 2996 C CA . ASP B 1 25 ? 12.055 -14.883 -15.469 1 93.12 25 ASP B CA 1
ATOM 2997 C C . ASP B 1 25 ? 12.594 -16.312 -15.438 1 93.12 25 ASP B C 1
ATOM 2999 O O . ASP B 1 25 ? 12.531 -17.031 -16.438 1 93.12 25 ASP B O 1
ATOM 3003 N N . LYS B 1 26 ? 13.289 -16.594 -14.398 1 92.75 26 LYS B N 1
ATOM 3004 C CA . LYS B 1 26 ? 13.812 -17.938 -14.125 1 92.75 26 LYS B CA 1
ATOM 3005 C C . LYS B 1 26 ? 13.391 -18.422 -12.742 1 92.75 26 LYS B C 1
ATOM 3007 O O . LYS B 1 26 ? 13.148 -17.625 -11.844 1 92.75 26 LYS B O 1
ATOM 3012 N N . LYS B 1 27 ? 13.305 -19.688 -12.555 1 92.94 27 LYS B N 1
ATOM 3013 C CA . LYS B 1 27 ? 12.797 -20.25 -11.312 1 92.94 27 LYS B CA 1
ATOM 3014 C C . LYS B 1 27 ? 13.891 -21.016 -10.57 1 92.94 27 LYS B C 1
ATOM 3016 O O . LYS B 1 27 ? 13.617 -21.719 -9.602 1 92.94 27 LYS B O 1
ATOM 3021 N N . LEU B 1 28 ? 15.094 -20.906 -11.078 1 94.19 28 LEU B N 1
ATOM 3022 C CA . LEU B 1 28 ? 16.234 -21.594 -10.492 1 94.19 28 LEU B CA 1
ATOM 3023 C C . LEU B 1 28 ? 17.469 -20.703 -10.484 1 94.19 28 LEU B C 1
ATOM 3025 O O . LEU B 1 28 ? 17.797 -20.078 -11.492 1 94.19 28 LEU B O 1
ATOM 3029 N N . LEU B 1 29 ? 18.094 -20.594 -9.297 1 96.56 29 LEU B N 1
ATOM 3030 C CA . LEU B 1 29 ? 19.312 -19.797 -9.156 1 96.56 29 LEU B CA 1
ATOM 3031 C C . LEU B 1 29 ? 20.453 -20.641 -8.609 1 96.56 29 LEU B C 1
ATOM 3033 O O . LEU B 1 29 ? 20.234 -21.547 -7.797 1 96.56 29 LEU B O 1
ATOM 3037 N N . LEU B 1 30 ? 21.641 -20.297 -9.086 1 96 30 LEU B N 1
ATOM 3038 C CA . LEU B 1 30 ? 22.859 -20.797 -8.453 1 96 30 LEU B CA 1
ATOM 3039 C C . LEU B 1 30 ? 23.125 -20.047 -7.152 1 96 30 LEU B C 1
ATOM 3041 O O . LEU B 1 30 ? 22.969 -18.828 -7.09 1 96 30 LEU B O 1
ATOM 3045 N N . VAL B 1 31 ? 23.5 -20.781 -6.125 1 96.94 31 VAL B N 1
ATOM 3046 C CA . VAL B 1 31 ? 23.812 -20.141 -4.852 1 96.94 31 VAL B CA 1
ATOM 3047 C C . VAL B 1 31 ? 25.312 -20.188 -4.609 1 96.94 31 VAL B C 1
ATOM 3049 O O . VAL B 1 31 ? 25.922 -21.25 -4.648 1 96.94 31 VAL B O 1
ATOM 3052 N N . LEU B 1 32 ? 25.859 -19.016 -4.375 1 95.62 32 LEU B N 1
ATOM 3053 C CA . LEU B 1 32 ? 27.297 -18.875 -4.145 1 95.62 32 LEU B CA 1
ATOM 3054 C C . LEU B 1 32 ? 27.578 -18.297 -2.764 1 95.62 32 LEU B C 1
ATOM 3056 O O . LEU B 1 32 ? 26.766 -17.547 -2.227 1 95.62 32 LEU B O 1
ATOM 3060 N N . ASP B 1 33 ? 28.562 -18.734 -2.197 1 94.62 33 ASP B N 1
ATOM 3061 C CA . ASP B 1 33 ? 29.109 -18.125 -0.987 1 94.62 33 ASP B CA 1
ATOM 3062 C C . ASP B 1 33 ? 30.469 -17.5 -1.25 1 94.62 33 ASP B C 1
ATOM 3064 O O . ASP B 1 33 ? 31.484 -18.203 -1.27 1 94.62 33 ASP B O 1
ATOM 3068 N N . ARG B 1 34 ? 30.578 -16.203 -1.345 1 90.06 34 ARG B N 1
ATOM 3069 C CA . ARG B 1 34 ? 31.828 -15.508 -1.646 1 90.06 34 ARG B CA 1
ATOM 3070 C C . ARG B 1 34 ? 32.5 -16.094 -2.879 1 90.06 34 ARG B C 1
ATOM 3072 O O . ARG B 1 34 ? 33.688 -16.422 -2.848 1 90.06 34 ARG B O 1
ATOM 3079 N N . GLY B 1 35 ? 31.578 -16.5 -3.9 1 88.62 35 GLY B N 1
ATOM 3080 C CA . GLY B 1 35 ? 32.062 -16.953 -5.188 1 88.62 35 GLY B CA 1
ATOM 3081 C C . GLY B 1 35 ? 32.156 -18.469 -5.281 1 88.62 35 GLY B C 1
ATOM 3082 O O . GLY B 1 35 ? 32.375 -19.016 -6.363 1 88.62 35 GLY B O 1
ATOM 3083 N N . LYS B 1 36 ? 32.031 -19.156 -4.227 1 93.31 36 LYS B N 1
ATOM 3084 C CA . LYS B 1 36 ? 32.094 -20.609 -4.211 1 93.31 36 LYS B CA 1
ATOM 3085 C C . LYS B 1 36 ? 30.703 -21.219 -4.344 1 93.31 36 LYS B C 1
ATOM 3087 O O . LYS B 1 36 ? 29.75 -20.734 -3.744 1 93.31 36 LYS B O 1
ATOM 3092 N N . PHE B 1 37 ? 30.656 -22.359 -5.035 1 94.75 37 PHE B N 1
ATOM 3093 C CA . PHE B 1 37 ? 29.391 -23.031 -5.273 1 94.75 37 PHE B CA 1
ATOM 3094 C C . PHE B 1 37 ? 28.859 -23.641 -3.988 1 94.75 37 PHE B C 1
ATOM 3096 O O . PHE B 1 37 ? 29.562 -24.406 -3.316 1 94.75 37 PHE B O 1
ATOM 3103 N N . GLU B 1 38 ? 27.578 -23.328 -3.676 1 94.38 38 GLU B N 1
ATOM 3104 C CA .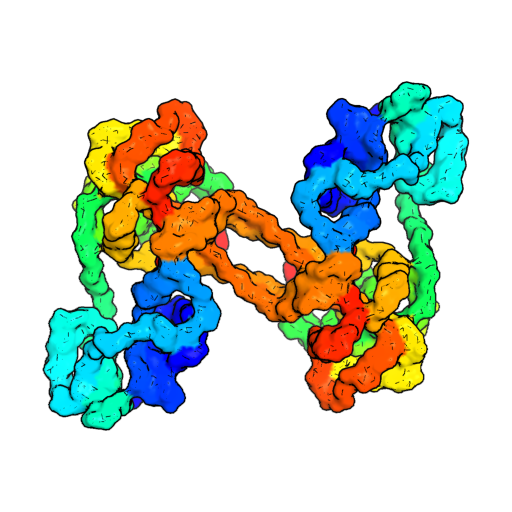 GLU B 1 38 ? 26.969 -23.859 -2.461 1 94.38 38 GLU B CA 1
ATOM 3105 C C . GLU B 1 38 ? 25.766 -24.734 -2.785 1 94.38 38 GLU B C 1
ATOM 3107 O O . GLU B 1 38 ? 25.406 -25.625 -2.01 1 94.38 38 GLU B O 1
ATOM 3112 N N . GLY B 1 39 ? 25.188 -24.406 -3.92 1 94.69 39 GLY B N 1
ATOM 3113 C CA . GLY B 1 39 ? 24.016 -25.203 -4.27 1 94.69 39 GLY B CA 1
ATOM 3114 C C . GLY B 1 39 ? 23.094 -24.5 -5.25 1 94.69 39 GLY B C 1
ATOM 3115 O O . GLY B 1 39 ? 23.531 -23.672 -6.047 1 94.69 39 GLY B O 1
ATOM 3116 N N . LEU B 1 40 ? 21.859 -25.031 -5.289 1 95.69 40 LEU B N 1
ATOM 3117 C CA . LEU B 1 40 ? 20.812 -24.469 -6.137 1 95.69 40 LEU B CA 1
ATOM 3118 C C . LEU B 1 40 ? 19.594 -24.078 -5.309 1 95.69 40 LEU B C 1
ATOM 3120 O O . LEU B 1 40 ? 19.297 -24.719 -4.297 1 95.69 40 LEU B O 1
ATOM 3124 N N . LEU B 1 41 ? 18.984 -23.016 -5.664 1 96.44 41 LEU B N 1
ATOM 3125 C CA . LEU B 1 41 ? 17.734 -22.547 -5.051 1 96.44 41 LEU B CA 1
ATOM 3126 C C . LEU B 1 41 ? 16.625 -22.469 -6.082 1 96.44 41 LEU B C 1
ATOM 3128 O O . LEU B 1 41 ? 16.734 -21.75 -7.082 1 96.44 41 LEU B O 1
ATOM 3132 N N . SER B 1 42 ? 15.578 -23.266 -5.891 1 94.56 42 SER B N 1
ATOM 3133 C CA . SER B 1 42 ? 14.445 -23.234 -6.809 1 94.56 42 SER B CA 1
ATOM 3134 C C . SER B 1 42 ? 13.281 -22.438 -6.234 1 94.56 42 SER B C 1
ATOM 3136 O O . SER B 1 42 ? 13.273 -22.109 -5.043 1 94.56 42 SER B O 1
ATOM 3138 N N . ILE B 1 43 ? 12.367 -22.062 -7.059 1 95.38 43 ILE B N 1
ATOM 3139 C CA . ILE B 1 43 ? 11.156 -21.375 -6.621 1 95.38 43 ILE B CA 1
ATOM 3140 C C . ILE B 1 43 ? 10.414 -22.25 -5.605 1 95.38 43 ILE B C 1
ATOM 3142 O O . ILE B 1 43 ? 9.82 -21.734 -4.652 1 95.38 43 ILE B O 1
ATOM 3146 N N . GLY B 1 44 ? 10.461 -23.578 -5.824 1 94.69 44 GLY B N 1
ATOM 3147 C CA . GLY B 1 44 ? 9.836 -24.5 -4.891 1 94.69 44 GLY B CA 1
ATOM 3148 C C . GLY B 1 44 ? 10.398 -24.391 -3.482 1 94.69 44 GLY B C 1
ATOM 3149 O O . GLY B 1 44 ? 9.656 -24.531 -2.506 1 94.69 44 GLY B O 1
ATOM 3150 N N . ASP B 1 45 ? 11.742 -24.188 -3.385 1 95.75 45 ASP B N 1
ATOM 3151 C CA . ASP B 1 45 ? 12.367 -23.984 -2.08 1 95.75 45 ASP B CA 1
ATOM 3152 C C . ASP B 1 45 ? 11.789 -22.766 -1.364 1 95.75 45 ASP B C 1
ATOM 3154 O O . ASP B 1 45 ? 11.484 -22.828 -0.171 1 95.75 45 ASP B O 1
ATOM 3158 N N . ILE B 1 46 ? 11.602 -21.719 -2.104 1 96.81 46 ILE B N 1
ATOM 3159 C CA . ILE B 1 46 ? 11.102 -20.469 -1.532 1 96.81 46 ILE B CA 1
ATOM 3160 C C . ILE B 1 46 ? 9.625 -20.641 -1.163 1 96.81 46 ILE B C 1
ATOM 3162 O O . ILE B 1 46 ? 9.203 -20.219 -0.084 1 96.81 46 ILE B O 1
ATOM 3166 N N . GLN B 1 47 ? 8.836 -21.234 -2.027 1 97 47 GLN B N 1
ATOM 3167 C CA . GLN B 1 47 ? 7.422 -21.469 -1.769 1 97 47 GLN B CA 1
ATOM 3168 C C . GLN B 1 47 ? 7.223 -22.312 -0.511 1 97 47 GLN B C 1
ATOM 3170 O O . GLN B 1 47 ? 6.383 -21.984 0.331 1 97 47 GLN B O 1
ATOM 3175 N N . ARG B 1 48 ? 8.047 -23.359 -0.403 1 96.38 48 ARG B N 1
ATOM 3176 C CA . ARG B 1 48 ? 7.957 -24.203 0.786 1 96.38 48 ARG B CA 1
ATOM 3177 C C . ARG B 1 48 ? 8.328 -23.422 2.041 1 96.38 48 ARG B C 1
ATOM 3179 O O . ARG B 1 48 ? 7.715 -23.594 3.094 1 96.38 48 ARG B O 1
ATOM 3186 N N . ALA B 1 49 ? 9.312 -22.562 1.94 1 96.69 49 ALA B N 1
ATOM 3187 C CA . ALA B 1 49 ? 9.695 -21.719 3.068 1 96.69 49 ALA B CA 1
ATOM 3188 C C . ALA B 1 49 ? 8.547 -20.812 3.488 1 96.69 49 ALA B C 1
ATOM 3190 O O . ALA B 1 49 ? 8.266 -20.672 4.68 1 96.69 49 ALA B O 1
ATOM 3191 N N . ILE B 1 50 ? 7.855 -20.234 2.559 1 96.75 50 ILE B N 1
ATOM 3192 C CA . ILE B 1 50 ? 6.734 -19.328 2.822 1 96.75 50 ILE B CA 1
ATOM 3193 C C . ILE B 1 50 ? 5.59 -20.109 3.469 1 96.75 50 ILE B C 1
ATOM 3195 O O . ILE B 1 50 ? 4.996 -19.656 4.449 1 96.75 50 ILE B O 1
ATOM 3199 N N . ILE B 1 51 ? 5.312 -21.266 2.902 1 97.5 51 ILE B N 1
ATOM 3200 C CA . ILE B 1 51 ? 4.254 -22.125 3.424 1 97.5 51 ILE B CA 1
ATOM 3201 C C . ILE B 1 51 ? 4.547 -22.469 4.883 1 97.5 51 ILE B C 1
ATOM 3203 O O . ILE B 1 51 ? 3.635 -22.516 5.711 1 97.5 51 ILE B O 1
ATOM 3207 N N . ASN B 1 52 ? 5.848 -22.641 5.164 1 95.38 52 ASN B N 1
ATOM 3208 C CA . ASN B 1 52 ? 6.246 -22.969 6.527 1 95.38 52 ASN B CA 1
ATOM 3209 C C . ASN B 1 52 ? 6.387 -21.719 7.391 1 95.38 52 ASN B C 1
ATOM 3211 O O . ASN B 1 52 ? 6.98 -21.766 8.469 1 95.38 52 ASN B O 1
ATOM 3215 N N . ASN B 1 53 ? 5.941 -20.625 6.891 1 93.62 53 ASN B N 1
ATOM 3216 C CA . ASN B 1 53 ? 5.84 -19.344 7.602 1 93.62 53 ASN B CA 1
ATOM 3217 C C . ASN B 1 53 ? 7.215 -18.781 7.949 1 93.62 53 ASN B C 1
ATOM 3219 O O . ASN B 1 53 ? 7.402 -18.203 9.023 1 93.62 53 ASN B O 1
ATOM 3223 N N . GLN B 1 54 ? 8.141 -19.047 7.102 1 93.69 54 GLN B N 1
ATOM 3224 C CA . GLN B 1 54 ? 9.453 -18.438 7.262 1 93.69 54 GLN B CA 1
ATOM 3225 C C . GLN B 1 54 ? 9.453 -16.984 6.797 1 93.69 54 GLN B C 1
ATOM 3227 O O . GLN B 1 54 ? 8.836 -16.656 5.781 1 93.69 54 GLN B O 1
ATOM 3232 N N . ASN B 1 55 ? 10.188 -16.219 7.582 1 92.38 55 ASN B N 1
ATOM 3233 C CA . ASN B 1 55 ? 10.328 -14.805 7.211 1 92.38 55 ASN B CA 1
ATOM 3234 C C . ASN B 1 55 ? 11.094 -14.648 5.898 1 92.38 55 ASN B C 1
ATOM 3236 O O . ASN B 1 55 ? 12.125 -15.289 5.695 1 92.38 55 ASN B O 1
ATOM 3240 N N . LEU B 1 56 ? 10.594 -13.812 5.016 1 94.06 56 LEU B N 1
ATOM 3241 C CA . LEU B 1 56 ? 11.188 -13.625 3.695 1 94.06 56 LEU B CA 1
ATOM 3242 C C . LEU B 1 56 ? 12.531 -12.906 3.801 1 94.06 56 LEU B C 1
ATOM 3244 O O . LEU B 1 56 ? 13.312 -12.906 2.848 1 94.06 56 LEU B O 1
ATOM 3248 N N . ASP B 1 57 ? 12.812 -12.328 4.949 1 93.38 57 ASP B N 1
ATOM 3249 C CA . ASP B 1 57 ? 14.086 -11.641 5.16 1 93.38 57 ASP B CA 1
ATOM 3250 C C . ASP B 1 57 ? 15.18 -12.633 5.551 1 93.38 57 ASP B C 1
ATOM 3252 O O . ASP B 1 57 ? 16.359 -12.273 5.625 1 93.38 57 ASP B O 1
ATOM 3256 N N . THR B 1 58 ? 14.82 -13.859 5.73 1 95.69 58 THR B N 1
ATOM 3257 C CA . THR B 1 58 ? 15.805 -14.859 6.117 1 95.69 58 THR B CA 1
ATOM 3258 C C . THR B 1 58 ? 16.75 -15.164 4.957 1 95.69 58 THR B C 1
ATOM 3260 O O . THR B 1 58 ? 16.359 -15.102 3.791 1 95.69 58 THR B O 1
ATOM 3263 N N . PRO B 1 59 ? 17.969 -15.461 5.285 1 97.38 59 PRO B N 1
ATOM 3264 C CA . PRO B 1 59 ? 18.953 -15.727 4.246 1 97.38 59 PRO B CA 1
ATOM 3265 C C . PRO B 1 59 ? 18.672 -17.016 3.471 1 97.38 59 PRO B C 1
ATOM 3267 O O . PRO B 1 59 ? 18.094 -17.953 4.02 1 97.38 59 PRO B O 1
ATOM 3270 N N . VAL B 1 60 ? 19.141 -17.125 2.293 1 97.5 60 VAL B N 1
ATOM 3271 C CA . VAL B 1 60 ? 18.953 -18.219 1.348 1 97.5 60 VAL B CA 1
ATOM 3272 C C . VAL B 1 60 ? 19.547 -19.5 1.921 1 97.5 60 VAL B C 1
ATOM 3274 O O . VAL B 1 60 ? 18.984 -20.594 1.735 1 97.5 60 VAL B O 1
ATOM 3277 N N . HIS B 1 61 ? 20.625 -19.438 2.648 1 95.69 61 HIS B N 1
ATOM 3278 C CA . HIS B 1 61 ? 21.312 -20.625 3.119 1 95.69 61 HIS B CA 1
ATOM 3279 C C . HIS B 1 61 ? 20.438 -21.438 4.062 1 95.69 61 HIS B C 1
ATOM 3281 O O . HIS B 1 61 ? 20.672 -22.641 4.27 1 95.69 61 HIS B O 1
ATOM 3287 N N . THR B 1 62 ? 19.391 -20.828 4.648 1 95.06 62 THR B N 1
ATOM 3288 C CA . THR B 1 62 ? 18.531 -21.484 5.617 1 95.06 62 THR B CA 1
ATOM 3289 C C . THR B 1 62 ? 17.594 -22.484 4.926 1 95.06 62 THR B C 1
ATOM 3291 O O . THR B 1 62 ? 17 -23.344 5.578 1 95.06 62 THR B O 1
ATOM 3294 N N . VAL B 1 63 ? 17.453 -22.391 3.551 1 95.38 63 VAL B N 1
ATOM 3295 C CA . VAL B 1 63 ? 16.469 -23.234 2.871 1 95.38 63 VAL B CA 1
ATOM 3296 C C . VAL B 1 63 ? 17.156 -24.078 1.812 1 95.38 63 VAL B C 1
ATOM 3298 O O . VAL B 1 63 ? 16.5 -24.734 0.994 1 95.38 63 VAL B O 1
ATOM 3301 N N . LEU B 1 64 ? 18.438 -24.047 1.743 1 93.88 64 LEU B N 1
ATOM 3302 C CA . LEU B 1 64 ? 19.172 -24.812 0.738 1 93.88 64 LEU B CA 1
ATOM 3303 C C . LEU B 1 64 ? 19.094 -26.312 1.022 1 93.88 64 LEU B C 1
ATOM 3305 O O . LEU B 1 64 ? 19.188 -26.734 2.178 1 93.88 64 LEU B O 1
ATOM 3309 N N . ARG B 1 65 ? 18.906 -26.953 -0.077 1 88.94 65 ARG B N 1
ATOM 3310 C CA . ARG B 1 65 ? 18.922 -28.422 0.031 1 88.94 65 ARG B CA 1
ATOM 3311 C C . ARG B 1 65 ? 20.344 -28.953 -0.024 1 88.94 65 ARG B C 1
ATOM 3313 O O . ARG B 1 65 ? 21.203 -28.391 -0.692 1 88.94 65 ARG B O 1
ATOM 3320 N N . LYS B 1 66 ? 20.625 -30.031 0.647 1 83.44 66 LYS B N 1
ATOM 3321 C CA . LYS B 1 66 ? 21.953 -30.625 0.702 1 83.44 66 LYS B CA 1
ATOM 3322 C C . LYS B 1 66 ? 22.203 -31.516 -0.514 1 83.44 66 LYS B C 1
ATOM 3324 O O . LYS B 1 66 ? 23.312 -31.547 -1.045 1 83.44 66 LYS B O 1
ATOM 3329 N N . ASN B 1 67 ? 21.141 -32.188 -0.938 1 86.25 67 ASN B N 1
ATOM 3330 C CA . ASN B 1 67 ? 21.312 -33.156 -2.012 1 86.25 67 ASN B CA 1
ATOM 3331 C C . ASN B 1 67 ? 20.953 -32.562 -3.371 1 86.25 67 ASN B C 1
ATOM 3333 O O . ASN B 1 67 ? 19.812 -32.656 -3.814 1 86.25 67 ASN B O 1
ATOM 3337 N N . ILE B 1 68 ? 21.984 -31.922 -3.984 1 87.94 68 ILE B N 1
ATOM 3338 C CA . ILE B 1 68 ? 21.766 -31.375 -5.316 1 87.94 68 ILE B CA 1
ATOM 3339 C C . ILE B 1 68 ? 22.594 -32.156 -6.34 1 87.94 68 ILE B C 1
ATOM 3341 O O . ILE B 1 68 ? 23.625 -32.75 -5.996 1 87.94 68 ILE B O 1
ATOM 3345 N N . ARG B 1 69 ? 22.109 -32.156 -7.539 1 90.75 69 ARG B N 1
ATOM 3346 C CA . ARG B 1 69 ? 22.797 -32.844 -8.609 1 90.75 69 ARG B CA 1
ATOM 3347 C C . ARG B 1 69 ? 23.734 -31.922 -9.383 1 90.75 69 ARG B C 1
ATOM 3349 O O . ARG B 1 69 ? 23.391 -30.766 -9.633 1 90.75 69 ARG B O 1
ATOM 3356 N N . TYR B 1 70 ? 24.906 -32.375 -9.641 1 93.5 70 TYR B N 1
ATOM 3357 C CA . TYR B 1 70 ? 25.891 -31.656 -10.422 1 93.5 70 TYR B CA 1
ATOM 3358 C C . TYR B 1 70 ? 26.75 -32.625 -11.25 1 93.5 70 TYR B C 1
ATOM 3360 O O . TYR B 1 70 ? 26.719 -33.812 -11.039 1 93.5 70 TYR B O 1
ATOM 3368 N N . ALA B 1 71 ? 27.422 -32.062 -12.234 1 96 71 ALA B N 1
ATOM 3369 C CA . ALA B 1 71 ? 28.344 -32.844 -13.055 1 96 71 ALA B CA 1
ATOM 3370 C C . ALA B 1 71 ? 29.781 -32.656 -12.594 1 96 71 ALA B C 1
ATOM 3372 O O . ALA B 1 71 ? 30.156 -31.594 -12.125 1 96 71 ALA B O 1
ATOM 3373 N N . ASN B 1 72 ? 30.516 -33.719 -12.758 1 95.69 72 ASN B N 1
ATOM 3374 C CA . ASN B 1 72 ? 31.953 -33.625 -12.555 1 95.69 72 ASN B CA 1
ATOM 3375 C C . ASN B 1 72 ? 32.688 -33.125 -13.805 1 95.69 72 ASN B C 1
ATOM 3377 O O . ASN B 1 72 ? 32.281 -33.469 -14.922 1 95.69 72 ASN B O 1
ATOM 3381 N N . GLN B 1 73 ? 33.719 -32.438 -13.602 1 94.88 73 GLN B N 1
ATOM 3382 C CA . GLN B 1 73 ? 34.438 -31.844 -14.711 1 94.88 73 GLN B CA 1
ATOM 3383 C C . GLN B 1 73 ? 34.938 -32.906 -15.672 1 94.88 73 GLN B C 1
ATOM 3385 O O . GLN B 1 73 ? 35.25 -32.625 -16.828 1 94.88 73 GLN B O 1
ATOM 3390 N N . ASN B 1 74 ? 35.031 -34.156 -15.242 1 95.81 74 ASN B N 1
ATOM 3391 C CA . ASN B 1 74 ? 35.562 -35.25 -16.062 1 95.81 74 ASN B CA 1
ATOM 3392 C C . ASN B 1 74 ? 34.531 -35.781 -17.016 1 95.81 74 ASN B C 1
ATOM 3394 O O . ASN B 1 74 ? 34.844 -36.562 -17.922 1 95.81 74 ASN B O 1
ATOM 3398 N N . LEU B 1 75 ? 33.312 -35.438 -16.828 1 95.5 75 LEU B N 1
ATOM 3399 C CA . LEU B 1 75 ? 32.281 -35.906 -17.719 1 95.5 75 LEU B CA 1
ATOM 3400 C C . LEU B 1 75 ? 32.344 -35.188 -19.062 1 95.5 75 LEU B C 1
ATOM 3402 O O . LEU B 1 75 ? 32.625 -33.969 -19.125 1 95.5 75 LEU B O 1
ATOM 3406 N N . SER B 1 76 ? 32.062 -35.938 -20.141 1 95.81 76 SER B N 1
ATOM 3407 C CA . SER B 1 76 ? 31.984 -35.344 -21.469 1 95.81 76 SER B CA 1
ATOM 3408 C C . SER B 1 76 ? 30.703 -34.531 -21.625 1 95.81 76 SER B C 1
ATOM 3410 O O . SER B 1 76 ? 29.766 -34.688 -20.828 1 95.81 76 SER B O 1
ATOM 3412 N N . PHE B 1 77 ? 30.703 -33.719 -22.562 1 95.56 77 PHE B N 1
ATOM 3413 C CA . PHE B 1 77 ? 29.516 -32.906 -22.844 1 95.56 77 PHE B CA 1
ATOM 3414 C C . PHE B 1 77 ? 28.312 -33.812 -23.109 1 95.56 77 PHE B C 1
ATOM 3416 O O . PHE B 1 77 ? 27.203 -33.531 -22.672 1 95.56 77 PHE B O 1
ATOM 3423 N N . SER B 1 78 ? 28.562 -34.906 -23.812 1 96 78 SER B N 1
ATOM 3424 C CA . SER B 1 78 ? 27.484 -35.844 -24.109 1 96 78 SER B CA 1
ATOM 3425 C C . SER B 1 78 ? 26.922 -36.469 -22.828 1 96 78 SER B C 1
ATOM 3427 O O . SER B 1 78 ? 25.719 -36.625 -22.703 1 96 78 SER B O 1
ATOM 3429 N N . GLU B 1 79 ? 27.781 -36.75 -21.953 1 96.12 79 GLU B N 1
ATOM 3430 C CA . GLU B 1 79 ? 27.344 -37.312 -20.672 1 96.12 79 GLU B CA 1
ATOM 3431 C C . GLU B 1 79 ? 26.562 -36.281 -19.859 1 96.12 79 GLU B C 1
ATOM 3433 O O . GLU B 1 79 ? 25.594 -36.625 -19.188 1 96.12 79 GLU B O 1
ATOM 3438 N N . ILE B 1 80 ? 27.031 -35.125 -19.906 1 95.75 80 ILE B N 1
ATOM 3439 C CA . ILE B 1 80 ? 26.344 -34.062 -19.203 1 95.75 80 ILE B CA 1
ATOM 3440 C C . ILE B 1 80 ? 24.953 -33.844 -19.797 1 95.75 80 ILE B C 1
ATOM 3442 O O . ILE B 1 80 ? 23.969 -33.688 -19.078 1 95.75 80 ILE B O 1
ATOM 3446 N N . ARG B 1 81 ? 24.875 -33.812 -21.062 1 95.12 81 ARG B N 1
ATOM 3447 C CA . ARG B 1 81 ? 23.594 -33.719 -21.75 1 95.12 81 ARG B CA 1
ATOM 3448 C C . ARG B 1 81 ? 22.641 -34.812 -21.312 1 95.12 81 ARG B C 1
ATOM 3450 O O . ARG B 1 81 ? 21.469 -34.531 -21.016 1 95.12 81 ARG B O 1
ATOM 3457 N N . ASP B 1 82 ? 23.188 -36 -21.266 1 94.88 82 ASP B N 1
ATOM 3458 C CA . ASP B 1 82 ? 22.375 -37.125 -20.859 1 94.88 82 ASP B CA 1
ATOM 3459 C C . ASP B 1 82 ? 21.891 -36.969 -19.422 1 94.88 82 ASP B C 1
ATOM 3461 O O . ASP B 1 82 ? 20.734 -37.312 -19.109 1 94.88 82 ASP B O 1
ATOM 3465 N N . LEU B 1 83 ? 22.781 -36.5 -18.656 1 94.19 83 LEU B N 1
ATOM 3466 C CA . LEU B 1 83 ? 22.438 -36.25 -17.25 1 94.19 83 LEU B CA 1
ATOM 3467 C C . LEU B 1 83 ? 21.297 -35.25 -17.141 1 94.19 83 LEU B C 1
ATOM 3469 O O . LEU B 1 83 ? 20.359 -35.469 -16.375 1 94.19 83 LEU B O 1
ATOM 3473 N N . MET B 1 84 ? 21.328 -34.219 -17.844 1 93.38 84 MET B N 1
ATOM 3474 C CA . MET B 1 84 ? 20.312 -33.156 -17.828 1 93.38 84 MET B CA 1
ATOM 3475 C C . MET B 1 84 ? 18.969 -33.688 -18.312 1 93.38 84 MET B C 1
ATOM 3477 O O . MET B 1 84 ? 17.922 -33.344 -17.766 1 93.38 84 MET B O 1
ATOM 3481 N N . ILE B 1 85 ? 19.016 -34.531 -19.297 1 90.44 85 ILE B N 1
ATOM 3482 C CA . ILE B 1 85 ? 17.797 -35.125 -19.828 1 90.44 85 ILE B CA 1
ATOM 3483 C C . ILE B 1 85 ? 17.188 -36.062 -18.812 1 90.44 85 ILE B C 1
ATOM 3485 O O . ILE B 1 85 ? 15.984 -36 -18.5 1 90.44 85 ILE B O 1
ATOM 3489 N N . GLN B 1 86 ? 18.062 -36.906 -18.297 1 91.31 86 GLN B N 1
ATOM 3490 C CA . GLN B 1 86 ? 17.625 -37.938 -17.359 1 91.31 86 GLN B CA 1
ATOM 3491 C C . GLN B 1 86 ? 16.922 -37.312 -16.156 1 91.31 86 GLN B C 1
ATOM 3493 O O . GLN B 1 86 ? 15.906 -37.812 -15.695 1 91.31 86 GLN B O 1
ATOM 3498 N N . TYR B 1 87 ? 17.5 -36.25 -15.75 1 89.06 87 TYR B N 1
ATOM 3499 C CA . TYR B 1 87 ? 16.984 -35.688 -14.5 1 89.06 87 TYR B CA 1
ATOM 3500 C C . TYR B 1 87 ? 16.25 -34.375 -14.75 1 89.06 87 TYR B C 1
ATOM 3502 O O . TYR B 1 87 ? 15.93 -33.656 -13.805 1 89.06 87 TYR B O 1
ATOM 3510 N N . ARG B 1 88 ? 16.016 -34 -15.93 1 84.69 88 ARG B N 1
ATOM 3511 C CA . ARG B 1 88 ? 15.266 -32.812 -16.344 1 84.69 88 ARG B CA 1
ATOM 3512 C C . ARG B 1 88 ? 15.82 -31.562 -15.664 1 84.69 88 ARG B C 1
ATOM 3514 O O . ARG B 1 88 ? 15.062 -30.766 -15.094 1 84.69 88 ARG B O 1
ATOM 3521 N N . MET B 1 89 ? 17.156 -31.438 -15.82 1 88.81 89 MET B N 1
ATOM 3522 C CA . MET B 1 89 ? 17.844 -30.328 -15.141 1 88.81 89 MET B CA 1
ATOM 3523 C C . MET B 1 89 ? 17.734 -29.047 -15.961 1 88.81 89 MET B C 1
ATOM 3525 O O . MET B 1 89 ? 18.094 -29.031 -17.141 1 88.81 89 MET B O 1
ATOM 3529 N N . GLU B 1 90 ? 17.234 -27.969 -15.297 1 89.19 90 GLU B N 1
ATOM 3530 C CA . GLU B 1 90 ? 17.219 -26.672 -15.969 1 89.19 90 GLU B CA 1
ATOM 3531 C C . GLU B 1 90 ? 18.625 -26.094 -16.125 1 89.19 90 GLU B C 1
ATOM 3533 O O . GLU B 1 90 ? 18.906 -25.375 -17.078 1 89.19 90 GLU B O 1
ATOM 3538 N N . MET B 1 91 ? 19.422 -26.391 -15.18 1 93.19 91 MET B N 1
ATOM 3539 C CA . MET B 1 91 ? 20.844 -26.031 -15.242 1 93.19 91 MET B CA 1
ATOM 3540 C C . MET B 1 91 ? 21.703 -27.094 -14.578 1 93.19 91 MET B C 1
ATOM 3542 O O . MET B 1 91 ? 21.266 -27.766 -13.641 1 93.19 91 MET B O 1
ATOM 3546 N N . CYS B 1 92 ? 22.938 -27.266 -15.078 1 95.69 92 CYS B N 1
ATOM 3547 C CA . CYS B 1 92 ? 23.844 -28.281 -14.562 1 95.69 92 CYS B CA 1
ATOM 3548 C C . CYS B 1 92 ? 25.203 -27.672 -14.219 1 95.69 92 CYS B C 1
ATOM 3550 O O . CYS B 1 92 ? 26 -27.391 -15.109 1 95.69 92 CYS B O 1
ATOM 3552 N N . PRO B 1 93 ? 25.375 -27.438 -12.914 1 96.19 93 PRO B N 1
ATOM 3553 C CA . PRO B 1 93 ? 26.719 -27.016 -12.523 1 96.19 93 PRO B CA 1
ATOM 3554 C C . PRO B 1 93 ? 27.766 -28.109 -12.734 1 96.19 93 PRO B C 1
ATOM 3556 O O . PRO B 1 93 ? 27.484 -29.297 -12.523 1 96.19 93 PRO B O 1
ATOM 3559 N N . VAL B 1 94 ? 28.938 -27.703 -13.195 1 97.06 94 VAL B N 1
ATOM 3560 C CA . VAL B 1 94 ? 30.078 -28.609 -13.359 1 97.06 94 VAL B CA 1
ATOM 3561 C C . VAL B 1 94 ? 31.156 -28.266 -12.328 1 97.06 94 VAL B C 1
ATOM 3563 O O . VAL B 1 94 ? 31.688 -27.156 -12.312 1 97.06 94 VAL B O 1
ATOM 3566 N N . LEU B 1 95 ? 31.438 -29.25 -11.523 1 95.94 95 LEU B N 1
ATOM 3567 C CA . LEU B 1 95 ? 32.375 -29 -10.438 1 95.94 95 LEU B CA 1
ATOM 3568 C C . LEU B 1 95 ? 33.688 -29.766 -10.664 1 95.94 95 LEU B C 1
ATOM 3570 O O . LEU B 1 95 ? 33.656 -30.844 -11.258 1 95.94 95 LEU B O 1
ATOM 3574 N N . ASP B 1 96 ? 34.75 -29.188 -10.164 1 95.75 96 ASP B N 1
ATOM 3575 C CA . ASP B 1 96 ? 36 -29.922 -10.18 1 95.75 96 ASP B CA 1
ATOM 3576 C C . ASP B 1 96 ? 36.156 -30.812 -8.945 1 95.75 96 ASP B C 1
ATOM 3578 O O . ASP B 1 96 ? 35.188 -30.969 -8.172 1 95.75 96 ASP B O 1
ATOM 3582 N N . ASN B 1 97 ? 37.281 -31.422 -8.812 1 93.19 97 ASN B N 1
ATOM 3583 C CA . ASN B 1 97 ? 37.469 -32.406 -7.75 1 93.19 97 ASN B CA 1
ATOM 3584 C C . ASN B 1 97 ? 37.531 -31.734 -6.375 1 93.19 97 ASN B C 1
ATOM 3586 O O . ASN B 1 97 ? 37.375 -32.406 -5.352 1 93.19 97 ASN B O 1
ATOM 3590 N N . LYS B 1 98 ? 37.688 -30.406 -6.309 1 92.06 98 LYS B N 1
ATOM 3591 C CA . LYS B 1 98 ? 37.75 -29.672 -5.047 1 92.06 98 LYS B CA 1
ATOM 3592 C C . LYS B 1 98 ? 36.375 -29.125 -4.68 1 92.06 98 LYS B C 1
ATOM 3594 O O . LYS B 1 98 ? 36.188 -28.531 -3.613 1 92.06 98 LYS B O 1
ATOM 3599 N N . GLY B 1 99 ? 35.438 -29.328 -5.625 1 89.88 99 GLY B N 1
ATOM 3600 C CA . GLY B 1 99 ? 34.094 -28.844 -5.371 1 89.88 99 GLY B CA 1
ATOM 3601 C C . GLY B 1 99 ? 33.844 -27.438 -5.875 1 89.88 99 GLY B C 1
ATOM 3602 O O . GLY B 1 99 ? 32.812 -26.844 -5.578 1 89.88 99 GLY B O 1
ATOM 3603 N N . ASP B 1 100 ? 34.812 -26.938 -6.652 1 93.69 100 ASP B N 1
ATOM 3604 C CA . ASP B 1 100 ? 34.656 -25.594 -7.211 1 93.69 100 ASP B CA 1
ATOM 3605 C C . ASP B 1 100 ? 33.938 -25.625 -8.547 1 93.69 100 ASP B C 1
ATOM 3607 O O . ASP B 1 100 ? 34.156 -26.547 -9.352 1 93.69 100 ASP B O 1
ATOM 3611 N N . LEU B 1 101 ? 33.125 -24.594 -8.734 1 95.69 101 LEU B N 1
ATOM 3612 C CA . LEU B 1 101 ? 32.375 -24.469 -9.984 1 95.69 101 LEU B CA 1
ATOM 3613 C C . LEU B 1 101 ? 33.312 -24.109 -11.133 1 95.69 101 LEU B C 1
ATOM 3615 O O . LEU B 1 101 ? 33.969 -23.062 -11.094 1 95.69 101 LEU B O 1
ATOM 3619 N N . VAL B 1 102 ? 33.344 -24.906 -12.172 1 95.19 102 VAL B N 1
ATOM 3620 C CA . VAL B 1 102 ? 34.25 -24.641 -13.273 1 95.19 102 VAL B CA 1
ATOM 3621 C C . VAL B 1 102 ? 33.469 -24.359 -14.547 1 95.19 102 VAL B C 1
ATOM 3623 O O . VAL B 1 102 ? 34 -23.781 -15.5 1 95.19 102 VAL B O 1
ATOM 3626 N N . ASP B 1 103 ? 32.281 -24.859 -14.523 1 95 103 ASP B N 1
ATOM 3627 C CA . ASP B 1 103 ? 31.406 -24.609 -15.672 1 95 103 ASP B CA 1
ATOM 3628 C C . ASP B 1 103 ? 29.938 -24.734 -15.297 1 95 103 ASP B C 1
ATOM 3630 O O . ASP B 1 103 ? 29.609 -25.156 -14.18 1 95 103 ASP B O 1
ATOM 3634 N N . ILE B 1 104 ? 29.062 -24.312 -16.188 1 95.94 104 ILE B N 1
ATOM 3635 C CA . ILE B 1 104 ? 27.625 -24.438 -16 1 95.94 104 ILE B CA 1
ATOM 3636 C C . ILE B 1 104 ? 26.938 -24.562 -17.359 1 95.94 104 ILE B C 1
ATOM 3638 O O . ILE B 1 104 ? 27.312 -23.891 -18.312 1 95.94 104 ILE B O 1
ATOM 3642 N N . HIS B 1 105 ? 26.031 -25.484 -17.422 1 95.38 105 HIS B N 1
ATOM 3643 C CA . HIS B 1 105 ? 25.266 -25.672 -18.641 1 95.38 105 HIS B CA 1
ATOM 3644 C C . HIS B 1 105 ? 23.781 -25.391 -18.406 1 95.38 105 HIS B C 1
ATOM 3646 O O . HIS B 1 105 ? 23.219 -25.844 -17.406 1 95.38 105 HIS B O 1
ATOM 3652 N N . PHE B 1 106 ? 23.188 -24.703 -19.297 1 93.75 106 PHE B N 1
ATOM 3653 C CA . PHE B 1 106 ? 21.766 -24.391 -19.203 1 93.75 106 PHE B CA 1
ATOM 3654 C C . PHE B 1 106 ? 20.969 -25.172 -20.234 1 93.75 106 PHE B C 1
ATOM 3656 O O . PHE B 1 106 ? 21.375 -25.312 -21.391 1 93.75 106 PHE B O 1
ATOM 3663 N N . TRP B 1 107 ? 19.859 -25.656 -19.797 1 92.19 107 TRP B N 1
ATOM 3664 C CA . TRP B 1 107 ? 19 -26.438 -20.672 1 92.19 107 TRP B CA 1
ATOM 3665 C C . TRP B 1 107 ? 18.703 -25.688 -21.969 1 92.19 107 TRP B C 1
ATOM 3667 O O . TRP B 1 107 ? 18.844 -26.25 -23.062 1 92.19 107 TRP B O 1
ATOM 3677 N N . GLU B 1 108 ? 18.312 -24.422 -21.875 1 90 108 GLU B N 1
ATOM 3678 C CA . GLU B 1 108 ? 17.891 -23.609 -23.016 1 90 108 GLU B CA 1
ATOM 3679 C C . GLU B 1 108 ? 19.031 -23.469 -24.031 1 90 108 GLU B C 1
ATOM 3681 O O . GLU B 1 108 ? 18.766 -23.312 -25.234 1 90 108 GLU B O 1
ATOM 3686 N N . ASP B 1 109 ? 20.219 -23.531 -23.578 1 90.81 109 ASP B N 1
ATOM 3687 C CA . ASP B 1 109 ? 21.375 -23.391 -24.469 1 90.81 109 ASP B CA 1
ATOM 3688 C C . ASP B 1 109 ? 21.625 -24.672 -25.234 1 90.81 109 ASP B C 1
ATOM 3690 O O . ASP B 1 109 ? 22.156 -24.656 -26.344 1 90.81 109 ASP B O 1
ATOM 3694 N N . ILE B 1 110 ? 21.281 -25.781 -24.625 1 90.88 110 ILE B N 1
ATOM 3695 C CA . ILE B 1 110 ? 21.609 -27.078 -25.188 1 90.88 110 ILE B CA 1
ATOM 3696 C C . ILE B 1 110 ? 20.422 -27.578 -26.016 1 90.88 110 ILE B C 1
ATOM 3698 O O . ILE B 1 110 ? 20.609 -28.125 -27.109 1 90.88 110 ILE B O 1
ATOM 3702 N N . PHE B 1 111 ? 19.172 -27.422 -25.5 1 89.5 111 PHE B N 1
ATOM 3703 C CA . PHE B 1 111 ? 18.016 -28.078 -26.094 1 89.5 111 PHE B CA 1
ATOM 3704 C C . PHE B 1 111 ? 17.016 -27.062 -26.625 1 89.5 111 PHE B C 1
ATOM 3706 O O . PHE B 1 111 ? 16.031 -27.438 -27.25 1 89.5 111 PHE B O 1
ATOM 3713 N N . GLY B 1 112 ? 17.281 -25.797 -26.469 1 84.25 112 GLY B N 1
ATOM 3714 C CA . GLY B 1 112 ? 16.297 -24.781 -26.812 1 84.25 112 GLY B CA 1
ATOM 3715 C C . GLY B 1 112 ? 15.195 -24.641 -25.781 1 84.25 112 GLY B C 1
ATOM 3716 O O . GLY B 1 112 ? 15.328 -25.125 -24.641 1 84.25 112 GLY B O 1
ATOM 3717 N N . GLU B 1 113 ? 14.117 -23.812 -26.094 1 71 113 GLU B N 1
ATOM 3718 C CA . GLU B 1 113 ? 13.062 -23.531 -25.125 1 71 113 GLU B CA 1
ATOM 3719 C C . GLU B 1 113 ? 12.273 -24.781 -24.781 1 71 113 GLU B C 1
ATOM 3721 O O . GLU B 1 113 ? 12.008 -25.625 -25.656 1 71 113 GLU B O 1
ATOM 3726 N N . ARG B 1 114 ? 12.523 -25.219 -23.469 1 61.06 114 ARG B N 1
ATOM 3727 C CA . ARG B 1 114 ? 11.875 -26.422 -22.969 1 61.06 114 ARG B CA 1
ATOM 3728 C C . ARG B 1 114 ? 10.367 -26.219 -22.875 1 61.06 114 ARG B C 1
ATOM 3730 O O . ARG B 1 114 ? 9.898 -25.203 -22.391 1 61.06 114 ARG B O 1
ATOM 3737 N N . ASN B 1 115 ? 9.719 -27.109 -23.656 1 55.84 115 ASN B N 1
ATOM 3738 C CA . ASN B 1 115 ? 8.344 -27.25 -23.172 1 55.84 115 ASN B CA 1
ATOM 3739 C C . ASN B 1 115 ? 8.289 -28 -21.844 1 55.84 115 ASN B C 1
ATOM 3741 O O . ASN B 1 115 ? 8.742 -29.141 -21.766 1 55.84 115 ASN B O 1
ATOM 3745 N N . GLN B 1 116 ? 8.648 -27.344 -20.797 1 55.97 116 GLN B N 1
ATOM 3746 C CA . GLN B 1 116 ? 8.672 -27.969 -19.469 1 55.97 116 GLN B CA 1
ATOM 3747 C C . GLN B 1 116 ? 7.547 -28.984 -19.312 1 55.97 116 GLN B C 1
ATOM 3749 O O . GLN B 1 116 ? 6.387 -28.672 -19.609 1 55.97 116 GLN B O 1
ATOM 3754 N N . VAL B 1 117 ? 7.969 -30.328 -19.375 1 56.38 117 VAL B N 1
ATOM 3755 C CA . VAL B 1 117 ? 6.98 -31.375 -19.094 1 56.38 117 VAL B CA 1
ATOM 3756 C C . VAL B 1 117 ? 6.332 -31.125 -17.734 1 56.38 117 VAL B C 1
ATOM 3758 O O . VAL B 1 117 ? 7.027 -31.047 -16.719 1 56.38 117 VAL B O 1
ATOM 3761 N N . GLN B 1 118 ? 5.145 -30.609 -17.688 1 67.12 118 GLN B N 1
ATOM 3762 C CA . GLN B 1 118 ? 4.34 -30.484 -16.469 1 67.12 118 GLN B CA 1
ATOM 3763 C C . GLN B 1 118 ? 3.631 -31.797 -16.141 1 67.12 118 GLN B C 1
ATOM 3765 O O . GLN B 1 118 ? 3.273 -32.562 -17.047 1 67.12 118 GLN B O 1
ATOM 3770 N N . GLU B 1 119 ? 3.855 -32.312 -14.875 1 80.62 119 GLU B N 1
ATOM 3771 C CA . GLU B 1 119 ? 2.984 -33.406 -14.484 1 80.62 119 GLU B CA 1
ATOM 3772 C C . GLU B 1 119 ? 1.539 -33.156 -14.906 1 80.62 119 GLU B C 1
ATOM 3774 O O . GLU B 1 119 ? 1.047 -32.031 -14.773 1 80.62 119 GLU B O 1
ATOM 3779 N N . SER B 1 120 ? 0.985 -34.219 -15.508 1 90.75 120 SER B N 1
ATOM 3780 C CA . SER B 1 120 ? -0.359 -34.031 -16.047 1 90.75 120 SER B CA 1
ATOM 3781 C C . SER B 1 120 ? -1.415 -34.562 -15.078 1 90.75 120 SER B C 1
ATOM 3783 O O . SER B 1 120 ? -1.156 -35.5 -14.336 1 90.75 120 SER B O 1
ATOM 3785 N N . PHE B 1 121 ? -2.455 -33.875 -15 1 95.06 121 PHE B N 1
ATOM 3786 C CA . PHE B 1 121 ? -3.66 -34.281 -14.289 1 95.06 121 PHE B CA 1
ATOM 3787 C C . PHE B 1 121 ? -4.91 -33.875 -15.07 1 95.06 121 PHE B C 1
ATOM 3789 O O . PHE B 1 121 ? -4.891 -32.906 -15.82 1 95.06 121 PHE B O 1
ATOM 3796 N N . ASN B 1 122 ? -5.91 -34.75 -14.922 1 96.94 122 ASN B N 1
ATOM 3797 C CA . ASN B 1 122 ? -7.16 -34.469 -15.625 1 96.94 122 ASN B CA 1
ATOM 3798 C C . ASN B 1 122 ? -8.305 -34.219 -14.641 1 96.94 122 ASN B C 1
ATOM 3800 O O . ASN B 1 122 ? -9.055 -35.125 -14.305 1 96.94 122 ASN B O 1
ATOM 3804 N N . LEU B 1 123 ? -8.375 -32.969 -14.234 1 98.12 123 LEU B N 1
ATOM 3805 C CA . LEU B 1 123 ? -9.414 -32.562 -13.312 1 98.12 123 LEU B CA 1
ATOM 3806 C C . LEU B 1 123 ? -10.336 -31.531 -13.961 1 98.12 123 LEU B C 1
ATOM 3808 O O . LEU B 1 123 ? -9.914 -30.781 -14.852 1 98.12 123 LEU B O 1
ATOM 3812 N N . PRO B 1 124 ? -11.609 -31.531 -13.5 1 98.56 124 PRO B N 1
ATOM 3813 C CA . PRO B 1 124 ? -12.5 -30.484 -14.008 1 98.56 124 PRO B CA 1
ATOM 3814 C C . PRO B 1 124 ? -12.031 -29.078 -13.633 1 98.56 124 PRO B C 1
ATOM 3816 O O . PRO B 1 124 ? -11.406 -28.891 -12.594 1 98.56 124 PRO B O 1
ATOM 3819 N N . VAL B 1 125 ? -12.328 -28.141 -14.516 1 98.56 125 VAL B N 1
ATOM 3820 C CA . VAL B 1 125 ? -11.992 -26.734 -14.273 1 98.56 125 VAL B CA 1
ATOM 3821 C C . VAL B 1 125 ? -13.25 -25.875 -14.414 1 98.56 125 VAL B C 1
ATOM 3823 O O . VAL B 1 125 ? -13.969 -25.969 -15.414 1 98.56 125 VAL B O 1
ATOM 3826 N N . VAL B 1 126 ? -13.523 -25.141 -13.422 1 98.19 126 VAL B N 1
ATOM 3827 C CA . VAL B 1 126 ? -14.625 -24.188 -13.469 1 98.19 126 VAL B CA 1
ATOM 3828 C C . VAL B 1 126 ? -14.078 -22.766 -13.672 1 98.19 126 VAL B C 1
ATOM 3830 O O . VAL B 1 126 ? -13.227 -22.312 -12.906 1 98.19 126 VAL B O 1
ATOM 3833 N N . VAL B 1 127 ? -14.531 -22.062 -14.664 1 97.19 127 VAL B N 1
ATOM 3834 C CA . VAL B 1 127 ? -14.133 -20.688 -14.945 1 97.19 127 VAL B CA 1
ATOM 3835 C C . VAL B 1 127 ? -15.289 -19.75 -14.656 1 97.19 127 VAL B C 1
ATOM 3837 O O . VAL B 1 127 ? -16.375 -19.891 -15.227 1 97.19 127 VAL B O 1
ATOM 3840 N N . MET B 1 128 ? -15.016 -18.797 -13.773 1 94.44 128 MET B N 1
ATOM 3841 C CA . MET B 1 128 ? -16.047 -17.844 -13.398 1 94.44 128 MET B CA 1
ATOM 3842 C C . MET B 1 128 ? -16.062 -16.656 -14.375 1 94.44 128 MET B C 1
ATOM 3844 O O . MET B 1 128 ? -15.203 -15.781 -14.305 1 94.44 128 MET B O 1
ATOM 3848 N N . ALA B 1 129 ? -17.094 -16.594 -15.18 1 89.69 129 ALA B N 1
ATOM 3849 C CA . ALA B 1 129 ? -17.141 -15.617 -16.266 1 89.69 129 ALA B CA 1
ATOM 3850 C C . ALA B 1 129 ? -18.484 -14.906 -16.297 1 89.69 129 ALA B C 1
ATOM 3852 O O . ALA B 1 129 ? -18.938 -14.461 -17.359 1 89.69 129 ALA B O 1
ATOM 3853 N N . GLY B 1 130 ? -19.141 -14.805 -15.172 1 81.94 130 GLY B N 1
ATOM 3854 C CA . GLY B 1 130 ? -20.5 -14.266 -15.148 1 81.94 130 GLY B CA 1
ATOM 3855 C C . GLY B 1 130 ? -20.547 -12.773 -14.883 1 81.94 130 GLY B C 1
ATOM 3856 O O . GLY B 1 130 ? -21.609 -12.164 -14.906 1 81.94 130 GLY B O 1
ATOM 3857 N N . GLY B 1 131 ? -19.391 -12.117 -14.695 1 81.56 131 GLY B N 1
ATOM 3858 C CA . GLY B 1 131 ? -19.359 -10.711 -14.312 1 81.56 131 GLY B CA 1
ATOM 3859 C C . GLY B 1 131 ? -19.672 -9.773 -15.469 1 81.56 131 GLY B C 1
ATOM 3860 O O . GLY B 1 131 ? -19.438 -10.117 -16.625 1 81.56 131 GLY B O 1
ATOM 3861 N N . PHE B 1 132 ? -20.094 -8.57 -15.141 1 76.94 132 PHE B N 1
ATOM 3862 C CA . PHE B 1 132 ? -20.469 -7.582 -16.141 1 76.94 132 PHE B CA 1
ATOM 3863 C C . PHE B 1 132 ? -19.25 -6.891 -16.719 1 76.94 132 PHE B C 1
ATOM 3865 O O . PHE B 1 132 ? -19.312 -6.262 -17.781 1 76.94 132 PHE B O 1
ATOM 3872 N N . GLY B 1 133 ? -18.203 -7 -16 1 79.94 133 GLY B N 1
ATOM 3873 C CA . GLY B 1 133 ? -16.984 -6.352 -16.453 1 79.94 133 GLY B CA 1
ATOM 3874 C C . GLY B 1 133 ? -17.094 -4.84 -16.516 1 79.94 133 GLY B C 1
ATOM 3875 O O . GLY B 1 133 ? -16.625 -4.211 -17.469 1 79.94 133 GLY B O 1
ATOM 3876 N N . THR B 1 134 ? -17.688 -4.16 -15.578 1 78.56 134 THR B N 1
ATOM 3877 C CA . THR B 1 134 ? -18.031 -2.742 -15.578 1 78.56 134 THR B CA 1
ATOM 3878 C C . THR B 1 134 ? -16.766 -1.882 -15.586 1 78.56 134 THR B C 1
ATOM 3880 O O . THR B 1 134 ? -16.766 -0.788 -16.156 1 78.56 134 THR B O 1
ATOM 3883 N N . ARG B 1 135 ? -15.648 -2.383 -15.172 1 77.31 135 ARG B N 1
ATOM 3884 C CA . ARG B 1 135 ? -14.398 -1.635 -15.086 1 77.31 135 ARG B CA 1
ATOM 3885 C C . ARG B 1 135 ? -13.773 -1.455 -16.469 1 77.31 135 ARG B C 1
ATOM 3887 O O . ARG B 1 135 ? -12.891 -0.62 -16.656 1 77.31 135 ARG B O 1
ATOM 3894 N N . LEU B 1 136 ? -14.234 -2.24 -17.375 1 77.31 136 LEU B N 1
ATOM 3895 C CA . LEU B 1 136 ? -13.633 -2.225 -18.703 1 77.31 136 LEU B CA 1
ATOM 3896 C C . LEU B 1 136 ? -14.57 -1.564 -19.719 1 77.31 136 LEU B C 1
ATOM 3898 O O . LEU B 1 136 ? -14.359 -1.678 -20.922 1 77.31 136 LEU B O 1
ATOM 3902 N N . LYS B 1 137 ? -15.609 -0.929 -19.172 1 80.44 137 LYS B N 1
ATOM 3903 C CA . LYS B 1 137 ? -16.422 -0.126 -20.078 1 80.44 137 LYS B CA 1
ATOM 3904 C C . LYS B 1 137 ? -15.609 0.99 -20.719 1 80.44 137 LYS B C 1
ATOM 3906 O O . LYS B 1 137 ? -14.711 1.547 -20.094 1 80.44 137 LYS B O 1
ATOM 3911 N N . PRO B 1 138 ? -15.93 1.138 -21.984 1 81 138 PRO B N 1
ATOM 3912 C CA . PRO B 1 138 ? -17.094 0.742 -22.781 1 81 138 PRO B CA 1
ATOM 3913 C C . PRO B 1 138 ? -16.859 -0.551 -23.562 1 81 138 PRO B C 1
ATOM 3915 O O . PRO B 1 138 ? -17.781 -1.053 -24.219 1 81 138 PRO B O 1
ATOM 3918 N N . LEU B 1 139 ? -15.672 -1.053 -23.531 1 80.5 139 LEU B N 1
ATOM 3919 C CA . LEU B 1 139 ? -15.367 -2.268 -24.281 1 80.5 139 LEU B CA 1
ATOM 3920 C C . LEU B 1 139 ? -16.391 -3.363 -23.984 1 80.5 139 LEU B C 1
ATOM 3922 O O . LEU B 1 139 ? -16.844 -4.059 -24.891 1 80.5 139 LEU B O 1
ATOM 3926 N N . THR B 1 140 ? -16.812 -3.42 -22.766 1 83.69 140 THR B N 1
ATOM 3927 C CA . THR B 1 140 ? -17.656 -4.516 -22.312 1 83.69 140 THR B CA 1
ATOM 3928 C C . THR B 1 140 ? -19.125 -4.242 -22.672 1 83.69 140 THR B C 1
ATOM 3930 O O . THR B 1 140 ? -19.984 -5.098 -22.453 1 83.69 140 THR B O 1
ATOM 3933 N N . ASN B 1 141 ? -19.328 -3.072 -23.203 1 85.25 141 ASN B N 1
ATOM 3934 C CA . ASN B 1 141 ? -20.672 -2.83 -23.734 1 85.25 141 ASN B CA 1
ATOM 3935 C C . ASN B 1 141 ? -20.969 -3.727 -24.938 1 85.25 141 ASN B C 1
ATOM 3937 O O . ASN B 1 141 ? -22.125 -4.074 -25.172 1 85.25 141 ASN B O 1
ATOM 3941 N N . VAL B 1 142 ? -19.984 -4.133 -25.594 1 84 142 VAL B N 1
ATOM 3942 C CA . VAL B 1 142 ? -20.172 -4.906 -26.812 1 84 142 VAL B CA 1
ATOM 3943 C C . VAL B 1 142 ? -19.688 -6.34 -26.594 1 84 142 VAL B C 1
ATOM 3945 O O . VAL B 1 142 ? -20.391 -7.297 -26.922 1 84 142 VAL B O 1
ATOM 3948 N N . LEU B 1 143 ? -18.5 -6.477 -26.062 1 88.31 143 LEU B N 1
ATOM 3949 C CA . LEU B 1 143 ? -17.875 -7.781 -25.859 1 88.31 143 LEU B CA 1
ATOM 3950 C C . LEU B 1 143 ? -17.859 -8.141 -24.375 1 88.31 143 LEU B C 1
ATOM 3952 O O . LEU B 1 143 ? -17.375 -7.363 -23.547 1 88.31 143 LEU B O 1
ATOM 3956 N N . PRO B 1 144 ? -18.438 -9.312 -24.094 1 91.88 144 PRO B N 1
ATOM 3957 C CA . PRO B 1 144 ? -18.266 -9.727 -22.688 1 91.88 144 PRO B CA 1
ATOM 3958 C C . PRO B 1 144 ? -16.812 -9.906 -22.297 1 91.88 144 PRO B C 1
ATOM 3960 O O . PRO B 1 144 ? -15.977 -10.258 -23.141 1 91.88 144 PRO B O 1
ATOM 3963 N N . LYS B 1 145 ? -16.5 -9.664 -21.047 1 90.19 145 LYS B N 1
ATOM 3964 C CA . LYS B 1 145 ? -15.141 -9.648 -20.5 1 90.19 145 LYS B CA 1
ATOM 3965 C C . LYS B 1 145 ? -14.367 -10.898 -20.906 1 90.19 145 LYS B C 1
ATOM 3967 O O . LYS B 1 145 ? -13.227 -10.812 -21.359 1 90.19 145 LYS B O 1
ATOM 3972 N N . PRO B 1 146 ? -14.992 -12.133 -20.844 1 92.19 146 PRO B N 1
ATOM 3973 C CA . PRO B 1 146 ? -14.258 -13.359 -21.172 1 92.19 146 PRO B CA 1
ATOM 3974 C C . PRO B 1 146 ? -13.812 -13.414 -22.625 1 92.19 146 PRO B C 1
ATOM 3976 O O . PRO B 1 146 ? -12.906 -14.18 -22.969 1 92.19 146 PRO B O 1
ATOM 3979 N N . LEU B 1 147 ? -14.383 -12.617 -23.484 1 92.5 147 LEU B N 1
ATOM 3980 C CA . LEU B 1 147 ? -14.086 -12.68 -24.906 1 92.5 147 LEU B CA 1
ATOM 3981 C C . LEU B 1 147 ? -13.156 -11.547 -25.328 1 92.5 147 LEU B C 1
ATOM 3983 O O . LEU B 1 147 ? -12.812 -11.414 -26.5 1 92.5 147 LEU B O 1
ATOM 3987 N N . ILE B 1 148 ? -12.812 -10.789 -24.375 1 89.12 148 ILE B N 1
ATOM 3988 C CA . ILE B 1 148 ? -11.859 -9.727 -24.688 1 89.12 148 ILE B CA 1
ATOM 3989 C C . ILE B 1 148 ? -10.523 -10.344 -25.109 1 89.12 148 ILE B C 1
ATOM 3991 O O . ILE B 1 148 ? -10.016 -11.25 -24.438 1 89.12 148 ILE B O 1
ATOM 3995 N N . PRO B 1 149 ? -9.953 -9.812 -26.156 1 86.94 149 PRO B N 1
ATOM 3996 C CA . PRO B 1 149 ? -8.711 -10.398 -26.672 1 86.94 149 PRO B CA 1
ATOM 3997 C C . PRO B 1 149 ? -7.488 -10 -25.859 1 86.94 149 PRO B C 1
ATOM 3999 O O . PRO B 1 149 ? -7.383 -8.859 -25.406 1 86.94 149 PRO B O 1
ATOM 4002 N N . ILE B 1 150 ? -6.668 -10.922 -25.641 1 84.19 150 ILE B N 1
ATOM 4003 C CA . ILE B 1 150 ? -5.32 -10.758 -25.109 1 84.19 150 ILE B CA 1
ATOM 4004 C C . ILE B 1 150 ? -4.312 -11.422 -26.047 1 84.19 150 ILE B C 1
ATOM 4006 O O . ILE B 1 150 ? -4.121 -12.633 -26 1 84.19 150 ILE B O 1
ATOM 4010 N N . GLY B 1 151 ? -3.611 -10.633 -26.844 1 81.81 151 GLY B N 1
ATOM 4011 C CA . GLY B 1 151 ? -2.834 -11.188 -27.938 1 81.81 151 GLY B CA 1
ATOM 4012 C C . GLY B 1 151 ? -3.693 -11.812 -29.016 1 81.81 151 GLY B C 1
ATOM 4013 O O . GLY B 1 151 ? -4.582 -11.148 -29.562 1 81.81 151 GLY B O 1
ATOM 4014 N N . ASP B 1 152 ? -3.461 -13.133 -29.25 1 86.38 152 ASP B N 1
ATOM 4015 C CA . ASP B 1 152 ? -4.184 -13.828 -30.312 1 86.38 152 ASP B CA 1
ATOM 4016 C C . ASP B 1 152 ? -5.332 -14.656 -29.75 1 86.38 152 ASP B C 1
ATOM 4018 O O . ASP B 1 152 ? -6.07 -15.305 -30.5 1 86.38 152 ASP B O 1
ATOM 4022 N N . LYS B 1 153 ? -5.496 -14.594 -28.516 1 90.12 153 LYS B N 1
ATOM 4023 C CA . LYS B 1 153 ? -6.523 -15.383 -27.844 1 90.12 153 LYS B CA 1
ATOM 4024 C C . LYS B 1 153 ? -7.418 -14.5 -26.969 1 90.12 153 LYS B C 1
ATOM 4026 O O . LYS B 1 153 ? -7.031 -13.383 -26.609 1 90.12 153 LYS B O 1
ATOM 4031 N N . THR B 1 154 ? -8.594 -15 -26.734 1 91.94 154 THR B N 1
ATOM 4032 C CA . THR B 1 154 ? -9.438 -14.336 -25.75 1 91.94 154 THR B CA 1
ATOM 4033 C C . THR B 1 154 ? -8.984 -14.672 -24.328 1 91.94 154 THR B C 1
ATOM 4035 O O . THR B 1 154 ? -8.188 -15.594 -24.125 1 91.94 154 THR B O 1
ATOM 4038 N N . MET B 1 155 ? -9.484 -13.961 -23.312 1 91.69 155 MET B N 1
ATOM 4039 C CA . MET B 1 155 ? -9.195 -14.266 -21.906 1 91.69 155 MET B CA 1
ATOM 4040 C C . MET B 1 155 ? -9.57 -15.703 -21.578 1 91.69 155 MET B C 1
ATOM 4042 O O . MET B 1 155 ? -8.789 -16.422 -20.938 1 91.69 155 MET B O 1
ATOM 4046 N N . LEU B 1 156 ? -10.641 -16.125 -22.078 1 94.31 156 LEU B N 1
ATOM 4047 C CA . LEU B 1 156 ? -11.141 -17.469 -21.797 1 94.31 156 LEU B CA 1
ATOM 4048 C C . LEU B 1 156 ? -10.234 -18.516 -22.422 1 94.31 156 LEU B C 1
ATOM 4050 O O . LEU B 1 156 ? -9.875 -19.5 -21.766 1 94.31 156 LEU B O 1
ATOM 4054 N N . GLU B 1 157 ? -9.836 -18.297 -23.625 1 94.38 157 GLU B N 1
ATOM 4055 C CA . GLU B 1 157 ? -8.961 -19.234 -24.328 1 94.38 157 GLU B CA 1
ATOM 4056 C C . GLU B 1 157 ? -7.617 -19.359 -23.609 1 94.38 157 GLU B C 1
ATOM 4058 O O . GLU B 1 157 ? -7.035 -20.453 -23.578 1 94.38 157 GLU B O 1
ATOM 4063 N N . GLU B 1 158 ? -7.18 -18.281 -23.125 1 93.19 158 GLU B N 1
ATOM 4064 C CA . GLU B 1 158 ? -5.91 -18.312 -22.406 1 93.19 158 GLU B CA 1
ATOM 4065 C C . GLU B 1 158 ? -5.992 -19.203 -21.172 1 93.19 158 GLU B C 1
ATOM 4067 O O . GLU B 1 158 ? -5.082 -19.984 -20.906 1 93.19 158 GLU B O 1
ATOM 4072 N N . ILE B 1 159 ? -7.059 -19.094 -20.469 1 95.12 159 ILE B N 1
ATOM 4073 C CA . ILE B 1 159 ? -7.273 -19.922 -19.297 1 95.12 159 ILE B CA 1
ATOM 4074 C C . ILE B 1 159 ? -7.348 -21.391 -19.703 1 95.12 159 ILE B C 1
ATOM 4076 O O . ILE B 1 159 ? -6.664 -22.234 -19.125 1 95.12 159 ILE B O 1
ATOM 4080 N N . PHE B 1 160 ? -8.094 -21.688 -20.781 1 96.19 160 PHE B N 1
ATOM 4081 C CA . PHE B 1 160 ? -8.234 -23.047 -21.281 1 96.19 160 PHE B CA 1
ATOM 4082 C C . PHE B 1 160 ? -6.871 -23.641 -21.625 1 96.19 160 PHE B C 1
ATOM 4084 O O . PHE B 1 160 ? -6.551 -24.766 -21.219 1 96.19 160 PHE B O 1
ATOM 4091 N N . SER B 1 161 ? -6.156 -22.859 -22.344 1 94.06 161 SER B N 1
ATOM 4092 C CA . SER B 1 161 ? -4.875 -23.344 -22.844 1 94.06 161 SER B CA 1
ATOM 4093 C C . SER B 1 161 ? -3.945 -23.734 -21.703 1 94.06 161 SER B C 1
ATOM 4095 O O . SER B 1 161 ? -3.248 -24.734 -21.766 1 94.06 161 SER B O 1
ATOM 4097 N N . ARG B 1 162 ? -3.951 -23.031 -20.688 1 93.75 162 ARG B N 1
ATOM 4098 C CA . ARG B 1 162 ? -3.059 -23.266 -19.562 1 93.75 162 ARG B CA 1
ATOM 4099 C C . ARG B 1 162 ? -3.445 -24.531 -18.812 1 93.75 162 ARG B C 1
ATOM 4101 O O . ARG B 1 162 ? -2.582 -25.344 -18.469 1 93.75 162 ARG B O 1
ATOM 4108 N N . PHE B 1 163 ? -4.699 -24.703 -18.578 1 96.62 163 PHE B N 1
ATOM 4109 C CA . PHE B 1 163 ? -5.152 -25.906 -17.891 1 96.62 163 PHE B CA 1
ATOM 4110 C C . PHE B 1 163 ? -5.027 -27.125 -18.797 1 96.62 163 PHE B C 1
ATOM 4112 O O . PHE B 1 163 ? -4.699 -28.219 -18.344 1 96.62 163 PHE B O 1
ATOM 4119 N N . TYR B 1 164 ? -5.242 -26.891 -20.094 1 95.88 164 TYR B N 1
ATOM 4120 C CA . TYR B 1 164 ? -5.125 -27.984 -21.047 1 95.88 164 TYR B CA 1
ATOM 4121 C C . TYR B 1 164 ? -3.695 -28.516 -21.109 1 95.88 164 TYR B C 1
ATOM 4123 O O . TYR B 1 164 ? -3.477 -29.719 -21.172 1 95.88 164 TYR B O 1
ATOM 4131 N N . ARG B 1 165 ? -2.807 -27.641 -21.047 1 92.38 165 ARG B N 1
ATOM 4132 C CA . ARG B 1 165 ? -1.398 -28.031 -21.047 1 92.38 165 ARG B CA 1
ATOM 4133 C C . ARG B 1 165 ? -1.062 -28.906 -19.859 1 92.38 165 ARG B C 1
ATOM 4135 O O . ARG B 1 165 ? -0.12 -29.703 -19.906 1 92.38 165 ARG B O 1
ATOM 4142 N N . HIS B 1 166 ? -1.821 -28.797 -18.812 1 94.5 166 HIS B N 1
ATOM 4143 C CA . HIS B 1 166 ? -1.595 -29.609 -17.625 1 94.5 166 HIS B CA 1
ATOM 4144 C C . HIS B 1 166 ? -2.414 -30.891 -17.656 1 94.5 166 HIS B C 1
ATOM 4146 O O . HIS B 1 166 ? -2.334 -31.719 -16.75 1 94.5 166 HIS B O 1
ATOM 4152 N N . GLY B 1 167 ? -3.264 -31.016 -18.703 1 95.44 167 GLY B N 1
ATOM 4153 C CA . GLY B 1 167 ? -3.953 -32.281 -18.906 1 95.44 167 GLY B CA 1
ATOM 4154 C C . GLY B 1 167 ? -5.449 -32.188 -18.656 1 95.44 167 GLY B C 1
ATOM 4155 O O . GLY B 1 167 ? -6.168 -33.188 -18.828 1 95.44 167 GLY B O 1
ATOM 4156 N N . CYS B 1 168 ? -5.961 -31.047 -18.312 1 97.25 168 CYS B N 1
ATOM 4157 C CA . CYS B 1 168 ? -7.391 -30.891 -18.062 1 97.25 168 CYS B CA 1
ATOM 4158 C C . CYS B 1 168 ? -8.164 -30.875 -19.375 1 97.25 168 CYS B C 1
ATOM 4160 O O . CYS B 1 168 ? -7.754 -30.219 -20.344 1 97.25 168 CYS B O 1
ATOM 4162 N N . ASN B 1 169 ? -9.344 -31.547 -19.297 1 97.31 169 ASN B N 1
ATOM 4163 C CA . ASN B 1 169 ? -10.086 -31.672 -20.547 1 97.31 169 ASN B CA 1
ATOM 4164 C C . ASN B 1 169 ? -11.57 -31.375 -20.359 1 97.31 169 ASN B C 1
ATOM 4166 O O . ASN B 1 169 ? -12.359 -31.531 -21.281 1 97.31 169 ASN B O 1
ATOM 4170 N N . GLN B 1 170 ? -11.969 -31.016 -19.25 1 97.88 170 GLN B N 1
ATOM 4171 C CA . GLN B 1 170 ? -13.359 -30.688 -18.969 1 97.88 170 GLN B CA 1
ATOM 4172 C C . GLN B 1 170 ? -13.461 -29.312 -18.312 1 97.88 170 GLN B C 1
ATOM 4174 O O . GLN B 1 170 ? -12.984 -29.109 -17.188 1 97.88 170 GLN B O 1
ATOM 4179 N N . PHE B 1 171 ? -14.148 -28.422 -19.031 1 98.06 171 PHE B N 1
ATOM 4180 C CA . PHE B 1 171 ? -14.273 -27.047 -18.562 1 98.06 171 PHE B CA 1
ATOM 4181 C C . PHE B 1 171 ? -15.734 -26.656 -18.375 1 98.06 171 PHE B C 1
ATOM 4183 O O . PHE B 1 171 ? -16.578 -26.953 -19.219 1 98.06 171 PHE B O 1
ATOM 4190 N N . TYR B 1 172 ? -16.047 -26.141 -17.234 1 97.62 172 TYR B N 1
ATOM 4191 C CA . TYR B 1 172 ? -17.344 -25.531 -16.953 1 97.62 172 TYR B CA 1
ATOM 4192 C C . TYR B 1 172 ? -17.234 -24.016 -16.859 1 97.62 172 TYR B C 1
ATOM 4194 O O . TYR B 1 172 ? -16.406 -23.484 -16.094 1 97.62 172 TYR B O 1
ATOM 4202 N N . VAL B 1 173 ? -18.031 -23.281 -17.625 1 96.75 173 VAL B N 1
ATOM 4203 C CA . VAL B 1 173 ? -17.938 -21.828 -17.688 1 96.75 173 VAL B CA 1
ATOM 4204 C C . VAL B 1 173 ? -19.234 -21.219 -17.156 1 96.75 173 VAL B C 1
ATOM 4206 O O . VAL B 1 173 ? -20.312 -21.422 -17.719 1 96.75 173 VAL B O 1
ATOM 4209 N N . SER B 1 174 ? -19.094 -20.484 -16.047 1 95.31 174 SER B N 1
ATOM 4210 C CA . SER B 1 174 ? -20.234 -19.75 -15.516 1 95.31 174 SER B CA 1
ATOM 4211 C C . SER B 1 174 ? -20.469 -18.453 -16.297 1 95.31 174 SER B C 1
ATOM 4213 O O . SER B 1 174 ? -19.609 -17.578 -16.328 1 95.31 174 SER B O 1
ATOM 4215 N N . VAL B 1 175 ? -21.672 -18.266 -16.859 1 93.44 175 VAL B N 1
ATOM 4216 C CA . VAL B 1 175 ? -21.938 -17.109 -17.703 1 93.44 175 VAL B CA 1
ATOM 4217 C C . VAL B 1 175 ? -23.234 -16.438 -17.281 1 93.44 175 VAL B C 1
ATOM 4219 O O . VAL B 1 175 ? -24.109 -17.078 -16.672 1 93.44 175 VAL B O 1
ATOM 4222 N N . ASN B 1 176 ? -23.266 -15.164 -17.484 1 91.38 176 ASN B N 1
ATOM 4223 C CA . ASN B 1 176 ? -24.453 -14.359 -17.25 1 91.38 176 ASN B CA 1
ATOM 4224 C C . ASN B 1 176 ? -24.609 -13.25 -18.281 1 91.38 176 ASN B C 1
ATOM 4226 O O . ASN B 1 176 ? -25.422 -13.367 -19.203 1 91.38 176 ASN B O 1
ATOM 4230 N N . TYR B 1 177 ? -23.75 -12.258 -18.203 1 87.25 177 TYR B N 1
ATOM 4231 C CA . TYR B 1 177 ? -23.75 -11.156 -19.156 1 87.25 177 TYR B CA 1
ATOM 4232 C C . TYR B 1 177 ? -23.344 -11.641 -20.547 1 87.25 177 TYR B C 1
ATOM 4234 O O . TYR B 1 177 ? -22.25 -12.172 -20.719 1 87.25 177 TYR B O 1
ATOM 4242 N N . LYS B 1 178 ? -24.328 -11.539 -21.578 1 92.06 178 LYS B N 1
ATOM 4243 C CA . LYS B 1 178 ? -24.109 -11.93 -22.969 1 92.06 178 LYS B CA 1
ATOM 4244 C C . LYS B 1 178 ? -23.703 -13.398 -23.062 1 92.06 178 LYS B C 1
ATOM 4246 O O . LYS B 1 178 ? -22.797 -13.75 -23.812 1 92.06 178 LYS B O 1
ATOM 4251 N N . ALA B 1 179 ? -24.375 -14.188 -22.328 1 92.31 179 ALA B N 1
ATOM 4252 C CA . ALA B 1 179 ? -24.125 -15.625 -22.234 1 92.31 179 ALA B CA 1
ATOM 4253 C C . ALA B 1 179 ? -24.203 -16.297 -23.594 1 92.31 179 ALA B C 1
ATOM 4255 O O . ALA B 1 179 ? -23.375 -17.141 -23.938 1 92.31 179 ALA B O 1
ATOM 4256 N N . GLU B 1 180 ? -25.109 -15.852 -24.391 1 92.94 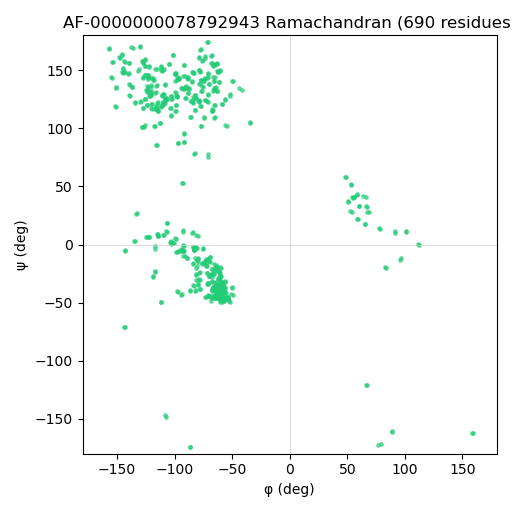180 GLU B N 1
ATOM 4257 C CA . GLU B 1 180 ? -25.312 -16.469 -25.703 1 92.94 180 GLU B CA 1
ATOM 4258 C C . GLU B 1 180 ? -24.109 -16.234 -26.609 1 92.94 180 GLU B C 1
ATOM 4260 O O . GLU B 1 180 ? -23.75 -17.125 -27.375 1 92.94 180 GLU B O 1
ATOM 4265 N N . LEU B 1 181 ? -23.609 -15.117 -26.469 1 93.81 181 LEU B N 1
ATOM 4266 C CA . LEU B 1 181 ? -22.438 -14.797 -27.281 1 93.81 181 LEU B CA 1
ATOM 4267 C C . LEU B 1 181 ? -21.25 -15.672 -26.891 1 93.81 181 LEU B C 1
ATOM 4269 O O . LEU B 1 181 ? -20.531 -16.172 -27.766 1 93.81 181 LEU B O 1
ATOM 4273 N N . ILE B 1 182 ? -21.016 -15.867 -25.625 1 94.5 182 ILE B N 1
ATOM 4274 C CA . ILE B 1 182 ? -19.922 -16.703 -25.141 1 94.5 182 ILE B CA 1
ATOM 4275 C C . ILE B 1 182 ? -20.125 -18.141 -25.594 1 94.5 182 ILE B C 1
ATOM 4277 O O . ILE B 1 182 ? -19.203 -18.781 -26.094 1 94.5 182 ILE B O 1
ATOM 4281 N N . ASP B 1 183 ? -21.359 -18.547 -25.422 1 93.38 183 ASP B N 1
ATOM 4282 C CA . ASP B 1 183 ? -21.703 -19.922 -25.828 1 93.38 183 ASP B CA 1
ATOM 4283 C C . ASP B 1 183 ? -21.469 -20.125 -27.312 1 93.38 183 ASP B C 1
ATOM 4285 O O . ASP B 1 183 ? -20.891 -21.125 -27.719 1 93.38 183 ASP B O 1
ATOM 4289 N N . PHE B 1 184 ? -21.953 -19.172 -28.125 1 93.5 184 PHE B N 1
ATOM 4290 C CA . PHE B 1 184 ? -21.797 -19.234 -29.562 1 93.5 184 PHE B CA 1
ATOM 4291 C C . PHE B 1 184 ? -20.312 -19.266 -29.938 1 93.5 184 PHE B C 1
ATOM 4293 O O . PHE B 1 184 ? -19.891 -20.078 -30.766 1 93.5 184 PHE B O 1
ATOM 4300 N N . TYR B 1 185 ? -19.625 -18.438 -29.312 1 94.25 185 TYR B N 1
ATOM 4301 C CA . TYR B 1 185 ? -18.188 -18.344 -29.578 1 94.25 185 TYR B CA 1
ATOM 4302 C C . TYR B 1 185 ? -17.484 -19.672 -29.281 1 94.25 185 TYR B C 1
ATOM 4304 O O . TYR B 1 185 ? -16.734 -20.188 -30.109 1 94.25 185 TYR B O 1
ATOM 4312 N N . LEU B 1 186 ? -17.734 -20.219 -28.156 1 94.06 186 LEU B N 1
ATOM 4313 C CA . LEU B 1 186 ? -17.078 -21.453 -27.734 1 94.06 186 LEU B CA 1
ATOM 4314 C C . LEU B 1 186 ? -17.453 -22.609 -28.656 1 94.06 186 LEU B C 1
ATOM 4316 O O . LEU B 1 186 ? -16.594 -23.438 -28.984 1 94.06 186 LEU B O 1
ATOM 4320 N N . ASN B 1 187 ? -18.672 -22.594 -29.078 1 92.19 187 ASN B N 1
ATOM 4321 C CA . ASN B 1 187 ? -19.141 -23.656 -29.969 1 92.19 187 ASN B CA 1
ATOM 4322 C C . ASN B 1 187 ? -18.547 -23.516 -31.375 1 92.19 187 ASN B C 1
ATOM 4324 O O . ASN B 1 187 ? -18.469 -24.5 -32.125 1 92.19 187 ASN B O 1
ATOM 4328 N N . SER B 1 188 ? -18.188 -22.312 -31.656 1 92.88 188 SER B N 1
ATOM 4329 C CA . SER B 1 188 ? -17.609 -22.062 -32.969 1 92.88 188 SER B CA 1
ATOM 4330 C C . SER B 1 188 ? -16.141 -22.484 -33 1 92.88 188 SER B C 1
ATOM 4332 O O . SER B 1 188 ? -15.562 -22.641 -34.094 1 92.88 188 SER B O 1
ATOM 4334 N N . LEU B 1 189 ? -15.625 -22.672 -31.859 1 91.06 189 LEU B N 1
ATOM 4335 C CA . LEU B 1 189 ? -14.219 -23.047 -31.781 1 91.06 189 LEU B CA 1
ATOM 4336 C C . LEU B 1 189 ? -14.039 -24.547 -31.875 1 91.06 189 LEU B C 1
ATOM 4338 O O . LEU B 1 189 ? -14.906 -25.312 -31.438 1 91.06 189 LEU B O 1
ATOM 4342 N N . LYS B 1 190 ? -13.102 -25.062 -32.656 1 90.12 190 LYS B N 1
ATOM 4343 C CA . LYS B 1 190 ? -12.727 -26.469 -32.688 1 90.12 190 LYS B CA 1
ATOM 4344 C C . LYS B 1 190 ? -11.719 -26.781 -31.562 1 90.12 190 LYS B C 1
ATOM 4346 O O . LYS B 1 190 ? -10.547 -27.031 -31.844 1 90.12 190 LYS B O 1
ATOM 4351 N N . LEU B 1 191 ? -12.32 -26.906 -30.281 1 92.5 191 LEU B N 1
ATOM 4352 C CA . LEU B 1 191 ? -11.453 -27.109 -29.125 1 92.5 191 LEU B CA 1
ATOM 4353 C C . LEU B 1 191 ? -11.203 -28.609 -28.906 1 92.5 191 LEU B C 1
ATOM 4355 O O . LEU B 1 191 ? -12.094 -29.422 -29.125 1 92.5 191 LEU B O 1
ATOM 4359 N N . PRO B 1 192 ? -10.016 -28.953 -28.484 1 94.88 192 PRO B N 1
ATOM 4360 C CA . PRO B 1 192 ? -9.664 -30.359 -28.25 1 94.88 192 PRO B CA 1
ATOM 4361 C C . PRO B 1 192 ? -10.148 -30.875 -26.891 1 94.88 192 PRO B C 1
ATOM 4363 O O . PRO B 1 192 ? -9.789 -31.969 -26.484 1 94.88 192 PRO B O 1
ATOM 4366 N N . PHE B 1 193 ? -10.906 -30.141 -26.203 1 96 193 PHE B N 1
ATOM 4367 C CA . PHE B 1 193 ? -11.469 -30.484 -24.891 1 96 193 PHE B CA 1
ATOM 4368 C C . PHE B 1 193 ? -12.93 -30.062 -24.812 1 96 193 PHE B C 1
ATOM 4370 O O . PHE B 1 193 ? -13.445 -29.406 -25.719 1 96 193 PHE B O 1
ATOM 4377 N N . LYS B 1 194 ? -13.602 -30.516 -23.75 1 96.38 194 LYS B N 1
ATOM 4378 C CA . LYS B 1 194 ? -15.031 -30.266 -23.594 1 96.38 194 LYS B CA 1
ATOM 4379 C C . LYS B 1 194 ? -15.273 -28.984 -22.797 1 96.38 194 LYS B C 1
ATOM 4381 O O . LYS B 1 194 ? -14.594 -28.734 -21.812 1 96.38 194 LYS B O 1
ATOM 4386 N N . THR B 1 195 ? -16.172 -28.188 -23.297 1 96.44 195 THR B N 1
ATOM 4387 C CA . THR B 1 195 ? -16.609 -27 -22.594 1 96.44 195 THR B CA 1
ATOM 4388 C C . THR B 1 195 ? -18.125 -27.016 -22.406 1 96.44 195 THR B C 1
ATOM 4390 O O . THR B 1 195 ? -18.859 -27.438 -23.281 1 96.44 195 THR B O 1
ATOM 4393 N N . GLU B 1 196 ? -18.531 -26.672 -21.25 1 95.44 196 GLU B N 1
ATOM 4394 C CA . GLU B 1 196 ? -19.953 -26.531 -20.922 1 95.44 196 GLU B CA 1
ATOM 4395 C C . GLU B 1 196 ? -20.234 -25.203 -20.234 1 95.44 196 GLU B C 1
ATOM 4397 O O . GLU B 1 196 ? -19.641 -24.891 -19.203 1 95.44 196 GLU B O 1
ATOM 4402 N N . CYS B 1 197 ? -21.125 -24.453 -20.844 1 95.19 197 CYS B N 1
ATOM 4403 C CA . CYS B 1 197 ? -21.578 -23.234 -20.203 1 95.19 197 CYS B CA 1
ATOM 4404 C C . CYS B 1 197 ? -22.781 -23.484 -19.297 1 95.19 197 CYS B C 1
ATOM 4406 O O . CYS B 1 197 ? -23.672 -24.266 -19.656 1 95.19 197 CYS B O 1
ATOM 4408 N N . PHE B 1 198 ? -22.719 -22.938 -18.172 1 93.06 198 PHE B N 1
ATOM 4409 C CA . PHE B 1 198 ? -23.906 -22.969 -17.328 1 93.06 198 PHE B CA 1
ATOM 4410 C C . PHE B 1 198 ? -24.312 -21.547 -16.906 1 93.06 198 PHE B C 1
ATOM 4412 O O . PHE B 1 198 ? -23.453 -20.75 -16.531 1 93.06 198 PHE B O 1
ATOM 4419 N N . VAL B 1 199 ? -25.594 -21.172 -17.016 1 90.94 199 VAL B N 1
ATOM 4420 C CA . VAL B 1 199 ? -26.078 -19.812 -16.953 1 90.94 199 VAL B CA 1
ATOM 4421 C C . VAL B 1 199 ? -26.609 -19.516 -15.539 1 90.94 199 VAL B C 1
ATOM 4423 O O . VAL B 1 199 ? -27.344 -20.312 -14.969 1 90.94 199 VAL B O 1
ATOM 4426 N N . GLU B 1 200 ? -26.078 -18.438 -15.047 1 87.19 200 GLU B N 1
ATOM 4427 C CA . GLU B 1 200 ? -26.703 -17.859 -13.867 1 87.19 200 GLU B CA 1
ATOM 4428 C C . GLU B 1 200 ? -27.766 -16.828 -14.266 1 87.19 200 GLU B C 1
ATOM 4430 O O . GLU B 1 200 ? -27.484 -15.883 -14.992 1 87.19 200 GLU B O 1
ATOM 4435 N N . ASP B 1 201 ? -28.953 -16.922 -13.82 1 84.31 201 ASP B N 1
ATOM 4436 C CA . ASP B 1 201 ? -30.047 -16.047 -14.219 1 84.31 201 ASP B CA 1
ATOM 4437 C C . ASP B 1 201 ? -29.859 -14.641 -13.664 1 84.31 201 ASP B C 1
ATOM 4439 O O . ASP B 1 201 ? -30.375 -13.672 -14.219 1 84.31 201 ASP B O 1
ATOM 4443 N N . LYS B 1 202 ? -29.203 -14.508 -12.617 1 86.38 202 LYS B N 1
ATOM 4444 C CA . LYS B 1 202 ? -28.797 -13.25 -12 1 86.38 202 LYS B CA 1
ATOM 4445 C C . LYS B 1 202 ? -27.375 -13.328 -11.453 1 86.38 202 LYS B C 1
ATOM 4447 O O . LYS B 1 202 ? -26.844 -14.414 -11.266 1 86.38 202 LYS B O 1
ATOM 4452 N N . PRO B 1 203 ? -26.797 -12.156 -11.352 1 83.31 203 PRO B N 1
ATOM 4453 C CA . PRO B 1 203 ? -25.453 -12.219 -10.766 1 83.31 203 PRO B CA 1
ATOM 4454 C C . PRO B 1 203 ? -25.438 -12.883 -9.398 1 83.31 203 PRO B C 1
ATOM 4456 O O . PRO B 1 203 ? -26.172 -12.469 -8.492 1 83.31 203 PRO B O 1
ATOM 4459 N N . LEU B 1 204 ? -24.656 -13.883 -9.234 1 86.75 204 LEU B N 1
ATOM 4460 C CA . LEU B 1 204 ? -24.656 -14.672 -8.008 1 86.75 204 LEU B CA 1
ATOM 4461 C C . LEU B 1 204 ? -23.312 -14.523 -7.273 1 86.75 204 LEU B C 1
ATOM 4463 O O . LEU B 1 204 ? -23.031 -15.273 -6.34 1 86.75 204 LEU B O 1
ATOM 4467 N N . GLY B 1 205 ? -22.438 -13.594 -7.73 1 85.56 205 GLY B N 1
ATOM 4468 C CA . GLY B 1 205 ? -21.141 -13.43 -7.082 1 85.56 205 GLY B CA 1
ATOM 4469 C C . GLY B 1 205 ? -20.062 -14.328 -7.656 1 85.56 205 GLY B C 1
ATOM 4470 O O . GLY B 1 205 ? -20.188 -14.812 -8.781 1 85.56 205 GLY B O 1
ATOM 4471 N N . THR B 1 206 ? -18.953 -14.562 -6.891 1 85.69 206 THR B N 1
ATOM 4472 C CA . THR B 1 206 ? -17.781 -15.25 -7.426 1 85.69 206 THR B CA 1
ATOM 4473 C C . THR B 1 206 ? -17.844 -16.75 -7.105 1 85.69 206 THR B C 1
ATOM 4475 O O . THR B 1 206 ? -17 -17.516 -7.555 1 85.69 206 THR B O 1
ATOM 4478 N N . ALA B 1 207 ? -18.875 -17.203 -6.336 1 91.38 207 ALA B N 1
ATOM 4479 C CA . ALA B 1 207 ? -18.953 -18.625 -6.043 1 91.38 207 ALA B CA 1
ATOM 4480 C C . ALA B 1 207 ? -20.391 -19.109 -6.027 1 91.38 207 ALA B C 1
ATOM 4482 O O . ALA B 1 207 ? -20.656 -20.297 -5.895 1 91.38 207 ALA B O 1
ATOM 4483 N N . GLY B 1 208 ? -21.312 -18.188 -6.16 1 92.31 208 GLY B N 1
ATOM 4484 C CA . GLY B 1 208 ? -22.703 -18.562 -6.062 1 92.31 208 GLY B CA 1
ATOM 4485 C C . GLY B 1 208 ? -23.141 -19.547 -7.133 1 92.31 208 GLY B C 1
ATOM 4486 O O . GLY B 1 208 ? -23.953 -20.438 -6.871 1 92.31 208 GLY B O 1
ATOM 4487 N N . SER B 1 209 ? -22.594 -19.422 -8.312 1 92.62 209 SER B N 1
ATOM 4488 C CA . SER B 1 209 ? -23 -20.25 -9.445 1 92.62 209 SER B CA 1
ATOM 4489 C C . SER B 1 209 ? -22.5 -21.688 -9.289 1 92.62 209 SER B C 1
ATOM 4491 O O . SER B 1 209 ? -22.953 -22.594 -10 1 92.62 209 SER B O 1
ATOM 4493 N N . LEU B 1 210 ? -21.594 -21.953 -8.352 1 95 210 LEU B N 1
ATOM 4494 C CA . LEU B 1 210 ? -21.031 -23.297 -8.164 1 95 210 LEU B CA 1
ATOM 4495 C C . LEU B 1 210 ? -22.125 -24.281 -7.773 1 95 210 LEU B C 1
ATOM 4497 O O . LEU B 1 210 ? -22.016 -25.484 -8.055 1 95 210 LEU B O 1
ATOM 4501 N N . HIS B 1 211 ? -23.156 -23.734 -7.105 1 94.19 211 HIS B N 1
ATOM 4502 C CA . HIS B 1 211 ? -24.234 -24.625 -6.676 1 94.19 211 HIS B CA 1
ATOM 4503 C C . HIS B 1 211 ? -24.891 -25.312 -7.867 1 94.19 211 HIS B C 1
ATOM 4505 O O . HIS B 1 211 ? -25.406 -26.422 -7.734 1 94.19 211 HIS B O 1
ATOM 4511 N N . LEU B 1 212 ? -24.859 -24.719 -9.055 1 94.12 212 LEU B N 1
ATOM 4512 C CA . LEU B 1 212 ? -25.469 -25.266 -10.266 1 94.12 212 LEU B CA 1
ATOM 4513 C C . LEU B 1 212 ? -24.719 -26.5 -10.75 1 94.12 212 LEU B C 1
ATOM 4515 O O . LEU B 1 212 ? -25.203 -27.234 -11.602 1 94.12 212 LEU B O 1
ATOM 4519 N N . LEU B 1 213 ? -23.547 -26.766 -10.188 1 95.56 213 LEU B N 1
ATOM 4520 C CA . LEU B 1 213 ? -22.719 -27.891 -10.602 1 95.56 213 LEU B CA 1
ATOM 4521 C C . LEU B 1 213 ? -22.891 -29.062 -9.648 1 95.56 213 LEU B C 1
ATOM 4523 O O . LEU B 1 213 ? -22.156 -30.047 -9.742 1 95.56 213 LEU B O 1
ATOM 4527 N N . LYS B 1 214 ? -23.781 -28.922 -8.75 1 94.44 214 LYS B N 1
ATOM 4528 C CA . LYS B 1 214 ? -24.094 -30.016 -7.844 1 94.44 214 LYS B CA 1
ATOM 4529 C C . LYS B 1 214 ? -24.391 -31.297 -8.617 1 94.44 214 LYS B C 1
ATOM 4531 O O . LYS B 1 214 ? -25.188 -31.297 -9.555 1 94.44 214 LYS B O 1
ATOM 4536 N N . GLY B 1 215 ? -23.719 -32.344 -8.242 1 93.75 215 GLY B N 1
ATOM 4537 C CA . GLY B 1 215 ? -23.938 -33.625 -8.898 1 93.75 215 GLY B CA 1
ATOM 4538 C C . GLY B 1 215 ? -23.141 -33.781 -10.18 1 93.75 215 GLY B C 1
ATOM 4539 O O . GLY B 1 215 ? -22.938 -34.906 -10.664 1 93.75 215 GLY B O 1
ATOM 4540 N N . LYS B 1 216 ? -22.688 -32.75 -10.789 1 95.06 216 LYS B N 1
ATOM 4541 C CA . LYS B 1 216 ? -21.938 -32.781 -12.047 1 95.06 216 LYS B CA 1
ATOM 4542 C C . LYS B 1 216 ? -20.453 -32.969 -11.789 1 95.06 216 LYS B C 1
ATOM 4544 O O . LYS B 1 216 ? -19.781 -33.719 -12.516 1 95.06 216 LYS B O 1
ATOM 4549 N N . ILE B 1 217 ? -19.953 -32.344 -10.773 1 97 217 ILE B N 1
ATOM 4550 C CA . ILE B 1 217 ? -18.547 -32.5 -10.383 1 97 217 ILE B CA 1
ATOM 4551 C C . ILE B 1 217 ? -18.469 -33.281 -9.086 1 97 217 ILE B C 1
ATOM 4553 O O . ILE B 1 217 ? -19.016 -32.875 -8.055 1 97 217 ILE B O 1
ATOM 4557 N N . THR B 1 218 ? -17.766 -34.406 -9.102 1 96.81 218 THR B N 1
ATOM 4558 C CA . THR B 1 218 ? -17.719 -35.312 -7.953 1 96.81 218 THR B CA 1
ATOM 4559 C C . THR B 1 218 ? -16.281 -35.562 -7.516 1 96.81 218 THR B C 1
ATOM 4561 O O . THR B 1 218 ? -16.031 -36.469 -6.723 1 96.81 218 THR B O 1
ATOM 4564 N N . GLU B 1 219 ? -15.359 -34.906 -8.07 1 98 219 GLU B N 1
ATOM 4565 C CA . GLU B 1 219 ? -13.945 -35 -7.719 1 98 219 GLU B CA 1
ATOM 4566 C C . GLU B 1 219 ? -13.336 -33.625 -7.5 1 98 219 GLU B C 1
ATOM 4568 O O . GLU B 1 219 ? -13.992 -32.594 -7.727 1 98 219 GLU B O 1
ATOM 4573 N N . THR B 1 220 ? -12.109 -33.625 -6.984 1 98.56 220 THR B N 1
ATOM 4574 C CA . THR B 1 220 ? -11.367 -32.375 -6.828 1 98.56 220 THR B CA 1
ATOM 4575 C C . THR B 1 220 ? -11.383 -31.578 -8.125 1 98.56 220 THR B C 1
ATOM 4577 O O . THR B 1 220 ? -11.289 -32.156 -9.219 1 98.56 220 THR B O 1
ATOM 4580 N N . PHE B 1 221 ? -11.516 -30.297 -8.055 1 98.69 221 PHE B N 1
ATOM 4581 C CA . PHE B 1 221 ? -11.586 -29.484 -9.266 1 98.69 221 PHE B CA 1
ATOM 4582 C C . PHE B 1 221 ? -10.969 -28.125 -9.031 1 98.69 221 PHE B C 1
ATOM 4584 O O . PHE B 1 221 ? -10.766 -27.703 -7.887 1 98.69 221 PHE B O 1
ATOM 4591 N N . PHE B 1 222 ? -10.609 -27.438 -10.117 1 98.69 222 PHE B N 1
ATOM 4592 C CA . PHE B 1 222 ? -10.07 -26.078 -10.07 1 98.69 222 PHE B CA 1
ATOM 4593 C C . PHE B 1 222 ? -11.164 -25.047 -10.32 1 98.69 222 PHE B C 1
ATOM 4595 O O . PHE B 1 222 ? -12.117 -25.312 -11.055 1 98.69 222 PHE B O 1
ATOM 4602 N N . VAL B 1 223 ? -11.094 -23.953 -9.664 1 98.38 223 VAL B N 1
ATOM 4603 C CA . VAL B 1 223 ? -11.906 -22.766 -9.945 1 98.38 223 VAL B CA 1
ATOM 4604 C C . VAL B 1 223 ? -11 -21.578 -10.273 1 98.38 223 VAL B C 1
ATOM 4606 O O . VAL B 1 223 ? -10.031 -21.312 -9.555 1 98.38 223 VAL B O 1
ATOM 4609 N N . SER B 1 224 ? -11.266 -20.891 -11.305 1 97.31 224 SER B N 1
ATOM 4610 C CA . SER B 1 224 ? -10.477 -19.734 -11.688 1 97.31 224 SER B CA 1
ATOM 4611 C C . SER B 1 224 ? -11.375 -18.594 -12.18 1 97.31 224 SER B C 1
ATOM 4613 O O . SER B 1 224 ? -12.352 -18.828 -12.891 1 97.31 224 SER B O 1
ATOM 4615 N N . ASN B 1 225 ? -11.023 -17.359 -11.727 1 94.69 225 ASN B N 1
ATOM 4616 C CA . ASN B 1 225 ? -11.602 -16.203 -12.414 1 94.69 225 ASN B CA 1
ATOM 4617 C C . ASN B 1 225 ? -11.164 -16.125 -13.875 1 94.69 225 ASN B C 1
ATOM 4619 O O . ASN B 1 225 ? -10.109 -16.656 -14.234 1 94.69 225 ASN B O 1
ATOM 4623 N N . CYS B 1 226 ? -11.906 -15.516 -14.688 1 92.38 226 CYS B N 1
ATOM 4624 C CA . CYS B 1 226 ? -11.633 -15.531 -16.109 1 92.38 226 CYS B CA 1
ATOM 4625 C C . CYS B 1 226 ? -10.609 -14.469 -16.484 1 92.38 226 CYS B C 1
ATOM 4627 O O . CYS B 1 226 ? -10.07 -14.477 -17.594 1 92.38 226 CYS B O 1
ATOM 4629 N N . ASP B 1 227 ? -10.398 -13.547 -15.602 1 90.62 227 ASP B N 1
ATOM 4630 C CA . ASP B 1 227 ? -9.5 -12.438 -15.922 1 90.62 227 ASP B CA 1
ATOM 4631 C C . ASP B 1 227 ? -8.18 -12.57 -15.18 1 90.62 227 ASP B C 1
ATOM 4633 O O . ASP B 1 227 ? -7.438 -11.594 -15.039 1 90.62 227 ASP B O 1
ATOM 4637 N N . ILE B 1 228 ? -7.848 -13.758 -14.695 1 93.19 228 ILE B N 1
ATOM 4638 C CA . ILE B 1 228 ? -6.621 -13.984 -13.93 1 93.19 228 ILE B CA 1
ATOM 4639 C C . ILE B 1 228 ? -5.758 -15.023 -14.641 1 93.19 228 ILE B C 1
ATOM 4641 O O . ILE B 1 228 ? -6.266 -16.062 -15.094 1 93.19 228 ILE B O 1
ATOM 4645 N N . ILE B 1 229 ? -4.488 -14.758 -14.695 1 92.06 229 ILE B N 1
ATOM 4646 C CA . ILE B 1 229 ? -3.521 -15.703 -15.242 1 92.06 229 ILE B CA 1
ATOM 4647 C C . ILE B 1 229 ? -2.463 -16.031 -14.195 1 92.06 229 ILE B C 1
ATOM 4649 O O . ILE B 1 229 ? -1.892 -15.125 -13.578 1 92.06 229 ILE B O 1
ATOM 4653 N N . ILE B 1 230 ? -2.25 -17.297 -13.953 1 95.25 230 ILE B N 1
ATOM 4654 C CA . ILE B 1 230 ? -1.221 -17.766 -13.031 1 95.25 230 ILE B CA 1
ATOM 4655 C C . ILE B 1 230 ? -0.163 -18.562 -13.797 1 95.25 230 ILE B C 1
ATOM 4657 O O . ILE B 1 230 ? -0.473 -19.578 -14.43 1 95.25 230 ILE B O 1
ATOM 4661 N N . GLU B 1 231 ? 1.05 -18.047 -13.812 1 92.44 231 GLU B N 1
ATOM 4662 C CA . GLU B 1 231 ? 2.17 -18.766 -14.422 1 92.44 231 GLU B CA 1
ATOM 4663 C C . GLU B 1 231 ? 2.902 -19.625 -13.398 1 92.44 231 GLU B C 1
ATOM 4665 O O . GLU B 1 231 ? 3.906 -19.203 -12.828 1 92.44 231 GLU B O 1
ATOM 4670 N N . GLU B 1 232 ? 2.441 -20.766 -13.258 1 92.69 232 GLU B N 1
ATOM 4671 C CA . GLU B 1 232 ? 2.928 -21.766 -12.297 1 92.69 232 GLU B CA 1
ATOM 4672 C C . GLU B 1 232 ? 2.648 -23.188 -12.781 1 92.69 232 GLU B C 1
ATOM 4674 O O . GLU B 1 232 ? 1.884 -23.375 -13.727 1 92.69 232 GLU B O 1
ATOM 4679 N N . ASP B 1 233 ? 3.406 -24.094 -12.281 1 92.31 233 ASP B N 1
ATOM 4680 C CA . ASP B 1 233 ? 3.061 -25.5 -12.461 1 92.31 233 ASP B CA 1
ATOM 4681 C C . ASP B 1 233 ? 1.895 -25.891 -11.562 1 92.31 233 ASP B C 1
ATOM 4683 O O . ASP B 1 233 ? 2.068 -26.062 -10.352 1 92.31 233 ASP B O 1
ATOM 4687 N N . TYR B 1 234 ? 0.733 -26.125 -12.133 1 96.81 234 TYR B N 1
ATOM 4688 C CA . TYR B 1 234 ? -0.486 -26.375 -11.375 1 96.81 234 TYR B CA 1
ATOM 4689 C C . TYR B 1 234 ? -0.41 -27.703 -10.633 1 96.81 234 TYR B C 1
ATOM 4691 O O . TYR B 1 234 ? -1.132 -27.922 -9.656 1 96.81 234 TYR B O 1
ATOM 4699 N N . SER B 1 235 ? 0.481 -28.578 -11.102 1 95.81 235 SER B N 1
ATOM 4700 C CA . SER B 1 235 ? 0.651 -29.859 -10.398 1 95.81 235 SER B CA 1
ATOM 4701 C C . SER B 1 235 ? 1.197 -29.641 -8.992 1 95.81 235 SER B C 1
ATOM 4703 O O . SER B 1 235 ? 0.871 -30.391 -8.07 1 95.81 235 SER B O 1
ATOM 4705 N N . ASN B 1 236 ? 2.031 -28.594 -8.883 1 95.44 236 ASN B N 1
ATOM 4706 C CA . ASN B 1 236 ? 2.557 -28.266 -7.562 1 95.44 236 ASN B CA 1
ATOM 4707 C C . ASN B 1 236 ? 1.455 -27.781 -6.625 1 95.44 236 ASN B C 1
ATOM 4709 O O . ASN B 1 236 ? 1.464 -28.109 -5.434 1 95.44 236 ASN B O 1
ATOM 4713 N N . ILE B 1 237 ? 0.519 -27.047 -7.148 1 97.75 237 ILE B N 1
ATOM 4714 C CA . ILE B 1 237 ? -0.614 -26.562 -6.371 1 97.75 237 ILE B CA 1
ATOM 4715 C C . ILE B 1 237 ? -1.475 -27.75 -5.922 1 97.75 237 ILE B C 1
ATOM 4717 O O . ILE B 1 237 ? -1.846 -27.844 -4.746 1 97.75 237 ILE B O 1
ATOM 4721 N N . LEU B 1 238 ? -1.724 -28.625 -6.848 1 98.06 238 LEU B N 1
ATOM 4722 C CA . LEU B 1 238 ? -2.543 -29.797 -6.566 1 98.06 238 LEU B CA 1
ATOM 4723 C C . LEU B 1 238 ? -1.882 -30.688 -5.52 1 98.06 238 LEU B C 1
ATOM 4725 O O . LEU B 1 238 ? -2.541 -31.141 -4.586 1 98.06 238 LEU B O 1
ATOM 4729 N N . LYS B 1 239 ? -0.588 -30.906 -5.711 1 97.31 239 LYS B N 1
ATOM 4730 C CA . LYS B 1 239 ? 0.156 -31.734 -4.758 1 97.31 239 LYS B CA 1
ATOM 4731 C C . LYS B 1 239 ? 0.072 -31.156 -3.35 1 97.31 239 LYS B C 1
ATOM 4733 O O . LYS B 1 239 ? -0.192 -31.875 -2.391 1 97.31 239 LYS B O 1
ATOM 4738 N N . TYR B 1 240 ? 0.287 -29.922 -3.258 1 97.75 240 TYR B N 1
ATOM 4739 C CA . TYR B 1 240 ? 0.167 -29.25 -1.97 1 97.75 240 TYR B CA 1
ATOM 4740 C C . TYR B 1 240 ? -1.222 -29.453 -1.376 1 97.75 240 TYR B C 1
ATOM 4742 O O . TYR B 1 240 ? -1.358 -29.75 -0.187 1 97.75 240 TYR B O 1
ATOM 4750 N N . HIS B 1 241 ? -2.273 -29.25 -2.133 1 98.69 241 HIS B N 1
ATOM 4751 C CA . HIS B 1 241 ? -3.662 -29.422 -1.726 1 98.69 241 HIS B CA 1
ATOM 4752 C C . HIS B 1 241 ? -3.895 -30.812 -1.149 1 98.69 241 HIS B C 1
ATOM 4754 O O . HIS B 1 241 ? -4.438 -30.953 -0.052 1 98.69 241 HIS B O 1
ATOM 4760 N N . GLN B 1 242 ? -3.396 -31.797 -1.842 1 98.25 242 GLN B N 1
ATOM 4761 C CA . GLN B 1 242 ? -3.619 -33.188 -1.477 1 98.25 242 GLN B CA 1
ATOM 4762 C C . GLN B 1 242 ? -2.797 -33.562 -0.25 1 98.25 242 GLN B C 1
ATOM 4764 O O . GLN B 1 242 ? -3.311 -34.188 0.677 1 98.25 242 GLN B O 1
ATOM 4769 N N . GLU B 1 243 ? -1.553 -33.156 -0.273 1 97.62 243 GLU B N 1
ATOM 4770 C CA . GLU B 1 243 ? -0.643 -33.5 0.812 1 97.62 243 GLU B CA 1
ATOM 4771 C C . GLU B 1 243 ? -1.13 -32.938 2.146 1 97.62 243 GLU B C 1
ATOM 4773 O O . GLU B 1 243 ? -0.902 -33.531 3.197 1 97.62 243 GLU B O 1
ATOM 4778 N N . ASN B 1 244 ? -1.828 -31.859 2.109 1 97.69 244 ASN B N 1
ATOM 4779 C CA . ASN B 1 244 ? -2.266 -31.219 3.346 1 97.69 244 ASN B CA 1
ATOM 4780 C C . ASN B 1 244 ? -3.742 -31.484 3.621 1 97.69 244 ASN B C 1
ATOM 4782 O O . ASN B 1 244 ? -4.305 -30.953 4.578 1 97.69 244 ASN B O 1
ATOM 4786 N N . ASN B 1 245 ? -4.398 -32.281 2.754 1 97.94 245 ASN B N 1
ATOM 4787 C CA . ASN B 1 245 ? -5.805 -32.625 2.902 1 97.94 245 ASN B CA 1
ATOM 4788 C C . ASN B 1 245 ? -6.688 -31.391 3.029 1 97.94 245 ASN B C 1
ATOM 4790 O O . ASN B 1 245 ? -7.535 -31.312 3.918 1 97.94 245 ASN B O 1
ATOM 4794 N N . ASN B 1 246 ? -6.363 -30.406 2.238 1 98.56 246 ASN B N 1
ATOM 4795 C CA . ASN B 1 246 ? -7.16 -29.172 2.242 1 98.56 246 ASN B CA 1
ATOM 4796 C C . ASN B 1 246 ? -8.523 -29.391 1.599 1 98.56 246 ASN B C 1
ATOM 4798 O O . ASN B 1 246 ? -8.656 -30.172 0.649 1 98.56 246 ASN B O 1
ATOM 4802 N N . GLU B 1 247 ? -9.531 -28.75 2.139 1 98.69 247 GLU B N 1
ATOM 4803 C CA . GLU B 1 247 ? -10.82 -28.703 1.453 1 98.69 247 GLU B CA 1
ATOM 4804 C C . GLU B 1 247 ? -10.805 -27.688 0.312 1 98.69 247 GLU B C 1
ATOM 4806 O O . GLU B 1 247 ? -11.43 -27.906 -0.728 1 98.69 247 GLU B O 1
ATOM 4811 N N . ILE B 1 248 ? -10.133 -26.609 0.586 1 98.62 248 ILE B N 1
ATOM 4812 C CA . ILE B 1 248 ? -9.891 -25.578 -0.426 1 98.62 248 ILE B CA 1
ATOM 4813 C C . ILE B 1 248 ? -8.445 -25.109 -0.334 1 98.62 248 ILE B C 1
ATOM 4815 O O . ILE B 1 248 ? -7.895 -24.969 0.763 1 98.62 248 ILE B O 1
ATOM 4819 N N . THR B 1 249 ? -7.766 -24.953 -1.432 1 98.81 249 THR B N 1
ATOM 4820 C CA . THR B 1 249 ? -6.48 -24.281 -1.526 1 98.81 249 THR B CA 1
ATOM 4821 C C . THR B 1 249 ? -6.594 -23.016 -2.373 1 98.81 249 THR B C 1
ATOM 4823 O O . THR B 1 249 ? -7.086 -23.047 -3.5 1 98.81 249 THR B O 1
ATOM 4826 N N . LEU B 1 250 ? -6.238 -21.906 -1.766 1 98.5 250 LEU B N 1
ATOM 4827 C CA . LEU B 1 250 ? -6.121 -20.641 -2.484 1 98.5 250 LEU B CA 1
ATOM 4828 C C . LEU B 1 250 ? -4.715 -20.453 -3.039 1 98.5 250 LEU B C 1
ATOM 4830 O O . LEU B 1 250 ? -3.73 -20.734 -2.346 1 98.5 250 LEU B O 1
ATOM 4834 N N . VAL B 1 251 ? -4.637 -20.016 -4.238 1 98.69 251 VAL B N 1
ATOM 4835 C CA . VAL B 1 251 ? -3.357 -19.531 -4.746 1 98.69 251 VAL B CA 1
ATOM 4836 C C . VAL B 1 251 ? -3.178 -18.062 -4.379 1 98.69 251 VAL B C 1
ATOM 4838 O O . VAL B 1 251 ? -4.047 -17.234 -4.66 1 98.69 251 VAL B O 1
ATOM 4841 N N . ALA B 1 252 ? -2.1 -17.781 -3.705 1 98.5 252 ALA B N 1
ATOM 4842 C CA . ALA B 1 252 ? -1.823 -16.422 -3.26 1 98.5 252 ALA B CA 1
ATOM 4843 C C . ALA B 1 252 ? -0.636 -15.828 -4.012 1 98.5 252 ALA B C 1
ATOM 4845 O O . ALA B 1 252 ? 0.422 -16.453 -4.105 1 98.5 252 ALA B O 1
ATOM 4846 N N . ALA B 1 253 ? -0.834 -14.664 -4.559 1 97.69 253 ALA B N 1
ATOM 4847 C CA . ALA B 1 253 ? 0.283 -13.938 -5.152 1 97.69 253 ALA B CA 1
ATOM 4848 C C . ALA B 1 253 ? 0.986 -13.07 -4.109 1 97.69 253 ALA B C 1
ATOM 4850 O O . ALA B 1 253 ? 0.333 -12.367 -3.332 1 97.69 253 ALA B O 1
ATOM 4851 N N . LEU B 1 254 ? 2.264 -13.188 -4.051 1 97.19 254 LEU B N 1
ATOM 4852 C CA . LEU B 1 254 ? 3.043 -12.297 -3.195 1 97.19 254 LEU B CA 1
ATOM 4853 C C . LEU B 1 254 ? 3.199 -10.922 -3.842 1 97.19 254 LEU B C 1
ATOM 4855 O O . LEU B 1 254 ? 4.043 -10.734 -4.723 1 97.19 254 LEU B O 1
ATOM 4859 N N . LYS B 1 255 ? 2.445 -10.023 -3.389 1 95.5 255 LYS B N 1
ATOM 4860 C CA . LYS B 1 255 ? 2.469 -8.688 -3.963 1 95.5 255 LYS B CA 1
ATOM 4861 C C . LYS B 1 255 ? 3.312 -7.738 -3.113 1 95.5 255 LYS B C 1
ATOM 4863 O O . LYS B 1 255 ? 3.189 -7.723 -1.886 1 95.5 255 LYS B O 1
ATOM 4868 N N . HIS B 1 256 ? 4.195 -7.035 -3.84 1 92.81 256 HIS B N 1
ATOM 4869 C CA . HIS B 1 256 ? 5.066 -6.066 -3.182 1 92.81 256 HIS B CA 1
ATOM 4870 C C . HIS B 1 256 ? 4.512 -4.652 -3.307 1 92.81 256 HIS B C 1
ATOM 4872 O O . HIS B 1 256 ? 4.184 -4.203 -4.406 1 92.81 256 HIS B O 1
ATOM 4878 N N . PHE B 1 257 ? 4.406 -3.996 -2.16 1 91.5 257 PHE B N 1
ATOM 4879 C CA . PHE B 1 257 ? 3.861 -2.645 -2.121 1 91.5 257 PHE B CA 1
ATOM 4880 C C . PHE B 1 257 ? 4.906 -1.653 -1.621 1 91.5 257 PHE B C 1
ATOM 4882 O O . PHE B 1 257 ? 5.125 -1.532 -0.414 1 91.5 257 PHE B O 1
ATOM 4889 N N . PRO B 1 258 ? 5.5 -0.916 -2.539 1 92.31 258 PRO B N 1
ATOM 4890 C CA . PRO B 1 258 ? 6.461 0.108 -2.121 1 92.31 258 PRO B CA 1
ATOM 4891 C C . PRO B 1 258 ? 5.785 1.358 -1.563 1 92.31 258 PRO B C 1
ATOM 4893 O O . PRO B 1 258 ? 4.785 1.826 -2.119 1 92.31 258 PRO B O 1
ATOM 4896 N N . ILE B 1 259 ? 6.203 1.851 -0.458 1 92.56 259 ILE B N 1
ATOM 4897 C CA . ILE B 1 259 ? 5.805 3.146 0.082 1 92.56 259 ILE B CA 1
ATOM 4898 C C . ILE B 1 259 ? 6.875 4.188 -0.234 1 92.56 259 ILE B C 1
ATOM 4900 O O . ILE B 1 259 ? 8.039 4.031 0.154 1 92.56 259 ILE B O 1
ATOM 4904 N N . ALA B 1 260 ? 6.508 5.184 -0.925 1 91 260 ALA B N 1
ATOM 4905 C CA . ALA B 1 260 ? 7.453 6.145 -1.483 1 91 260 ALA B CA 1
ATOM 4906 C C . ALA B 1 260 ? 7.984 7.086 -0.404 1 91 260 ALA B C 1
ATOM 4908 O O . ALA B 1 260 ? 8.875 7.898 -0.663 1 91 260 ALA B O 1
ATOM 4909 N N . TYR B 1 261 ? 7.492 6.969 0.818 1 93.31 261 TYR B N 1
ATOM 4910 C CA . TYR B 1 261 ? 7.824 7.891 1.899 1 93.31 261 TYR B CA 1
ATOM 4911 C C . TYR B 1 261 ? 8.352 7.137 3.115 1 93.31 261 TYR B C 1
ATOM 4913 O O . TYR B 1 261 ? 8.18 5.922 3.223 1 93.31 261 TYR B O 1
ATOM 4921 N N . GLY B 1 262 ? 9.039 7.887 3.895 1 95.06 262 GLY B N 1
ATOM 4922 C CA . GLY B 1 262 ? 9.391 7.305 5.18 1 95.06 262 GLY B CA 1
ATOM 4923 C C . GLY B 1 262 ? 8.188 7.051 6.066 1 95.06 262 GLY B C 1
ATOM 4924 O O . GLY B 1 262 ? 7.277 7.883 6.141 1 95.06 262 GLY B O 1
ATOM 4925 N N . THR B 1 263 ? 8.164 5.852 6.617 1 96.88 263 THR B N 1
ATOM 4926 C CA . THR B 1 263 ? 7.082 5.52 7.539 1 96.88 263 THR B CA 1
ATOM 4927 C C . THR B 1 263 ? 7.551 5.652 8.984 1 96.88 263 THR B C 1
ATOM 4929 O O . THR B 1 263 ? 8.719 5.414 9.289 1 96.88 263 THR B O 1
ATOM 4932 N N . LEU B 1 264 ? 6.648 6.047 9.875 1 97.81 264 LEU B N 1
ATOM 4933 C CA . LEU B 1 264 ? 6.973 6.34 11.273 1 97.81 264 LEU B CA 1
ATOM 4934 C C . LEU B 1 264 ? 6.188 5.434 12.211 1 97.81 264 LEU B C 1
ATOM 4936 O O . LEU B 1 264 ? 4.973 5.285 12.07 1 97.81 264 LEU B O 1
ATOM 4940 N N . GLU B 1 265 ? 6.836 4.812 13.086 1 95.81 265 GLU B N 1
ATOM 4941 C CA . GLU B 1 265 ? 6.227 4.09 14.195 1 95.81 265 GLU B CA 1
ATOM 4942 C C . GLU B 1 265 ? 6.336 4.879 15.5 1 95.81 265 GLU B C 1
ATOM 4944 O O . GLU B 1 265 ? 7.426 5.309 15.883 1 95.81 265 GLU B O 1
ATOM 4949 N N . THR B 1 266 ? 5.195 5.047 16.156 1 97.25 266 THR B N 1
ATOM 4950 C CA . THR B 1 266 ? 5.195 5.902 17.344 1 97.25 266 THR B CA 1
ATOM 4951 C C . THR B 1 266 ? 4.699 5.137 18.562 1 97.25 266 THR B C 1
ATOM 4953 O O . THR B 1 266 ? 3.99 4.137 18.438 1 97.25 266 THR B O 1
ATOM 4956 N N . GLY B 1 267 ? 5.121 5.535 19.719 1 95 267 GLY B N 1
ATOM 4957 C CA . GLY B 1 267 ? 4.656 5.047 21.016 1 95 267 GLY B CA 1
ATOM 4958 C C . GLY B 1 267 ? 3.811 6.055 21.766 1 95 267 GLY B C 1
ATOM 4959 O O . GLY B 1 267 ? 3.043 6.805 21.156 1 95 267 GLY B O 1
ATOM 4960 N N . GLU B 1 268 ? 3.918 6.023 23.062 1 93.62 268 GLU B N 1
ATOM 4961 C CA . GLU B 1 268 ? 3.137 6.926 23.891 1 93.62 268 GLU B CA 1
ATOM 4962 C C . GLU B 1 268 ? 3.557 8.375 23.688 1 93.62 268 GLU B C 1
ATOM 4964 O O . GLU B 1 268 ? 4.73 8.656 23.438 1 93.62 268 GLU B O 1
ATOM 4969 N N . LYS B 1 269 ? 2.615 9.266 23.734 1 96.12 269 LYS B N 1
ATOM 4970 C CA . LYS B 1 269 ? 2.816 10.703 23.609 1 96.12 269 LYS B CA 1
ATOM 4971 C C . LYS B 1 269 ? 3.459 11.047 22.266 1 96.12 269 LYS B C 1
ATOM 4973 O O . LYS B 1 269 ? 4.223 12.008 22.172 1 96.12 269 LYS B O 1
ATOM 4978 N N . GLY B 1 270 ? 3.32 10.156 21.297 1 96.94 270 GLY B N 1
ATOM 4979 C CA . GLY B 1 270 ? 3.785 10.445 19.953 1 96.94 270 GLY B CA 1
ATOM 4980 C C . GLY B 1 270 ? 5.285 10.297 19.797 1 96.94 270 GLY B C 1
ATOM 4981 O O . GLY B 1 270 ? 5.867 10.805 18.828 1 96.94 270 GLY B O 1
ATOM 4982 N N . GLN B 1 271 ? 5.891 9.703 20.75 1 97.44 271 GLN B N 1
ATOM 4983 C CA . GLN B 1 271 ? 7.332 9.492 20.656 1 97.44 271 GLN B CA 1
ATOM 4984 C C . GLN B 1 271 ? 7.68 8.586 19.484 1 97.44 271 GLN B C 1
ATOM 4986 O O . GLN B 1 271 ? 7.07 7.527 19.312 1 97.44 271 GLN B O 1
ATOM 4991 N N . LEU B 1 272 ? 8.672 9.008 18.688 1 97.88 272 LEU B N 1
ATOM 4992 C CA . LEU B 1 272 ? 9.102 8.203 17.547 1 97.88 272 LEU B CA 1
ATOM 4993 C C . LEU B 1 272 ? 9.898 6.988 18 1 97.88 272 LEU B C 1
ATOM 4995 O O . LEU B 1 272 ? 10.883 7.125 18.734 1 97.88 272 LEU B O 1
ATOM 4999 N N . LEU B 1 273 ? 9.445 5.836 17.594 1 95.38 273 LEU B N 1
ATOM 5000 C CA . LEU B 1 273 ? 10.133 4.598 17.938 1 95.38 273 LEU B CA 1
ATOM 5001 C C . LEU B 1 273 ? 11.031 4.137 16.797 1 95.38 273 LEU B C 1
ATOM 5003 O O . LEU B 1 273 ? 12.133 3.645 17.031 1 95.38 273 LEU B O 1
ATOM 5007 N N . ALA B 1 274 ? 10.523 4.285 15.617 1 94.5 274 ALA B N 1
ATOM 5008 C CA . ALA B 1 274 ? 11.281 3.83 14.453 1 94.5 274 ALA B CA 1
ATOM 5009 C C . ALA B 1 274 ? 10.883 4.602 13.203 1 94.5 274 ALA B C 1
ATOM 5011 O O . ALA B 1 274 ? 9.719 4.996 13.055 1 94.5 274 ALA B O 1
ATOM 5012 N N . LEU B 1 275 ? 11.836 4.836 12.438 1 96.12 275 LEU B N 1
ATOM 5013 C CA . LEU B 1 275 ? 11.68 5.426 11.109 1 96.12 275 LEU B CA 1
ATOM 5014 C C . LEU B 1 275 ? 12.211 4.492 10.039 1 96.12 275 LEU B C 1
ATOM 5016 O O . LEU B 1 275 ? 13.352 4.027 10.117 1 96.12 275 LEU B O 1
ATOM 5020 N N . THR B 1 276 ? 11.367 4.109 9.133 1 94 276 THR B N 1
ATOM 5021 C CA . THR B 1 276 ? 11.781 3.264 8.016 1 94 276 THR B CA 1
ATOM 5022 C C . THR B 1 276 ? 11.648 4.012 6.691 1 94 276 THR B C 1
ATOM 5024 O O . THR B 1 276 ? 10.547 4.383 6.289 1 94 276 THR B O 1
ATOM 5027 N N . GLU B 1 277 ? 12.773 4.23 6.09 1 92.62 277 GLU B N 1
ATOM 5028 C CA . GLU B 1 277 ? 12.766 5 4.848 1 92.62 277 GLU B CA 1
ATOM 5029 C C . GLU B 1 277 ? 12.297 4.145 3.674 1 92.62 277 GLU B C 1
ATOM 5031 O O . GLU B 1 277 ? 12.883 3.102 3.383 1 92.62 277 GLU B O 1
ATOM 5036 N N . LYS B 1 278 ? 11.188 4.551 3.023 1 91.75 278 LYS B N 1
ATOM 5037 C CA . LYS B 1 278 ? 10.633 3.973 1.803 1 91.75 278 LYS B CA 1
ATOM 5038 C C . LYS B 1 278 ? 10.555 2.451 1.9 1 91.75 278 LYS B C 1
ATOM 5040 O O . LYS B 1 278 ? 11.117 1.74 1.067 1 91.75 278 LYS B O 1
ATOM 5045 N N . PRO B 1 279 ? 9.844 2.006 2.896 1 92.94 279 PRO B N 1
ATOM 5046 C CA . PRO B 1 279 ? 9.711 0.556 3.049 1 92.94 279 PRO B CA 1
ATOM 5047 C C . PRO B 1 279 ? 8.922 -0.088 1.913 1 92.94 279 PRO B C 1
ATOM 5049 O O . PRO B 1 279 ? 8.188 0.6 1.198 1 92.94 279 PRO B O 1
ATOM 5052 N N . GLU B 1 280 ? 9.203 -1.337 1.671 1 91.81 280 GLU B N 1
ATOM 5053 C CA . GLU B 1 280 ? 8.406 -2.18 0.778 1 91.81 280 GLU B CA 1
ATOM 5054 C C . GLU B 1 280 ? 7.684 -3.277 1.553 1 91.81 280 GLU B C 1
ATOM 5056 O O . GLU B 1 280 ? 8.32 -4.109 2.199 1 91.81 280 GLU B O 1
ATOM 5061 N N . LEU B 1 281 ? 6.387 -3.248 1.49 1 91.94 281 LEU B N 1
ATOM 5062 C CA . LEU B 1 281 ? 5.594 -4.258 2.184 1 91.94 281 LEU B CA 1
ATOM 5063 C C . LEU B 1 281 ? 5.207 -5.387 1.237 1 91.94 281 LEU B C 1
ATOM 5065 O O . LEU B 1 281 ? 4.957 -5.152 0.053 1 91.94 281 LEU B O 1
ATOM 5069 N N . THR B 1 282 ? 5.211 -6.566 1.761 1 93.62 282 THR B N 1
ATOM 5070 C CA . THR B 1 282 ? 4.797 -7.73 0.985 1 93.62 282 THR B CA 1
ATOM 5071 C C . THR B 1 282 ? 3.539 -8.359 1.581 1 93.62 282 THR B C 1
ATOM 5073 O O . THR B 1 282 ? 3.469 -8.594 2.791 1 93.62 282 THR B O 1
ATOM 5076 N N . PHE B 1 283 ? 2.568 -8.609 0.713 1 94.69 283 PHE B N 1
ATOM 5077 C CA . PHE B 1 283 ? 1.321 -9.242 1.121 1 94.69 283 PHE B CA 1
ATOM 5078 C C . PHE B 1 283 ? 1.039 -10.477 0.268 1 94.69 283 PHE B C 1
ATOM 5080 O O . PHE B 1 283 ? 1.406 -10.516 -0.908 1 94.69 283 PHE B O 1
ATOM 5087 N N . LYS B 1 284 ? 0.418 -11.469 0.941 1 97.44 284 LYS B N 1
ATOM 5088 C CA . LYS B 1 284 ? -0.247 -12.523 0.185 1 97.44 284 LYS B CA 1
ATOM 5089 C C . LYS B 1 284 ? -1.642 -12.086 -0.258 1 97.44 284 LYS B C 1
ATOM 5091 O O . LYS B 1 284 ? -2.506 -11.812 0.577 1 97.44 284 LYS B O 1
ATOM 5096 N N . ILE B 1 285 ? -1.824 -11.992 -1.543 1 97.44 285 ILE B N 1
ATOM 5097 C CA . ILE B 1 285 ? -3.135 -11.547 -2.002 1 97.44 285 ILE B CA 1
ATOM 5098 C C . ILE B 1 285 ? -3.875 -12.703 -2.658 1 97.44 285 ILE B C 1
ATOM 5100 O O . ILE B 1 285 ? -3.252 -13.617 -3.211 1 97.44 285 ILE B O 1
ATOM 5104 N N . ASN B 1 286 ? -5.172 -12.672 -2.566 1 97.19 286 ASN B N 1
ATOM 5105 C CA . ASN B 1 286 ? -6.027 -13.641 -3.242 1 97.19 286 ASN B CA 1
ATOM 5106 C C . ASN B 1 286 ? -5.973 -13.477 -4.758 1 97.19 286 ASN B C 1
ATOM 5108 O O . ASN B 1 286 ? -6.434 -12.469 -5.297 1 97.19 286 ASN B O 1
ATOM 5112 N N . SER B 1 287 ? -5.453 -14.484 -5.461 1 97.06 287 SER B N 1
ATOM 5113 C CA . SER B 1 287 ? -5.207 -14.359 -6.895 1 97.06 287 SER B CA 1
ATOM 5114 C C . SER B 1 287 ? -6.484 -14.602 -7.695 1 97.06 287 SER B C 1
ATOM 5116 O O . SER B 1 287 ? -6.574 -14.211 -8.859 1 97.06 287 SER B O 1
ATOM 5118 N N . GLY B 1 288 ? -7.414 -15.359 -7.133 1 96.62 288 GLY B N 1
ATOM 5119 C CA . GLY B 1 288 ? -8.625 -15.703 -7.867 1 96.62 288 GLY B CA 1
ATOM 5120 C C . GLY B 1 288 ? -8.594 -17.109 -8.453 1 96.62 288 GLY B C 1
ATOM 5121 O O . GLY B 1 288 ? -9.414 -17.438 -9.305 1 96.62 288 GLY B O 1
ATOM 5122 N N . MET B 1 289 ? -7.633 -17.953 -8.078 1 98.06 289 MET B N 1
ATOM 5123 C CA . MET B 1 289 ? -7.574 -19.359 -8.453 1 98.06 289 MET B CA 1
ATOM 5124 C C . MET B 1 289 ? -7.629 -20.25 -7.219 1 98.06 289 MET B C 1
ATOM 5126 O O . MET B 1 289 ? -6.996 -19.953 -6.203 1 98.06 289 MET B O 1
ATOM 5130 N N . TYR B 1 290 ? -8.359 -21.375 -7.367 1 98.56 290 TYR B N 1
ATOM 5131 C CA . TYR B 1 290 ? -8.609 -22.234 -6.215 1 98.56 290 TYR B CA 1
ATOM 5132 C C . TYR B 1 290 ? -8.641 -23.703 -6.629 1 98.56 290 TYR B C 1
ATOM 5134 O O . TYR B 1 290 ? -8.93 -24.016 -7.785 1 98.56 290 TYR B O 1
ATOM 5142 N N . VAL B 1 291 ? -8.281 -24.531 -5.719 1 98.81 291 VAL B N 1
ATOM 5143 C CA . VAL B 1 291 ? -8.586 -25.969 -5.777 1 98.81 291 VAL B CA 1
ATOM 5144 C C . VAL B 1 291 ? -9.633 -26.312 -4.723 1 98.81 291 VAL B C 1
ATOM 5146 O O . VAL B 1 291 ? -9.5 -25.938 -3.557 1 98.81 291 VAL B O 1
ATOM 5149 N N . LEU B 1 292 ? -10.68 -27 -5.109 1 98.69 292 LEU B N 1
ATOM 5150 C CA . LEU B 1 292 ? -11.773 -27.297 -4.191 1 98.69 292 LEU B CA 1
ATOM 5151 C C . LEU B 1 292 ? -12.078 -28.797 -4.188 1 98.69 292 LEU B C 1
ATOM 5153 O O . LEU B 1 292 ? -11.992 -29.453 -5.227 1 98.69 292 LEU B O 1
ATOM 5157 N N . GLU B 1 293 ? -12.406 -29.266 -3.035 1 98.69 293 GLU B N 1
ATOM 5158 C CA . GLU B 1 293 ? -13.031 -30.594 -2.953 1 98.69 293 GLU B CA 1
ATOM 5159 C C . GLU B 1 293 ? -14.516 -30.516 -3.318 1 98.69 293 GLU B C 1
ATOM 5161 O O . GLU B 1 293 ? -15.188 -29.531 -3.021 1 98.69 293 GLU B O 1
ATOM 5166 N N . PRO B 1 294 ? -15.047 -31.578 -3.873 1 98.06 294 PRO B N 1
ATOM 5167 C CA . PRO B 1 294 ? -16.391 -31.516 -4.465 1 98.06 294 PRO B CA 1
ATOM 5168 C C . PRO B 1 294 ? -17.484 -31.344 -3.422 1 98.06 294 PRO B C 1
ATOM 5170 O O . PRO B 1 294 ? -18.531 -30.766 -3.717 1 98.06 294 PRO B O 1
ATOM 5173 N N . HIS B 1 295 ? -17.312 -31.781 -2.201 1 97.62 295 HIS B N 1
ATOM 5174 C CA . HIS B 1 295 ? -18.344 -31.688 -1.183 1 97.62 295 HIS B CA 1
ATOM 5175 C C . HIS B 1 295 ? -18.656 -30.234 -0.853 1 97.62 295 HIS B C 1
ATOM 5177 O O . HIS B 1 295 ? -19.719 -29.922 -0.304 1 97.62 295 HIS B O 1
ATOM 5183 N N . LEU B 1 296 ? -17.734 -29.312 -1.177 1 97.94 296 LEU B N 1
ATOM 5184 C CA . LEU B 1 296 ? -17.922 -27.891 -0.886 1 97.94 296 LEU B CA 1
ATOM 5185 C C . LEU B 1 296 ? -19.047 -27.312 -1.723 1 97.94 296 LEU B C 1
ATOM 5187 O O . LEU B 1 296 ? -19.625 -26.266 -1.367 1 97.94 296 LEU B O 1
ATOM 5191 N N . ILE B 1 297 ? -19.328 -27.891 -2.865 1 97.25 297 ILE B N 1
ATOM 5192 C CA . ILE B 1 297 ? -20.422 -27.422 -3.711 1 97.25 297 ILE B CA 1
ATOM 5193 C C . ILE B 1 297 ? -21.719 -27.422 -2.914 1 97.25 297 ILE B C 1
ATOM 5195 O O . ILE B 1 297 ? -22.562 -26.547 -3.09 1 97.25 297 ILE B O 1
ATOM 5199 N N . GLU B 1 298 ? -21.828 -28.344 -1.993 1 95.56 298 GLU B N 1
ATOM 5200 C CA . GLU B 1 298 ? -23.031 -28.469 -1.172 1 95.56 298 GLU B CA 1
ATOM 5201 C C . GLU B 1 298 ? -23.109 -27.344 -0.153 1 95.56 298 GLU B C 1
ATOM 5203 O O . GLU B 1 298 ? -24.188 -27.078 0.406 1 95.56 298 GLU B O 1
ATOM 5208 N N . GLU B 1 299 ? -22.062 -26.688 0.071 1 95.88 299 GLU B N 1
ATOM 5209 C CA . GLU B 1 299 ? -22.031 -25.641 1.073 1 95.88 299 GLU B CA 1
ATOM 5210 C C . GLU B 1 299 ? -22.328 -24.281 0.448 1 95.88 299 GLU B C 1
ATOM 5212 O O . GLU B 1 299 ? -22.438 -23.266 1.153 1 95.88 299 GLU B O 1
ATOM 5217 N N . VAL B 1 300 ? -22.453 -24.188 -0.815 1 96.31 300 VAL B N 1
ATOM 5218 C CA . VAL B 1 300 ? -22.828 -22.969 -1.514 1 96.31 300 VAL B CA 1
ATOM 5219 C C . VAL B 1 300 ? -24.344 -22.828 -1.521 1 96.31 300 VAL B C 1
ATOM 5221 O O . VAL B 1 300 ? -25.062 -23.734 -1.958 1 96.31 300 VAL B O 1
ATOM 5224 N N . PRO B 1 301 ? -24.875 -21.734 -0.989 1 94.75 301 PRO B N 1
ATOM 5225 C CA . PRO B 1 301 ? -26.328 -21.562 -0.949 1 94.75 301 PRO B CA 1
ATOM 5226 C C . PRO B 1 301 ? -26.953 -21.5 -2.34 1 94.75 301 PRO B C 1
ATOM 5228 O O . PRO B 1 301 ? -26.328 -21 -3.283 1 94.75 301 PRO B O 1
ATOM 5231 N N . GLN B 1 302 ? -28.172 -21.969 -2.381 1 91.69 302 GLN B N 1
ATOM 5232 C CA . GLN B 1 302 ? -28.891 -22.016 -3.652 1 91.69 302 GLN B CA 1
ATOM 5233 C C . GLN B 1 302 ? -29.438 -20.641 -4.02 1 91.69 302 GLN B C 1
ATOM 5235 O O . GLN B 1 302 ? -30.109 -20 -3.209 1 91.69 302 GLN B O 1
ATOM 5240 N N . ASN B 1 303 ? -29.078 -20.172 -5.164 1 88.88 303 ASN B N 1
ATOM 5241 C CA . ASN B 1 303 ? -29.656 -18.984 -5.781 1 88.88 303 ASN B CA 1
ATOM 5242 C C . ASN B 1 303 ? -29.453 -17.75 -4.918 1 88.88 303 ASN B C 1
ATOM 5244 O O . ASN B 1 303 ? -30.359 -16.922 -4.785 1 88.88 303 ASN B O 1
ATOM 5248 N N . GLU B 1 304 ? -28.406 -17.672 -4.23 1 91.25 304 GLU B N 1
ATOM 5249 C CA . GLU B 1 304 ? -28.062 -16.516 -3.414 1 91.25 304 GLU B CA 1
ATOM 5250 C C . GLU B 1 304 ? -26.703 -15.93 -3.822 1 91.25 304 GLU B C 1
ATOM 5252 O O . GLU B 1 304 ? -25.828 -16.656 -4.289 1 91.25 304 GLU B O 1
ATOM 5257 N N . PHE B 1 305 ? -26.672 -14.656 -3.736 1 90.94 305 PHE B N 1
ATOM 5258 C CA . PHE B 1 305 ? -25.391 -13.984 -3.947 1 90.94 305 PHE B CA 1
ATOM 5259 C C . PHE B 1 305 ? -24.359 -14.477 -2.951 1 90.94 305 PHE B C 1
ATOM 5261 O O . PHE B 1 305 ? -24.562 -14.383 -1.738 1 90.94 305 PHE B O 1
ATOM 5268 N N . PHE B 1 306 ? -23.25 -15.031 -3.453 1 92.88 306 PHE B N 1
ATOM 5269 C CA . PHE B 1 306 ? -22.266 -15.734 -2.631 1 92.88 306 PHE B CA 1
ATOM 5270 C C . PHE B 1 306 ? -20.875 -15.641 -3.244 1 92.88 306 PHE B C 1
ATOM 5272 O O . PHE B 1 306 ? -20.672 -16.062 -4.387 1 92.88 306 PHE B O 1
ATOM 5279 N N . HIS B 1 307 ? -19.984 -15.023 -2.453 1 93.31 307 HIS B N 1
ATOM 5280 C CA . HIS B 1 307 ? -18.609 -14.922 -2.918 1 93.31 307 HIS B CA 1
ATOM 5281 C C . HIS B 1 307 ? -17.766 -16.094 -2.422 1 93.31 307 HIS B C 1
ATOM 5283 O O . HIS B 1 307 ? -18.094 -16.719 -1.412 1 93.31 307 HIS B O 1
ATOM 5289 N N . ILE B 1 308 ? -16.75 -16.375 -3.148 1 94.56 308 ILE B N 1
ATOM 5290 C CA . ILE B 1 308 ? -15.852 -17.453 -2.752 1 94.56 308 ILE B CA 1
ATOM 5291 C C . ILE B 1 308 ? -15.273 -17.172 -1.367 1 94.56 308 ILE B C 1
ATOM 5293 O O . ILE B 1 308 ? -15.016 -18.094 -0.592 1 94.56 308 ILE B O 1
ATOM 5297 N N . THR B 1 309 ? -15.062 -15.898 -1.01 1 94.19 309 THR B N 1
ATOM 5298 C CA . THR B 1 309 ? -14.555 -15.516 0.302 1 94.19 309 THR B CA 1
ATOM 5299 C C . THR B 1 309 ? -15.539 -15.906 1.4 1 94.19 309 THR B C 1
ATOM 5301 O O . THR B 1 309 ? -15.133 -16.25 2.512 1 94.19 309 THR B O 1
ATOM 5304 N N . ASP B 1 310 ? -16.875 -15.836 1.122 1 95 310 ASP B N 1
ATOM 5305 C CA . ASP B 1 310 ? -17.891 -16.312 2.059 1 95 310 ASP B CA 1
ATOM 5306 C C . ASP B 1 310 ? -17.734 -17.812 2.324 1 95 310 ASP B C 1
ATOM 5308 O O . ASP B 1 310 ? -17.828 -18.25 3.471 1 95 310 ASP B O 1
ATOM 5312 N N . LEU B 1 311 ? -17.531 -18.547 1.242 1 96.44 311 LEU B N 1
ATOM 5313 C CA . LEU B 1 311 ? -17.328 -19.984 1.374 1 96.44 311 LEU B CA 1
ATOM 5314 C C . LEU B 1 311 ? -16.094 -20.266 2.234 1 96.44 311 LEU B C 1
ATOM 5316 O O . LEU B 1 311 ? -16.156 -21.094 3.146 1 96.44 311 LEU B O 1
ATOM 5320 N N . ILE B 1 312 ? -14.992 -19.578 1.961 1 97.25 312 ILE B N 1
ATOM 5321 C CA . ILE B 1 312 ? -13.742 -19.75 2.688 1 97.25 312 ILE B CA 1
ATOM 5322 C C . ILE B 1 312 ? -13.961 -19.453 4.172 1 97.25 312 ILE B C 1
ATOM 5324 O O . ILE B 1 312 ? -13.539 -20.234 5.031 1 97.25 312 ILE B O 1
ATOM 5328 N N . ASN B 1 313 ? -14.633 -18.391 4.465 1 95.31 313 ASN B N 1
ATOM 5329 C CA . ASN B 1 313 ? -14.914 -18.031 5.848 1 95.31 313 ASN B CA 1
ATOM 5330 C C . ASN B 1 313 ? -15.758 -19.094 6.547 1 95.31 313 ASN B C 1
ATOM 5332 O O . ASN B 1 313 ? -15.531 -19.391 7.723 1 95.31 313 ASN B O 1
ATOM 5336 N N . LYS B 1 314 ? -16.734 -19.594 5.836 1 95.69 314 LYS B N 1
ATOM 5337 C CA . LYS B 1 314 ? -17.562 -20.672 6.375 1 95.69 314 LYS B CA 1
ATOM 5338 C C . LYS B 1 314 ? -16.703 -21.875 6.758 1 95.69 314 LYS B C 1
ATOM 5340 O O . LYS B 1 314 ? -16.875 -22.453 7.832 1 95.69 314 LYS B O 1
ATOM 5345 N N . ILE B 1 315 ? -15.781 -22.266 5.891 1 97 315 ILE B N 1
ATOM 5346 C CA . ILE B 1 315 ? -14.914 -23.406 6.121 1 97 315 ILE B CA 1
ATOM 5347 C C . ILE B 1 315 ? -14.039 -23.156 7.348 1 97 315 ILE B C 1
ATOM 5349 O O . ILE B 1 315 ? -13.891 -24.031 8.203 1 97 315 ILE B O 1
ATOM 5353 N N . ILE B 1 316 ? -13.461 -21.953 7.426 1 95.25 316 ILE B N 1
ATOM 5354 C CA . ILE B 1 316 ? -12.617 -21.578 8.555 1 95.25 316 ILE B CA 1
ATOM 5355 C C . ILE B 1 316 ? -13.43 -21.641 9.852 1 95.25 316 ILE B C 1
ATOM 5357 O O . ILE B 1 316 ? -12.945 -22.141 10.867 1 95.25 316 ILE B O 1
ATOM 5361 N N . GLN B 1 317 ? -14.648 -21.141 9.859 1 94.88 317 GLN B N 1
ATOM 5362 C CA . GLN B 1 317 ? -15.508 -21.094 11.039 1 94.88 317 GLN B CA 1
ATOM 5363 C C . GLN B 1 317 ? -15.797 -22.484 11.57 1 94.88 317 GLN B C 1
ATOM 5365 O O . GLN B 1 317 ? -15.898 -22.688 12.789 1 94.88 317 GLN B O 1
ATOM 5370 N N . ARG B 1 318 ? -15.93 -23.453 10.711 1 95.25 318 ARG B N 1
ATOM 5371 C CA . ARG B 1 318 ? -16.188 -24.812 11.172 1 95.25 318 ARG B CA 1
ATOM 5372 C C . ARG B 1 318 ? -14.875 -25.578 11.328 1 95.25 318 ARG B C 1
ATOM 5374 O O . ARG B 1 318 ? -14.883 -26.812 11.359 1 95.25 318 ARG B O 1
ATOM 5381 N N . GLU B 1 319 ? -13.766 -24.922 11.289 1 94.69 319 GLU B N 1
ATOM 5382 C CA . GLU B 1 319 ? -12.422 -25.453 11.547 1 94.69 319 GLU B CA 1
ATOM 5383 C C . GLU B 1 319 ? -12 -26.438 10.469 1 94.69 319 GLU B C 1
ATOM 5385 O O . GLU B 1 319 ? -11.328 -27.438 10.758 1 94.69 319 GLU B O 1
ATOM 5390 N N . GLY B 1 320 ? -12.602 -26.188 9.219 1 96.44 320 GLY B N 1
ATOM 5391 C CA . GLY B 1 320 ? -12.094 -26.938 8.078 1 96.44 320 GLY B CA 1
ATOM 5392 C C . GLY B 1 320 ? -10.711 -26.5 7.641 1 96.44 320 GLY B C 1
ATOM 5393 O O . GLY B 1 320 ? -10.172 -25.516 8.156 1 96.44 320 GLY B O 1
ATOM 5394 N N . ARG B 1 321 ? -10.156 -27.219 6.691 1 97.19 321 ARG B N 1
ATOM 5395 C CA . ARG B 1 321 ? -8.781 -26.938 6.277 1 97.19 321 ARG B CA 1
ATOM 5396 C C . ARG B 1 321 ? -8.75 -26.109 5.008 1 97.19 321 ARG B C 1
ATOM 5398 O O . ARG B 1 321 ? -9.195 -26.547 3.947 1 97.19 321 ARG B O 1
ATOM 5405 N N . VAL B 1 322 ? -8.258 -24.938 5.152 1 98.56 322 VAL B N 1
ATOM 5406 C CA . VAL B 1 322 ? -8.031 -24.031 4.035 1 98.56 322 VAL B CA 1
ATOM 5407 C C . VAL B 1 322 ? -6.539 -23.75 3.883 1 98.56 322 VAL B C 1
ATOM 5409 O O . VAL B 1 322 ? -5.895 -23.266 4.816 1 98.56 322 VAL B O 1
ATOM 5412 N N . GLY B 1 323 ? -6.004 -24.125 2.723 1 98.62 323 GLY B N 1
ATOM 5413 C CA . GLY B 1 323 ? -4.586 -23.906 2.48 1 98.62 323 GLY B CA 1
ATOM 5414 C C . GLY B 1 323 ? -4.312 -22.75 1.535 1 98.62 323 GLY B C 1
ATOM 5415 O O . GLY B 1 323 ? -5.188 -22.344 0.768 1 98.62 323 GLY B O 1
ATOM 5416 N N . VAL B 1 324 ? -3.117 -22.188 1.663 1 98.81 324 VAL B N 1
ATOM 5417 C CA . VAL B 1 324 ? -2.672 -21.109 0.798 1 98.81 324 VAL B CA 1
ATOM 5418 C C . VAL B 1 324 ? -1.365 -21.484 0.111 1 98.81 324 VAL B C 1
ATOM 5420 O O . VAL B 1 324 ? -0.38 -21.828 0.777 1 98.81 324 VAL B O 1
ATOM 5423 N N . PHE B 1 325 ? -1.377 -21.516 -1.209 1 98.69 325 PHE B N 1
ATOM 5424 C CA . PHE B 1 325 ? -0.185 -21.797 -2.002 1 98.69 325 PHE B CA 1
ATOM 5425 C C . PHE B 1 325 ? 0.368 -20.516 -2.611 1 98.69 325 PHE B C 1
ATOM 5427 O O . PHE B 1 325 ? -0.289 -19.875 -3.439 1 98.69 325 PHE B O 1
ATOM 5434 N N . PRO B 1 326 ? 1.568 -20.141 -2.242 1 98.31 326 PRO B N 1
ATOM 5435 C CA . PRO B 1 326 ? 2.121 -18.859 -2.686 1 98.31 326 PRO B CA 1
ATOM 5436 C C . PRO B 1 326 ? 2.777 -18.938 -4.062 1 98.31 326 PRO B C 1
ATOM 5438 O O . PRO B 1 326 ? 3.412 -19.938 -4.387 1 98.31 326 PRO B O 1
ATOM 5441 N N . VAL B 1 327 ? 2.566 -17.891 -4.852 1 97.62 327 VAL B N 1
ATOM 5442 C CA . VAL B 1 327 ? 3.301 -17.688 -6.098 1 97.62 327 VAL B CA 1
ATOM 5443 C C . VAL B 1 327 ? 3.904 -16.297 -6.125 1 97.62 327 VAL B C 1
ATOM 5445 O O . VAL B 1 327 ? 3.471 -15.406 -5.383 1 97.62 327 VAL B O 1
ATOM 5448 N N . SER B 1 328 ? 4.945 -16.094 -6.93 1 96.38 328 SER B N 1
ATOM 5449 C CA . SER B 1 328 ? 5.598 -14.797 -7.012 1 96.38 328 SER B CA 1
ATOM 5450 C C . SER B 1 328 ? 4.688 -13.758 -7.66 1 96.38 328 SER B C 1
ATOM 5452 O O . SER B 1 328 ? 3.705 -14.117 -8.32 1 96.38 328 SER B O 1
ATOM 5454 N N . GLU B 1 329 ? 4.992 -12.586 -7.484 1 94.88 329 GLU B N 1
ATOM 5455 C CA . GLU B 1 329 ? 4.188 -11.5 -8.039 1 94.88 329 GLU B CA 1
ATOM 5456 C C . GLU B 1 329 ? 4.125 -11.586 -9.562 1 94.88 329 GLU B C 1
ATOM 5458 O O . GLU B 1 329 ? 3.057 -11.414 -10.156 1 94.88 329 GLU B O 1
ATOM 5463 N N . LYS B 1 330 ? 5.223 -11.898 -10.164 1 94.44 330 LYS B N 1
ATOM 5464 C CA . LYS B 1 330 ? 5.285 -11.914 -11.617 1 94.44 330 LYS B CA 1
ATOM 5465 C C . LYS B 1 330 ? 4.523 -13.102 -12.195 1 94.44 330 LYS B C 1
ATOM 5467 O O . LYS B 1 330 ? 4.145 -13.102 -13.367 1 94.44 330 LYS B O 1
ATOM 5472 N N . SER B 1 331 ? 4.281 -14.055 -11.391 1 95.19 331 SER B N 1
ATOM 5473 C CA . SER B 1 331 ? 3.576 -15.258 -11.836 1 95.19 331 SER B CA 1
ATOM 5474 C C . SER B 1 331 ? 2.068 -15.023 -11.859 1 95.19 331 SER B C 1
ATOM 5476 O O . SER B 1 331 ? 1.311 -15.914 -12.273 1 95.19 331 SER B O 1
ATOM 5478 N N . TRP B 1 332 ? 1.652 -13.922 -11.461 1 95 332 TRP B N 1
ATOM 5479 C CA . TRP B 1 332 ? 0.237 -13.578 -11.383 1 95 332 TRP B CA 1
ATOM 5480 C C . TRP B 1 332 ? -0.058 -12.312 -12.188 1 95 332 TRP B C 1
ATOM 5482 O O . TRP B 1 332 ? 0.66 -11.32 -12.078 1 95 332 TRP B O 1
ATOM 5492 N N . LYS B 1 333 ? -1.093 -12.375 -13.016 1 91.81 333 LYS B N 1
ATOM 5493 C CA . LYS B 1 333 ? -1.518 -11.234 -13.812 1 91.81 333 LYS B CA 1
ATOM 5494 C C . LYS B 1 333 ? -3.031 -11.047 -13.75 1 91.81 333 LYS B C 1
ATOM 5496 O O . LYS B 1 333 ? -3.787 -11.992 -13.992 1 91.81 333 LYS B O 1
ATOM 5501 N N . ASP B 1 334 ? -3.4 -9.875 -13.305 1 90 334 ASP B N 1
ATOM 5502 C CA . ASP B 1 334 ? -4.801 -9.469 -13.383 1 90 334 ASP B CA 1
ATOM 5503 C C . ASP B 1 334 ? -5.078 -8.703 -14.68 1 90 334 ASP B C 1
ATOM 5505 O O . ASP B 1 334 ? -4.926 -7.484 -14.734 1 90 334 ASP B O 1
ATOM 5509 N N . ILE B 1 335 ? -5.539 -9.344 -15.648 1 82.88 335 ILE B N 1
ATOM 5510 C CA . ILE B 1 335 ? -5.691 -8.781 -16.984 1 82.88 335 ILE B CA 1
ATOM 5511 C C . ILE B 1 335 ? -7.004 -8.008 -17.078 1 82.88 335 ILE B C 1
ATOM 5513 O O . ILE B 1 335 ? -7.312 -7.414 -18.109 1 82.88 335 ILE B O 1
ATOM 5517 N N . GLY B 1 336 ? -7.742 -8.016 -16.047 1 77.38 336 GLY B N 1
ATOM 5518 C CA . GLY B 1 336 ? -8.945 -7.199 -15.984 1 77.38 336 GLY B CA 1
ATOM 5519 C C . GLY B 1 336 ? -8.656 -5.746 -15.656 1 77.38 336 GLY B C 1
ATOM 5520 O O . GLY B 1 336 ? -9.555 -4.902 -15.742 1 77.38 336 GLY B O 1
ATOM 5521 N N . GLU B 1 337 ? -7.449 -5.531 -15.25 1 72.81 337 GLU B N 1
ATOM 5522 C CA . GLU B 1 337 ? -7.051 -4.152 -14.992 1 72.81 337 GLU B CA 1
ATOM 5523 C C . GLU B 1 337 ? -6.637 -3.443 -16.281 1 72.81 337 GLU B C 1
ATOM 5525 O O . GLU B 1 337 ? -5.785 -3.936 -17.016 1 72.81 337 GLU B O 1
ATOM 5530 N N . ALA B 1 338 ? -7.234 -2.314 -16.438 1 61.25 338 ALA B N 1
ATOM 5531 C CA . ALA B 1 338 ? -7.113 -1.571 -17.688 1 61.25 338 ALA B CA 1
ATOM 5532 C C . ALA B 1 338 ? -5.648 -1.356 -18.062 1 61.25 338 ALA B C 1
ATOM 5534 O O . ALA B 1 338 ? -5.266 -1.508 -19.234 1 61.25 338 ALA B O 1
ATOM 5535 N N . ASN B 1 339 ? -4.992 -0.973 -17.062 1 61.88 339 ASN B N 1
ATOM 5536 C CA . ASN B 1 339 ? -3.596 -0.677 -17.359 1 61.88 339 ASN B CA 1
ATOM 5537 C C . ASN B 1 339 ? -2.871 -1.899 -17.922 1 61.88 339 ASN B C 1
ATOM 5539 O O . ASN B 1 339 ? -2.023 -1.773 -18.812 1 61.88 339 ASN B O 1
ATOM 5543 N N . LEU B 1 340 ? -3.326 -2.955 -17.438 1 62.34 340 LEU B N 1
ATOM 5544 C CA . LEU B 1 340 ? -2.699 -4.188 -17.891 1 62.34 340 LEU B CA 1
ATOM 5545 C C . LEU B 1 340 ? -3.244 -4.598 -19.266 1 62.34 340 LEU B C 1
ATOM 5547 O O . LEU B 1 340 ? -2.498 -5.078 -20.109 1 62.34 340 LEU B O 1
ATOM 5551 N N . LEU B 1 341 ? -4.5 -4.277 -19.375 1 68.06 341 LEU B N 1
ATOM 5552 C CA . LEU B 1 341 ? -5.105 -4.621 -20.656 1 68.06 341 LEU B CA 1
ATOM 5553 C C . LEU B 1 341 ? -4.461 -3.826 -21.797 1 68.06 341 LEU B C 1
ATOM 5555 O O . LEU B 1 341 ? -4.223 -4.363 -22.875 1 68.06 341 LEU B O 1
ATOM 5559 N N . ALA B 1 342 ? -4.168 -2.555 -21.453 1 64.56 342 ALA B N 1
ATOM 5560 C CA . ALA B 1 342 ? -3.566 -1.678 -22.453 1 64.56 342 ALA B CA 1
ATOM 5561 C C . ALA B 1 342 ? -2.223 -2.227 -22.922 1 64.56 342 ALA B C 1
ATOM 5563 O O . ALA B 1 342 ? -1.879 -2.115 -24.094 1 64.56 342 ALA B O 1
ATOM 5564 N N . LYS B 1 343 ? -1.578 -2.822 -22.031 1 62.22 343 LYS B N 1
ATOM 5565 C CA . LYS B 1 343 ? -0.274 -3.393 -22.359 1 62.22 343 LYS B CA 1
ATOM 5566 C C . LYS B 1 343 ? -0.413 -4.57 -23.328 1 62.22 343 LYS B C 1
ATOM 5568 O O . LYS B 1 343 ? 0.474 -4.812 -24.141 1 62.22 343 LYS B O 1
ATOM 5573 N N . PHE B 1 344 ? -1.466 -5.191 -23.156 1 57.66 344 PHE B N 1
ATOM 5574 C CA . PHE B 1 344 ? -1.699 -6.352 -24 1 57.66 344 PHE B CA 1
ATOM 5575 C C . PHE B 1 344 ? -2.164 -5.922 -25.391 1 57.66 344 PHE B C 1
ATOM 5577 O O . PHE B 1 344 ? -1.953 -6.641 -26.359 1 57.66 344 PHE B O 1
ATOM 5584 N N . PHE B 1 345 ? -2.734 -4.703 -25.438 1 58.88 345 PHE B N 1
ATOM 5585 C CA . PHE B 1 345 ? -3.178 -4.188 -26.719 1 58.88 345 PHE B CA 1
ATOM 5586 C C . PHE B 1 345 ? -2.01 -3.58 -27.484 1 58.88 345 PHE B C 1
ATOM 5588 O O . PHE B 1 345 ? -1.983 -3.623 -28.719 1 58.88 345 PHE B O 1
ATOM 5595 N N . ASN B 1 346 ? -1.101 -2.859 -26.797 1 52.78 346 ASN B N 1
ATOM 5596 C CA . ASN B 1 346 ? -0.012 -2.176 -27.484 1 52.78 346 ASN B CA 1
ATOM 5597 C C . ASN B 1 346 ? 1.127 -3.133 -27.828 1 52.78 346 ASN B C 1
ATOM 5599 O O . ASN B 1 346 ? 2.02 -2.793 -28.609 1 52.78 346 ASN B O 1
ATOM 5603 N N . GLY B 1 347 ? 1.378 -4.148 -27.078 1 46.16 347 GLY B N 1
ATOM 5604 C CA . GLY B 1 347 ? 2.451 -5.039 -27.5 1 46.16 347 GLY B CA 1
ATOM 5605 C C . GLY B 1 347 ? 2.02 -6.047 -28.547 1 46.16 347 GLY B C 1
ATOM 5606 O O . GLY B 1 347 ? 0.824 -6.27 -28.75 1 46.16 347 GLY B O 1
#

Nearest PDB structures (foldseek):
  2ef7-assembly1_A-2  TM=7.351E-01  e=1.541E-08  Sulfurisphaera tokodaii str. 7
  6o81-assembly1_I  TM=6.737E-01  e=7.323E-10  Homo sapiens
  2ef7-assembly1_B-2  TM=6.768E-01  e=2.667E-08  Sulfurisphaera tokodaii str. 7
  7l7g-assembly1_I  TM=6.772E-01  e=6.483E-10  Homo sapiens
  7d46-assembly1_F  TM=6.729E-01  e=2.798E-09  Homo sapiens

Secondary structure (DSSP, 8-state):
---TT-EEETTSBHHHHHHHHHHHT-SEEEEEETTEEEEEEEHHHHHHHHHTT--TTSBGGGG--S----EETTS-HHHHHHHHHHHT-SEEEEE-TTS-EEEEEEHHHHH-S-----------EEEEE----GGGTTHHHHS-GGG-EETTEEHHHHHHHHHHHTT--EEEEEE-TTHHHHHHHHHHS--SSEEEEEE-SS--TTTGGGGGGTTT--S-EEEEETTEEE-S-HHHHHHHHHHTT-SEEEEEEEEEEE-SS-EEEE-GGGBEEEEESS-EEEEEEEEEEEEE-GGGGGGSPTTS---HHHHHHHHHHTT--EEEEEE-GGGEEETTSHHHHHHHHH-/---TT-EEETTSBHHHHHHHHHHHT-SEEEEEETTEEEEEEEHHHHHHHHHTT--TTSBGGGG--S----EETTS-HHHHHHHHHHHT-SEEEEE-TTS-EEEEEEHHHHH-S-----------EEEEE----GGGTTHHHHS-GGG-EETTEEHHHHHHHHHHHTT--EEEEEE-TTHHHHHHHHHHS--SSEEEEEE-SS--TTTGGGGGGTTT--S-EEEEETTEEE-S-HHHHHHHHHHTT-SEEEEEEEEEEE-SS-EEEE-GGGBEEEEESS-EEEEEEEEEEEEE-GGGGGGSPTTS---HHHHHHHHHHTT--EEEEEE-GGGEEETTSHHHHHHHHH-